Protein AF-A0A7S1T6F1-F1 (afdb_monomer_lite)

Secondary structure (DSSP, 8-state):
----------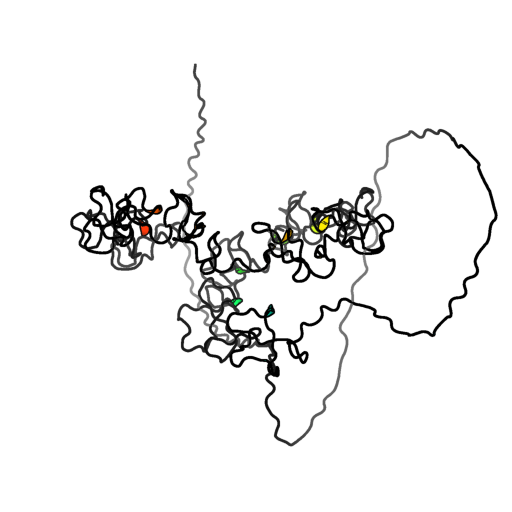--------------------------------------------------------------------------------------------------------------------------------TTSSS---EE-TT--GGG--B-TT-TT--TT-EESSS---TTSSS---EE-TT--GGG--B-TT-TT--TT-EESSSPPPTTSSS---EE-TT--GGG--B-TT-TTPPTT-EESSSPPPTTSSS---EE-TT--GGG--B-TT-TT--TT-EESSSPPPTTSSS---EE-TT--GGG--B-TT-TT--TT-EESSS---TTSSS---EE-TT--GGG--B-TT-TT--TT-EETTTT--TTSSS---EE-TT--GGG--B-TTT--TT-EESSS----GGGPPPTTSSS---EE-TT--GGG--B-TT-TT--TT-EESSS-B-TTSSSB--EE-GGGGGG---B-TT-TT--TT-EETTTT--TTSSS---EE-TT--GGG--B-TT-TT--TT-EETTTT--TTSSS---B--TT--GGG--B-TTS--

pLDDT: mean 76.3, std 22.41, range [29.19, 97.38]

InterPro domains:
  IPR043822 EsV-1-7 cysteine-rich motif [PF19114] (143-173)
  IPR043822 EsV-1-7 cysteine-rich motif [PF19114] (179-214)
  IPR043822 EsV-1-7 cysteine-rich motif [PF19114] (263-283)
  IPR043822 EsV-1-7 cysteine-rich motif [PF19114] (303-322)
  IPR043822 EsV-1-7 cysteine-rich motif [PF19114] (343-361)
  IPR043822 EsV-1-7 cysteine-rich motif [PF19114] (384-411)
  IPR043822 EsV-1-7 cysteine-rich motif [PF19114] (428-447)
  IPR043822 EsV-1-7 cysteine-rich motif [PF19114] (508-525)
  IPR043822 EsV-1-7 cysteine-rich motif [PF19114] (548-567)

Sequence (570 aa):
MGVDDDEAFNIADAILVGGDDLEAVGGVPTGHSDDDDDDSDDNCDDDSDPGNSDDDDVVHRHSEASSILRHSAKRFKAADDAEAAAVIGVLNHDAHNHHPGSDGGVVGVGPVGAGSVEVGPHGVGSPGSLLSDSVKRCQCGRSQPSLGLPGERATEARWCALCPSKPKGAVNVRCKRCECGRSLPSFGLPGEERRAARWCAQCPHKPKAAVNVVSKKCECGQGRPNFGMPGQEARDALWCSICPGRPAGTIDLKNKKCLCRRTQPCFGMPGDERRAARWCAQCPTRPAEAIDVVHRRCACGRSGPSFGLVGDEAKAARWCAHCPTRPPEAVDVKNRRCICGRSRPNFGLAGEESRMARWCAHCPGKPLQAVNIVYKKCSCGRCHPNFGARGEDVKAARWCKYCRPEWAVDLTSKPPPVRNRLCECGRTTPCFGLEGEEPRSARWCATCPARPRNAVNLKTRKCECGGGKAVFGLVEDLHMGGRWCAKCPNRPATAVNVVNKRCDCLRSHPSFGLPGEDAADARWCVNCPTKPDNAINVVSKRCECARARPSFGLPGQAPKDAKWCAQCPT

Foldseek 3Di:
DDDDDDDDDDDDDDDDDDDDDDDDDDDDDDDDDDDDDDDDPDDPDDDDDDDDDDDYDDDDDDDDDDDDDDDDDDDDDDDDDDDDDDDDDDDDDDDDDDDDDDDDDDDDDDDDDDDDDDDDDDDPDDDPDDPPVPQPAALQNPHHFQWDAPPDASVRGRHDPPDPPDPPRIDRRNQDAAPQNPHGFQWDAPPDARSRRRHDPPDPPRPPRIARRNQHAAPQNPHGFQKDAPPDARSPRRHDPPDPPDDPRIARRPQGAAPQNPHHFQWDAVPDARSRGRHHPPDPPDDPRIARNNQHDAVQNPHHFQWDAQLDARSRGRHDPPRPPDDPRIARNNQDDAPQNPHHFQWDAPPDARSNRRHDPPDPPDDPRIDRRVQQAAPVNPHGFQWDAPPDASSRRRHDPVGDDPRIDGNPPDPPPLCPDAAPQRDHRFQWDAPPDARSRGRHHPPRPPDDPRIARNNQLAAPQNPGGFQWAAPVCLVVGGNHDPPDPPDPPRTDGSNQCAAPQNPHHFQWDAPPDASVRRRHDPPRPPDDPRIDRRNPCAAPVNPGHFQADPVPDDRVRGRHDPPDDD

Organism: NCBI:txid63592

Radius of gyration: 38.2 Å; chains: 1; bounding box: 107×94×99 Å

Structure (mmCIF, N/CA/C/O backbone):
data_AF-A0A7S1T6F1-F1
#
_entry.id   AF-A0A7S1T6F1-F1
#
loop_
_atom_site.group_PDB
_atom_site.id
_atom_site.type_symbol
_atom_site.label_atom_id
_atom_site.label_alt_id
_atom_site.label_comp_id
_atom_site.label_asym_id
_atom_site.label_entity_id
_atom_site.label_seq_id
_atom_site.pdbx_PDB_ins_code
_atom_site.Cartn_x
_atom_site.Cartn_y
_atom_site.Cartn_z
_atom_site.occupancy
_atom_site.B_iso_or_equiv
_atom_site.auth_seq_id
_atom_site.auth_comp_id
_atom_site.auth_asym_id
_atom_site.auth_atom_id
_atom_site.pdbx_PDB_model_num
ATOM 1 N N . MET A 1 1 ? -45.665 3.729 -36.618 1.00 39.22 1 MET A N 1
ATOM 2 C CA . MET A 1 1 ? -45.622 2.329 -37.086 1.00 39.22 1 MET A CA 1
ATOM 3 C C . MET A 1 1 ? -44.342 1.745 -36.494 1.00 39.22 1 MET A C 1
ATOM 5 O O . MET A 1 1 ? -43.294 1.971 -37.066 1.00 39.22 1 MET A O 1
ATOM 9 N N . GLY A 1 2 ? -44.272 1.244 -35.264 1.00 36.00 2 GLY A N 1
ATOM 10 C CA . GLY A 1 2 ? -45.254 0.504 -34.480 1.00 36.00 2 GLY A CA 1
ATOM 11 C C . GLY A 1 2 ? -45.013 -0.986 -34.698 1.00 36.00 2 GLY A C 1
ATOM 12 O O . GLY A 1 2 ? -45.557 -1.492 -35.670 1.00 36.00 2 GLY A O 1
ATOM 13 N N . VAL A 1 3 ? -44.158 -1.602 -33.874 1.00 44.28 3 VAL A N 1
ATOM 14 C CA . VAL A 1 3 ? -44.408 -2.849 -33.123 1.00 44.28 3 VAL A CA 1
ATOM 15 C C . VAL A 1 3 ? -43.254 -3.087 -32.141 1.00 44.28 3 VAL A C 1
ATOM 17 O O . VAL A 1 3 ? -42.086 -3.111 -32.529 1.00 44.28 3 VAL A O 1
ATOM 20 N N . ASP A 1 4 ? -43.640 -3.179 -30.874 1.00 43.66 4 ASP A N 1
ATOM 21 C CA . ASP A 1 4 ? -42.890 -3.644 -29.713 1.00 43.66 4 ASP A CA 1
ATOM 22 C C . ASP A 1 4 ? -42.951 -5.180 -29.657 1.00 43.66 4 ASP A C 1
ATOM 24 O O . ASP A 1 4 ? -43.981 -5.744 -30.019 1.00 43.66 4 ASP A O 1
ATOM 28 N N . ASP A 1 5 ? -41.904 -5.837 -29.151 1.00 51.16 5 ASP A N 1
ATOM 29 C CA . ASP A 1 5 ? -41.975 -7.229 -28.689 1.00 51.16 5 ASP A CA 1
ATOM 30 C C . ASP A 1 5 ? -41.261 -7.343 -27.331 1.00 51.16 5 ASP A C 1
ATOM 32 O O . ASP A 1 5 ? -40.031 -7.337 -27.232 1.00 51.16 5 ASP A O 1
ATOM 36 N N . ASP A 1 6 ? -42.082 -7.400 -26.281 1.00 44.97 6 ASP A N 1
ATOM 37 C CA . ASP A 1 6 ? -41.749 -7.801 -24.916 1.00 44.97 6 ASP A CA 1
ATOM 38 C C . ASP A 1 6 ? -41.810 -9.335 -24.814 1.00 44.97 6 ASP A C 1
ATOM 40 O O . ASP A 1 6 ? -42.864 -9.932 -25.039 1.00 44.97 6 ASP A O 1
ATOM 44 N N . GLU A 1 7 ? -40.718 -9.985 -24.401 1.00 49.50 7 GLU A N 1
ATOM 45 C CA . GLU A 1 7 ? -40.723 -11.411 -24.051 1.00 49.50 7 GLU A CA 1
ATOM 46 C C . GLU A 1 7 ? -40.529 -11.578 -22.534 1.00 49.50 7 GLU A C 1
ATOM 48 O O . GLU A 1 7 ? -39.430 -11.464 -21.985 1.00 49.50 7 GLU A O 1
ATOM 53 N N . ALA A 1 8 ? -41.644 -11.815 -21.840 1.00 37.28 8 ALA A N 1
ATOM 54 C CA . ALA A 1 8 ? -41.700 -12.149 -20.424 1.00 37.28 8 ALA A CA 1
ATOM 55 C C . ALA A 1 8 ? -41.607 -13.673 -20.233 1.00 37.28 8 ALA A C 1
ATOM 57 O O . ALA A 1 8 ? -42.476 -14.422 -20.677 1.00 37.28 8 ALA A O 1
ATOM 58 N N . PHE A 1 9 ? -40.577 -14.136 -19.521 1.00 41.81 9 PHE A N 1
ATOM 59 C CA . PHE A 1 9 ? -40.446 -15.535 -19.109 1.00 41.81 9 PHE A CA 1
ATOM 60 C C . PHE A 1 9 ? -41.258 -15.817 -17.835 1.00 41.81 9 PHE A C 1
ATOM 62 O O . PHE A 1 9 ? -40.925 -15.346 -16.747 1.00 41.81 9 PHE A O 1
ATOM 69 N N . ASN A 1 10 ? -42.296 -16.641 -17.985 1.00 36.34 10 ASN A N 1
ATOM 70 C CA . ASN A 1 10 ? -42.992 -17.344 -16.908 1.00 36.34 10 ASN A CA 1
ATOM 71 C C . ASN A 1 10 ? -42.208 -18.604 -16.511 1.00 36.34 10 ASN A C 1
ATOM 73 O O . ASN A 1 10 ? -41.910 -19.430 -17.371 1.00 36.34 10 ASN A O 1
ATOM 77 N N . ILE A 1 11 ? -41.969 -18.814 -15.214 1.00 40.94 11 ILE A N 1
ATOM 78 C CA . ILE A 1 11 ? -41.748 -20.155 -14.655 1.00 40.94 11 ILE A CA 1
ATOM 79 C C . ILE A 1 11 ? -42.598 -20.272 -13.391 1.00 40.94 11 ILE A C 1
ATOM 81 O O . ILE A 1 11 ? -42.349 -19.590 -12.398 1.00 40.94 11 ILE A O 1
ATOM 85 N N . ALA A 1 12 ? -43.601 -21.143 -13.466 1.00 35.00 12 ALA A N 1
ATOM 86 C CA . ALA A 1 12 ? -44.387 -21.630 -12.347 1.00 35.00 12 ALA A CA 1
ATOM 87 C C . ALA A 1 12 ? -44.001 -23.085 -12.029 1.00 35.00 12 ALA A C 1
ATOM 89 O O . ALA A 1 12 ? -43.654 -23.853 -12.924 1.00 35.00 12 ALA A O 1
ATOM 90 N N . ASP A 1 13 ? -44.113 -23.395 -10.738 1.00 35.75 13 ASP A N 1
ATOM 91 C CA . ASP A 1 13 ? -44.390 -24.680 -10.092 1.00 35.75 13 ASP A CA 1
ATOM 92 C C . ASP A 1 13 ? -43.474 -25.899 -10.291 1.00 35.75 13 ASP A C 1
ATOM 94 O O . ASP A 1 13 ? -43.486 -26.600 -11.299 1.00 35.75 13 ASP A O 1
ATOM 98 N N . ALA A 1 14 ? -42.828 -26.272 -9.181 1.00 36.56 14 ALA A N 1
ATOM 99 C CA . ALA A 1 14 ? -42.629 -27.667 -8.806 1.00 36.56 14 ALA A CA 1
ATOM 100 C C . ALA A 1 14 ? -42.895 -27.828 -7.299 1.00 36.56 14 ALA A C 1
ATOM 102 O O . ALA A 1 14 ? -42.082 -27.461 -6.450 1.00 36.56 14 ALA A O 1
ATOM 103 N N . ILE A 1 15 ? -44.075 -28.366 -6.996 1.00 36.09 15 ILE A N 1
ATOM 104 C CA . ILE A 1 15 ? -44.511 -28.868 -5.692 1.00 36.09 15 ILE A CA 1
ATOM 105 C C . ILE A 1 15 ? -43.896 -30.260 -5.497 1.00 36.09 15 ILE A C 1
ATOM 107 O O . ILE A 1 15 ? -44.113 -31.136 -6.331 1.00 36.09 15 ILE A O 1
ATOM 111 N N . LEU A 1 16 ? -43.199 -30.496 -4.382 1.00 42.56 16 LEU A N 1
ATOM 112 C CA . LEU A 1 16 ? -43.007 -31.840 -3.830 1.00 42.56 16 LEU A CA 1
ATOM 113 C C . LEU A 1 16 ? -43.253 -31.819 -2.318 1.00 42.56 16 LEU A C 1
ATOM 115 O O . LEU A 1 16 ? -42.692 -31.008 -1.584 1.00 42.56 16 LEU A O 1
ATOM 119 N N . VAL A 1 17 ? -44.141 -32.722 -1.908 1.00 42.34 17 VAL A N 1
ATOM 120 C CA . VAL A 1 17 ? -44.636 -32.994 -0.556 1.00 42.34 17 VAL A CA 1
ATOM 121 C C . VAL A 1 17 ? -43.948 -34.257 -0.017 1.00 42.34 17 VAL A C 1
ATOM 123 O O . VAL A 1 17 ? -43.732 -35.199 -0.777 1.00 42.34 17 VAL A O 1
ATOM 126 N N . GLY A 1 18 ? -43.666 -34.273 1.290 1.00 35.88 18 GLY A N 1
ATOM 127 C CA . GLY A 1 18 ? -43.239 -35.417 2.123 1.00 35.88 18 GLY A CA 1
ATOM 128 C C . GLY A 1 18 ? -42.306 -34.905 3.235 1.00 35.88 18 GLY A C 1
ATOM 129 O O . GLY A 1 18 ? -41.278 -34.323 2.905 1.00 35.88 18 GLY A O 1
ATOM 130 N N . GLY A 1 19 ? -42.613 -34.923 4.542 1.00 35.38 19 GLY A N 1
ATOM 131 C CA . GLY A 1 19 ? -43.230 -35.984 5.363 1.00 35.38 19 GLY A CA 1
ATOM 132 C C . GLY A 1 19 ? -42.205 -37.118 5.525 1.00 35.38 19 GLY A C 1
ATOM 133 O O . GLY A 1 19 ? -41.786 -37.648 4.504 1.00 35.38 19 GLY A O 1
ATOM 134 N N . ASP A 1 20 ? -41.660 -37.513 6.679 1.00 35.00 20 ASP A N 1
ATOM 135 C CA . ASP A 1 20 ? -42.044 -37.382 8.088 1.00 35.00 20 ASP A CA 1
ATOM 136 C C . ASP A 1 20 ? -40.807 -37.574 9.008 1.00 35.00 20 ASP A C 1
ATOM 138 O O . ASP A 1 20 ? -39.758 -38.039 8.563 1.00 35.00 20 ASP A O 1
ATOM 142 N N . ASP A 1 21 ? -40.976 -37.169 10.273 1.00 38.72 21 ASP A N 1
ATOM 143 C CA . ASP A 1 21 ? -40.424 -37.667 11.549 1.00 38.72 21 ASP A CA 1
ATOM 144 C C . ASP A 1 21 ? -39.099 -38.458 11.609 1.00 38.72 21 ASP A C 1
ATOM 146 O O . ASP A 1 21 ? -38.929 -39.470 10.941 1.00 38.72 21 ASP A O 1
ATOM 150 N N . LEU A 1 22 ? -38.221 -38.080 12.559 1.00 39.53 22 LEU A N 1
ATOM 151 C CA . LEU A 1 22 ? -37.576 -39.003 13.518 1.00 39.53 22 LEU A CA 1
ATOM 152 C C . LEU A 1 22 ? -36.752 -38.245 14.586 1.00 39.53 22 LEU A C 1
ATOM 154 O O . LEU A 1 22 ? -35.720 -37.637 14.318 1.00 39.53 22 LEU A O 1
ATOM 158 N N . GLU A 1 23 ? -37.296 -38.317 15.797 1.00 35.91 23 GLU A N 1
ATOM 159 C CA . GLU A 1 23 ? -36.696 -38.474 17.128 1.00 35.91 23 GLU A CA 1
ATOM 160 C C . GLU A 1 23 ? -35.428 -37.734 17.594 1.00 35.91 23 GLU A C 1
ATOM 162 O O . GLU A 1 23 ? -34.329 -37.775 17.044 1.00 35.91 23 GLU A O 1
ATOM 167 N N . ALA A 1 24 ? -35.620 -37.155 18.781 1.00 39.56 24 ALA A N 1
ATOM 168 C CA . ALA A 1 24 ? -34.626 -36.653 19.703 1.00 39.56 24 ALA A CA 1
ATOM 169 C C . ALA A 1 24 ? -33.781 -37.778 20.317 1.00 39.56 24 ALA A C 1
ATOM 171 O O . ALA A 1 24 ? -34.320 -38.751 20.836 1.00 39.56 24 ALA A O 1
ATOM 172 N N . VAL A 1 25 ? -32.467 -37.560 20.418 1.00 38.41 25 VAL A N 1
ATOM 173 C CA . VAL A 1 25 ? -31.640 -38.214 21.439 1.00 38.41 25 VAL A CA 1
ATOM 174 C C . VAL A 1 25 ? -30.641 -37.200 21.985 1.00 38.41 25 VAL A C 1
ATOM 176 O O . VAL A 1 25 ? -29.874 -36.583 21.245 1.00 38.41 25 VAL A O 1
ATOM 179 N N . GLY A 1 26 ? -30.708 -36.989 23.298 1.00 37.53 26 GLY A N 1
ATOM 180 C CA . GLY A 1 26 ? -29.811 -36.121 24.045 1.00 37.53 26 GLY A CA 1
ATOM 181 C C . GLY A 1 26 ? -28.411 -36.709 24.208 1.00 37.53 26 GLY A C 1
ATOM 182 O O . GLY A 1 26 ? -28.200 -37.917 24.147 1.00 37.53 26 GLY A O 1
ATOM 183 N N . GLY A 1 27 ? -27.454 -35.824 24.474 1.00 33.22 27 GLY A N 1
ATOM 184 C CA . GLY A 1 27 ? -26.091 -36.193 24.829 1.00 33.22 27 GLY A CA 1
ATOM 185 C C . GLY A 1 27 ? -25.260 -34.961 25.159 1.00 33.22 27 GLY A C 1
ATOM 186 O O . GLY A 1 27 ? -24.697 -34.328 24.273 1.00 33.22 27 GLY A O 1
ATOM 187 N N . VAL A 1 28 ? -25.203 -34.617 26.445 1.00 43.41 28 VAL A N 1
ATOM 188 C CA . VAL A 1 28 ? -24.234 -33.671 27.014 1.00 43.41 28 VAL A CA 1
ATOM 189 C C . VAL A 1 28 ? -22.926 -34.425 27.262 1.00 43.41 28 VAL A C 1
ATOM 191 O O . VAL A 1 28 ? -22.967 -35.489 27.879 1.00 43.41 28 VAL A O 1
ATOM 194 N N . PRO A 1 29 ? -21.768 -33.849 26.904 1.00 47.91 29 PRO A N 1
ATOM 195 C CA . PRO A 1 29 ? -20.575 -34.065 27.704 1.00 47.91 29 PRO A CA 1
ATOM 196 C C . PRO A 1 29 ? -19.996 -32.730 28.175 1.00 47.91 29 PRO A C 1
ATOM 198 O O . PRO A 1 29 ? -19.591 -31.867 27.397 1.00 47.91 29 PRO A O 1
ATOM 201 N N . THR A 1 30 ? -19.946 -32.586 29.494 1.00 39.28 30 THR A N 1
ATOM 202 C CA . THR A 1 30 ? -19.091 -31.640 30.203 1.00 39.28 30 THR A CA 1
ATOM 203 C C . THR A 1 30 ? -17.646 -32.124 30.106 1.00 39.28 30 THR A C 1
ATOM 205 O O . THR A 1 30 ? -17.296 -33.131 30.718 1.00 39.28 30 THR A O 1
ATOM 208 N N . GLY A 1 31 ? -16.814 -31.414 29.349 1.00 34.47 31 GLY A N 1
ATOM 209 C CA . GLY A 1 31 ? -15.360 -31.563 29.364 1.00 34.47 31 GLY A CA 1
ATOM 210 C C . GLY A 1 31 ? -14.724 -30.214 29.674 1.00 34.47 31 GLY A C 1
ATOM 211 O O . GLY A 1 31 ? -14.720 -29.333 28.819 1.00 34.47 31 GLY A O 1
ATOM 212 N N . HIS A 1 32 ? -14.261 -30.043 30.913 1.00 41.72 32 HIS A N 1
ATOM 213 C CA . HIS A 1 32 ? -13.300 -29.009 31.299 1.00 41.72 32 HIS A CA 1
ATOM 214 C C . HIS A 1 32 ? -11.925 -29.446 30.783 1.00 41.72 32 HIS A C 1
ATOM 216 O O . HIS A 1 32 ? -11.473 -30.538 31.125 1.00 41.72 32 HIS A O 1
ATOM 222 N N . SER A 1 33 ? -11.275 -28.608 29.984 1.00 37.69 33 SER A N 1
ATOM 223 C CA . SER A 1 33 ? -9.836 -28.677 29.743 1.00 37.69 33 SER A CA 1
ATOM 224 C C . SER A 1 33 ? -9.279 -27.275 29.951 1.00 37.69 33 SER A C 1
ATOM 226 O O . SER A 1 33 ? -9.557 -26.362 29.170 1.00 37.69 33 SER A O 1
ATOM 228 N N . ASP A 1 34 ? -8.583 -27.118 31.071 1.00 36.22 34 ASP A N 1
ATOM 229 C CA . ASP A 1 34 ? -7.725 -25.985 31.376 1.00 36.22 34 ASP A CA 1
ATOM 230 C C . ASP A 1 34 ? -6.465 -26.121 30.510 1.00 36.22 34 ASP A C 1
ATOM 232 O O . ASP A 1 34 ? -5.660 -27.021 30.736 1.00 36.22 34 ASP A O 1
ATOM 236 N N . ASP A 1 35 ? -6.329 -25.266 29.496 1.00 40.78 35 ASP A N 1
ATOM 237 C CA . ASP A 1 35 ? -5.090 -25.104 28.733 1.00 40.78 35 ASP A CA 1
ATOM 238 C C . ASP A 1 35 ? -4.557 -23.686 28.995 1.00 40.78 35 ASP A C 1
ATOM 240 O O . ASP A 1 35 ? -5.023 -22.691 28.425 1.00 40.78 35 ASP A O 1
ATOM 244 N N . ASP A 1 36 ? -3.605 -23.615 29.925 1.00 38.47 36 ASP A N 1
ATOM 245 C CA . ASP A 1 36 ? -2.747 -22.465 30.194 1.00 38.47 36 ASP A CA 1
ATOM 246 C C . ASP A 1 36 ? -1.668 -22.369 29.098 1.00 38.47 36 ASP A C 1
ATOM 248 O O . ASP A 1 36 ? -0.625 -23.013 29.178 1.00 38.47 36 ASP A O 1
ATOM 252 N N . ASP A 1 37 ? -1.907 -21.551 28.069 1.00 41.56 37 ASP A N 1
ATOM 253 C CA . ASP A 1 37 ? -0.872 -21.140 27.109 1.00 41.56 37 ASP A CA 1
ATOM 254 C C . ASP A 1 37 ? -0.293 -19.769 27.518 1.00 41.56 37 ASP A C 1
ATOM 256 O O . ASP A 1 37 ? -0.753 -18.704 27.080 1.00 41.56 37 ASP A O 1
ATOM 260 N N . ASP A 1 38 ? 0.732 -19.811 28.373 1.00 43.22 38 ASP A N 1
ATOM 261 C CA . ASP A 1 38 ? 1.663 -18.712 28.645 1.00 43.22 38 ASP A CA 1
ATOM 262 C C . ASP A 1 38 ? 2.694 -18.611 27.502 1.00 43.22 38 ASP A C 1
ATOM 264 O O . ASP A 1 38 ? 3.731 -19.265 27.511 1.00 43.22 38 ASP A O 1
ATOM 268 N N . ASP A 1 39 ? 2.425 -17.749 26.518 1.00 44.19 39 ASP A N 1
ATOM 269 C CA . ASP A 1 39 ? 3.413 -17.298 25.525 1.00 44.19 39 ASP A CA 1
ATOM 270 C C . ASP A 1 39 ? 3.623 -15.781 25.681 1.00 44.19 39 ASP A C 1
ATOM 272 O O . ASP A 1 39 ? 2.959 -14.955 25.034 1.00 44.19 39 ASP A O 1
ATOM 276 N N . SER A 1 40 ? 4.565 -15.402 26.551 1.00 43.81 40 SER A N 1
ATOM 277 C CA . SER A 1 40 ? 5.074 -14.028 26.670 1.00 43.81 40 SER A CA 1
ATOM 278 C C . SER A 1 40 ? 6.598 -13.978 26.549 1.00 43.81 40 SER A C 1
ATOM 280 O O . SER A 1 40 ? 7.296 -13.732 27.523 1.00 43.81 40 SER A O 1
ATOM 282 N N . ASP A 1 41 ? 7.093 -14.102 25.318 1.00 42.69 41 ASP A N 1
ATOM 283 C CA . ASP A 1 41 ? 8.448 -13.685 24.949 1.00 42.69 41 ASP A CA 1
ATOM 284 C C . ASP A 1 41 ? 8.393 -12.350 24.186 1.00 42.69 41 ASP A C 1
ATOM 286 O O . ASP A 1 41 ? 8.242 -12.300 22.966 1.00 42.69 41 ASP A O 1
ATOM 290 N N . ASP A 1 42 ? 8.511 -11.240 24.915 1.00 45.59 42 ASP A N 1
ATOM 291 C CA . ASP A 1 42 ? 8.905 -9.931 24.375 1.00 45.59 42 ASP A CA 1
ATOM 292 C C . ASP A 1 42 ? 9.857 -9.284 25.403 1.00 45.59 42 ASP A C 1
ATOM 294 O O . ASP A 1 42 ? 9.470 -8.421 26.197 1.00 45.59 42 ASP A O 1
ATOM 298 N N . ASN A 1 43 ? 11.118 -9.739 25.400 1.00 40.09 43 ASN A N 1
ATOM 299 C CA . ASN A 1 43 ? 12.206 -9.187 26.212 1.00 40.09 43 ASN A CA 1
ATOM 300 C C . ASN A 1 43 ? 12.412 -7.695 25.910 1.00 40.09 43 ASN A C 1
ATOM 302 O O . ASN A 1 43 ? 12.880 -7.293 24.841 1.00 40.09 43 ASN A O 1
ATOM 306 N N . CYS A 1 44 ? 12.083 -6.862 26.892 1.00 44.03 44 CYS A N 1
ATOM 307 C CA . CYS A 1 44 ? 12.679 -5.549 27.082 1.00 44.03 44 CYS A CA 1
ATOM 308 C C . CYS A 1 44 ? 13.418 -5.623 28.417 1.00 44.03 44 CYS A C 1
ATOM 310 O O . CYS A 1 44 ? 12.821 -5.309 29.444 1.00 44.03 44 CYS A O 1
ATOM 312 N N . ASP A 1 45 ? 14.666 -6.091 28.386 1.00 36.09 45 ASP A N 1
ATOM 313 C CA . ASP A 1 45 ? 15.512 -6.213 29.573 1.00 36.09 45 ASP A CA 1
ATOM 314 C C . ASP A 1 45 ? 15.635 -4.850 30.278 1.00 36.09 45 ASP A C 1
ATOM 316 O O . ASP A 1 45 ? 16.052 -3.847 29.684 1.00 36.09 45 ASP A O 1
ATOM 320 N N . ASP A 1 46 ? 15.183 -4.815 31.531 1.00 41.94 46 ASP A N 1
ATOM 321 C CA . ASP A 1 46 ? 15.299 -3.695 32.462 1.00 41.94 46 ASP A CA 1
ATOM 322 C C . ASP A 1 46 ? 16.504 -4.016 33.365 1.00 41.94 46 ASP A C 1
ATOM 324 O O . ASP A 1 46 ? 16.420 -4.841 34.271 1.00 41.94 46 ASP A O 1
ATOM 328 N N . ASP A 1 47 ? 17.663 -3.428 33.051 1.00 45.47 47 ASP A N 1
ATOM 329 C CA . ASP A 1 47 ? 18.858 -3.474 33.898 1.00 45.47 47 ASP A CA 1
ATOM 330 C C . ASP A 1 47 ? 18.609 -2.644 35.166 1.00 45.47 47 ASP A C 1
ATOM 332 O O . ASP A 1 47 ? 18.605 -1.407 35.112 1.00 45.47 47 ASP A O 1
ATOM 336 N N . SER A 1 48 ? 18.433 -3.299 36.317 1.00 43.81 48 SER A N 1
ATOM 337 C CA . SER A 1 48 ? 18.583 -2.675 37.639 1.00 43.81 48 SER A CA 1
ATOM 338 C C . SER A 1 48 ? 19.038 -3.676 38.716 1.00 43.81 48 SER A C 1
ATOM 340 O O . SER A 1 48 ? 18.265 -4.506 39.178 1.00 43.81 48 SER A O 1
ATOM 342 N N . ASP A 1 49 ? 20.292 -3.457 39.120 1.00 36.75 49 ASP A N 1
ATOM 343 C CA . ASP A 1 49 ? 21.002 -3.739 40.381 1.00 36.75 49 ASP A CA 1
ATOM 344 C C . ASP A 1 49 ? 21.581 -5.130 40.748 1.00 36.75 49 ASP A C 1
ATOM 346 O O . ASP A 1 49 ? 20.928 -6.158 40.572 1.00 36.75 49 ASP A O 1
ATOM 350 N N . PRO A 1 50 ? 22.820 -5.160 41.310 1.00 49.69 50 PRO A N 1
ATOM 351 C CA . PRO A 1 50 ? 23.521 -6.369 41.726 1.00 49.69 50 PRO A CA 1
ATOM 352 C C . PRO A 1 50 ? 23.429 -6.617 43.242 1.00 49.69 50 PRO A C 1
ATOM 354 O O . PRO A 1 50 ? 23.494 -5.690 44.049 1.00 49.69 50 PRO A O 1
ATOM 357 N N . GLY A 1 51 ? 23.414 -7.893 43.627 1.00 36.84 51 GLY A N 1
ATOM 358 C CA . GLY A 1 51 ? 23.778 -8.327 44.976 1.00 36.84 51 GLY A CA 1
ATOM 359 C C . GLY A 1 51 ? 22.823 -9.353 45.569 1.00 36.84 51 GLY A C 1
ATOM 360 O O . GLY A 1 51 ? 21.834 -8.984 46.187 1.00 36.84 51 GLY A O 1
ATOM 361 N N . ASN A 1 52 ? 23.144 -10.638 45.450 1.00 34.78 52 ASN A N 1
ATOM 362 C CA . ASN A 1 52 ? 23.708 -11.367 46.582 1.00 34.78 52 ASN A CA 1
ATOM 363 C C . ASN A 1 52 ? 24.198 -12.748 46.154 1.00 34.78 52 ASN A C 1
ATOM 365 O O . ASN A 1 52 ? 23.831 -13.268 45.103 1.00 34.78 52 ASN A O 1
ATOM 369 N N . SER A 1 53 ? 25.092 -13.247 46.984 1.00 40.09 53 SER A N 1
ATOM 370 C CA . SER A 1 53 ? 26.003 -14.349 46.799 1.00 40.09 53 SER A CA 1
ATOM 371 C C . SER A 1 53 ? 25.431 -15.709 47.233 1.00 40.09 53 SER A C 1
ATOM 373 O O . SER A 1 53 ? 24.480 -15.777 48.009 1.00 40.09 53 SER A O 1
ATOM 375 N N . ASP A 1 54 ? 26.112 -16.736 46.722 1.00 34.19 54 ASP A N 1
ATOM 376 C CA . ASP A 1 54 ? 26.431 -18.022 47.352 1.00 34.19 54 ASP A CA 1
ATOM 377 C C . ASP A 1 54 ? 25.480 -19.239 47.250 1.00 34.19 54 ASP A C 1
ATOM 379 O O . ASP A 1 54 ? 24.277 -19.188 47.502 1.00 34.19 54 ASP A O 1
ATOM 383 N N . ASP A 1 55 ? 26.171 -20.338 46.913 1.00 35.75 55 ASP A N 1
ATOM 384 C CA . ASP A 1 55 ? 25.990 -21.755 47.250 1.00 35.75 55 ASP A CA 1
ATOM 385 C C . ASP A 1 55 ? 25.187 -22.717 46.337 1.00 35.75 55 ASP A C 1
ATOM 387 O O . ASP A 1 55 ? 23.960 -22.804 46.333 1.00 35.75 55 ASP A O 1
ATOM 391 N N . ASP A 1 56 ? 26.006 -23.495 45.612 1.00 33.00 56 ASP A N 1
ATOM 392 C CA . ASP A 1 56 ? 26.123 -24.963 45.649 1.00 33.00 56 ASP A CA 1
ATOM 393 C C . ASP A 1 56 ? 25.263 -25.897 44.762 1.00 33.00 56 ASP A C 1
ATOM 395 O O . ASP A 1 56 ? 24.077 -26.146 44.954 1.00 33.00 56 ASP A O 1
ATOM 399 N N . ASP A 1 57 ? 26.022 -26.510 43.842 1.00 32.62 57 ASP A N 1
ATOM 400 C CA . ASP A 1 57 ? 26.202 -27.947 43.598 1.00 32.62 57 ASP A CA 1
ATOM 401 C C . ASP A 1 57 ? 25.192 -28.825 42.818 1.00 32.62 57 ASP A C 1
ATOM 403 O O . ASP A 1 57 ? 24.091 -29.159 43.240 1.00 32.62 57 ASP A O 1
ATOM 407 N N . VAL A 1 58 ? 25.769 -29.378 41.734 1.00 33.41 58 VAL A N 1
ATOM 408 C CA . VAL A 1 58 ? 25.771 -30.801 41.329 1.00 33.41 58 VAL A CA 1
ATOM 409 C C . VAL A 1 58 ? 24.489 -31.372 40.698 1.00 33.41 58 VAL A C 1
ATOM 411 O O . VAL A 1 58 ? 23.467 -31.563 41.335 1.00 33.41 58 VAL A O 1
ATOM 414 N N . VAL A 1 59 ? 24.579 -31.756 39.414 1.00 34.34 59 VAL A N 1
ATOM 415 C CA . VAL A 1 59 ? 24.634 -33.163 38.938 1.00 34.34 59 VAL A CA 1
ATOM 416 C C . VAL A 1 59 ? 24.790 -33.183 37.404 1.00 34.34 59 VAL A C 1
ATOM 418 O O . VAL A 1 59 ? 23.945 -32.715 36.645 1.00 34.34 59 VAL A O 1
ATOM 421 N N . HIS A 1 60 ? 25.875 -33.816 36.951 1.00 35.28 60 HIS A N 1
ATOM 422 C CA . HIS A 1 60 ? 26.083 -34.334 35.596 1.00 35.28 60 HIS A CA 1
ATOM 423 C C . HIS A 1 60 ? 24.984 -35.319 35.165 1.00 35.28 60 HIS A C 1
ATOM 425 O O . HIS A 1 60 ? 24.714 -36.264 35.902 1.00 35.28 60 HIS A O 1
ATOM 431 N N . ARG A 1 61 ? 24.512 -35.252 33.908 1.00 35.09 61 ARG A N 1
ATOM 432 C CA . ARG A 1 61 ? 24.162 -36.468 33.141 1.00 35.09 61 ARG A CA 1
ATOM 433 C C . ARG A 1 61 ? 24.117 -36.260 31.618 1.00 35.09 61 ARG A C 1
ATOM 435 O O . ARG A 1 61 ? 23.261 -35.570 31.088 1.00 35.09 61 ARG A O 1
ATOM 442 N N . HIS A 1 62 ? 25.103 -36.894 30.985 1.00 32.88 62 HIS A N 1
ATOM 443 C CA . HIS A 1 62 ? 25.117 -37.664 29.735 1.00 32.88 62 HIS A CA 1
ATOM 444 C C . HIS A 1 62 ? 24.338 -37.225 28.480 1.00 32.88 62 HIS A C 1
ATOM 446 O O . HIS A 1 62 ? 23.114 -37.225 28.413 1.00 32.88 62 HIS A O 1
ATOM 452 N N . SER A 1 63 ? 25.145 -37.034 27.432 1.00 36.34 63 SER A N 1
ATOM 453 C CA . SER A 1 63 ? 24.844 -37.168 26.008 1.00 36.34 63 SER A CA 1
ATOM 454 C C . SER A 1 63 ? 24.431 -38.588 25.613 1.00 36.34 63 SER A C 1
ATOM 456 O O . SER A 1 63 ? 25.075 -39.528 26.068 1.00 36.34 63 SER A O 1
ATOM 458 N N . GLU A 1 64 ? 23.468 -38.697 24.693 1.00 31.28 64 GLU A N 1
ATOM 459 C CA . GLU A 1 64 ? 23.262 -39.709 23.628 1.00 31.28 64 GLU A CA 1
ATOM 460 C C . GLU A 1 64 ? 21.854 -39.436 23.035 1.00 31.28 64 GLU A C 1
ATOM 462 O O . GLU A 1 64 ? 20.973 -38.993 23.756 1.00 31.28 64 GLU A O 1
ATOM 467 N N . ALA A 1 65 ? 21.505 -39.572 21.756 1.00 30.00 65 ALA A N 1
ATOM 468 C CA . ALA A 1 65 ? 22.141 -40.161 20.594 1.00 30.00 65 ALA A CA 1
ATOM 469 C C . ALA A 1 65 ? 21.555 -39.541 19.305 1.00 30.00 65 ALA A C 1
ATOM 471 O O . ALA A 1 65 ? 20.484 -38.936 19.279 1.00 30.00 65 ALA A O 1
ATOM 472 N N . SER A 1 66 ? 22.302 -39.733 18.220 1.00 31.66 66 SER A N 1
ATOM 473 C CA . SER A 1 66 ? 21.967 -39.383 16.842 1.00 31.66 66 SER A CA 1
ATOM 474 C C . SER A 1 66 ? 20.951 -40.335 16.193 1.00 31.66 66 SER A C 1
ATOM 476 O O . SER A 1 66 ? 20.835 -41.498 16.561 1.00 31.66 66 SER A O 1
ATOM 478 N N . SER A 1 67 ? 20.407 -39.857 15.067 1.00 29.19 67 SER A N 1
ATOM 479 C CA . SER A 1 67 ? 20.067 -40.612 13.846 1.00 29.19 67 SER A CA 1
ATOM 480 C C . SER A 1 67 ? 18.687 -41.271 13.736 1.00 29.19 67 SER A C 1
ATOM 482 O O . SER A 1 67 ? 18.491 -42.389 14.183 1.00 29.19 67 SER A O 1
ATOM 484 N N . ILE A 1 68 ? 17.782 -40.641 12.967 1.00 33.16 68 ILE A N 1
ATOM 485 C CA . ILE A 1 68 ? 16.745 -41.343 12.189 1.00 33.16 68 ILE A CA 1
ATOM 486 C C . ILE A 1 68 ? 16.586 -40.687 10.796 1.00 33.16 68 ILE A C 1
ATOM 488 O O . ILE A 1 68 ? 16.046 -39.598 10.634 1.00 33.16 68 ILE A O 1
ATOM 492 N N . LEU A 1 69 ? 17.131 -41.412 9.812 1.00 31.56 69 LEU A N 1
ATOM 493 C CA . LEU A 1 69 ? 16.681 -41.678 8.434 1.00 31.56 69 LEU A CA 1
ATOM 494 C C . LEU A 1 69 ? 16.369 -40.536 7.437 1.00 31.56 69 LEU A C 1
ATOM 496 O O . LEU A 1 69 ? 15.260 -40.023 7.327 1.00 31.56 69 LEU A O 1
ATOM 500 N N . ARG A 1 70 ? 17.338 -40.333 6.526 1.00 36.00 70 ARG A N 1
ATOM 501 C CA . ARG A 1 70 ? 17.114 -40.006 5.106 1.00 36.00 70 ARG A CA 1
ATOM 502 C C . ARG A 1 70 ? 16.985 -41.307 4.303 1.00 36.00 70 ARG A C 1
ATOM 504 O O . ARG A 1 70 ? 17.969 -42.019 4.193 1.00 36.00 70 ARG A O 1
ATOM 511 N N . HIS A 1 71 ? 15.834 -41.565 3.691 1.00 31.03 71 HIS A N 1
ATOM 512 C CA . HIS A 1 71 ? 15.645 -42.379 2.475 1.00 31.03 71 HIS A CA 1
ATOM 513 C C . HIS A 1 71 ? 14.245 -42.008 1.951 1.00 31.03 71 HIS A C 1
ATOM 515 O O . HIS A 1 71 ? 13.269 -42.093 2.681 1.00 31.03 71 HIS A O 1
ATOM 521 N N . SER A 1 72 ? 14.053 -41.488 0.740 1.00 31.89 72 SER A N 1
ATOM 522 C CA . SER A 1 72 ? 14.013 -42.313 -0.467 1.00 31.89 72 SER A CA 1
ATOM 523 C C . SER A 1 72 ? 14.070 -41.434 -1.722 1.00 31.89 72 SER A C 1
ATOM 525 O O . SER A 1 72 ? 13.205 -40.591 -1.947 1.00 31.89 72 SER A O 1
ATOM 527 N N . ALA A 1 73 ? 15.065 -41.676 -2.570 1.00 30.53 73 ALA A N 1
ATOM 528 C CA . ALA A 1 73 ? 15.059 -41.312 -3.980 1.00 30.53 73 ALA A CA 1
ATOM 529 C C . ALA A 1 73 ? 15.492 -42.549 -4.776 1.00 30.53 73 ALA A C 1
ATOM 531 O O . ALA A 1 73 ? 16.395 -43.259 -4.337 1.00 30.53 73 ALA A O 1
ATOM 532 N N . LYS A 1 74 ? 14.895 -42.716 -5.965 1.00 31.25 74 LYS A N 1
ATOM 533 C CA . LYS A 1 74 ? 15.138 -43.731 -7.014 1.00 31.25 74 LYS A CA 1
ATOM 534 C C . LYS A 1 74 ? 14.240 -44.974 -6.971 1.00 31.25 74 LYS A C 1
ATOM 536 O O . LYS A 1 74 ? 14.569 -45.971 -6.345 1.00 31.25 74 LYS A O 1
ATOM 541 N N . ARG A 1 75 ? 13.197 -44.947 -7.804 1.00 31.92 75 ARG A N 1
ATOM 542 C CA . ARG A 1 75 ? 12.882 -45.981 -8.810 1.00 31.92 75 ARG A CA 1
ATOM 543 C C . ARG A 1 75 ? 11.729 -45.467 -9.672 1.00 31.92 75 ARG A C 1
ATOM 545 O O . ARG A 1 75 ? 10.682 -45.171 -9.127 1.00 31.92 75 ARG A O 1
ATOM 552 N N . PHE A 1 76 ? 11.983 -45.262 -10.961 1.00 30.31 76 PHE A N 1
ATOM 553 C CA . PHE A 1 76 ? 11.178 -45.707 -12.109 1.00 30.31 76 PHE A CA 1
ATOM 554 C C . PHE A 1 76 ? 11.812 -45.109 -13.373 1.00 30.31 76 PHE A C 1
ATOM 556 O O . PHE A 1 76 ? 11.958 -43.896 -13.508 1.00 30.31 76 PHE A O 1
ATOM 563 N N . LYS A 1 77 ? 12.281 -45.997 -14.250 1.00 34.19 77 LYS A N 1
ATOM 564 C CA . LYS A 1 77 ? 12.825 -45.721 -15.578 1.00 34.19 77 LYS A CA 1
ATOM 565 C C . LYS A 1 77 ? 12.039 -46.598 -16.557 1.00 34.19 77 LYS A C 1
ATOM 567 O O . LYS A 1 77 ? 11.884 -47.778 -16.268 1.00 34.19 77 LYS A O 1
ATOM 572 N N . ALA A 1 78 ? 11.671 -45.984 -17.682 1.00 31.91 78 ALA A N 1
ATOM 573 C CA . ALA A 1 78 ? 11.367 -46.547 -19.004 1.00 31.91 78 ALA A CA 1
ATOM 574 C C . ALA A 1 78 ? 10.067 -47.351 -19.231 1.00 31.91 78 ALA A C 1
ATOM 576 O O . ALA A 1 78 ? 9.910 -48.447 -18.707 1.00 31.91 78 ALA A O 1
ATOM 577 N N . ALA A 1 79 ? 9.225 -46.761 -20.090 1.00 33.38 79 ALA A N 1
ATOM 578 C CA . ALA A 1 79 ? 8.260 -47.285 -21.079 1.00 33.38 79 ALA A CA 1
ATOM 579 C C . ALA A 1 79 ? 7.412 -46.038 -21.460 1.00 33.38 79 ALA A C 1
ATOM 581 O O . ALA A 1 79 ? 6.968 -45.346 -20.547 1.00 33.38 79 ALA A O 1
ATOM 582 N N . ASP A 1 80 ? 7.250 -45.534 -22.685 1.00 35.50 80 ASP A N 1
ATOM 583 C CA . ASP A 1 80 ? 7.327 -46.082 -24.039 1.00 35.50 80 ASP A CA 1
ATOM 584 C C . ASP A 1 80 ? 7.659 -44.961 -25.053 1.00 35.50 80 ASP A C 1
ATOM 586 O O . ASP A 1 80 ? 7.347 -43.791 -24.815 1.00 35.50 80 ASP A O 1
ATOM 590 N N . ASP A 1 81 ? 8.267 -45.346 -26.179 1.00 35.00 81 ASP A N 1
ATOM 591 C CA . ASP A 1 81 ? 8.381 -44.582 -27.433 1.00 35.00 81 ASP A CA 1
ATOM 592 C C . ASP A 1 81 ? 7.431 -45.190 -28.496 1.00 35.00 81 ASP A C 1
ATOM 594 O O . ASP A 1 81 ? 7.094 -46.370 -28.402 1.00 35.00 81 ASP A O 1
ATOM 598 N N . ALA A 1 82 ? 7.138 -44.401 -29.547 1.00 31.06 82 ALA A N 1
ATOM 599 C CA . ALA A 1 82 ? 6.303 -44.632 -30.755 1.00 31.06 82 ALA A CA 1
ATOM 600 C C . ALA A 1 82 ? 4.835 -44.172 -30.603 1.00 31.06 82 ALA A C 1
ATOM 602 O O . ALA A 1 82 ? 4.187 -44.500 -29.623 1.00 31.06 82 ALA A O 1
ATOM 603 N N . GLU A 1 83 ? 4.200 -43.376 -31.471 1.00 34.91 83 GLU A N 1
ATOM 604 C CA . GLU A 1 83 ? 4.396 -42.879 -32.849 1.00 34.91 83 GLU A CA 1
ATOM 605 C C . GLU A 1 83 ? 4.122 -41.342 -32.847 1.00 34.91 83 GLU A C 1
ATOM 607 O O . GLU A 1 83 ? 3.569 -40.821 -31.886 1.00 34.91 83 GLU A O 1
ATOM 612 N N . ALA A 1 84 ? 4.453 -40.476 -33.808 1.00 30.05 84 ALA A N 1
ATOM 613 C CA . ALA A 1 84 ? 4.445 -40.590 -35.256 1.00 30.05 84 ALA A CA 1
ATOM 614 C C . ALA A 1 84 ? 5.285 -39.455 -35.878 1.00 30.05 84 ALA A C 1
ATOM 616 O O . ALA A 1 84 ? 5.283 -38.317 -35.401 1.00 30.05 84 ALA A O 1
ATOM 617 N N . ALA A 1 85 ? 5.953 -39.760 -36.989 1.00 33.75 85 ALA A N 1
ATOM 618 C CA . ALA A 1 85 ? 6.553 -38.797 -37.903 1.00 33.75 85 ALA A CA 1
ATOM 619 C C . ALA A 1 85 ? 6.051 -39.083 -39.323 1.00 33.75 85 ALA A C 1
ATOM 621 O O . ALA A 1 85 ? 6.148 -40.223 -39.764 1.00 33.75 85 ALA A O 1
ATOM 622 N N . ALA A 1 86 ? 5.542 -38.049 -40.001 1.00 33.53 86 ALA A N 1
ATOM 623 C CA . ALA A 1 86 ? 5.482 -37.802 -41.456 1.00 33.53 86 ALA A CA 1
ATOM 624 C C . ALA A 1 86 ? 4.551 -36.571 -41.625 1.00 33.53 86 ALA A C 1
ATOM 626 O O . ALA A 1 86 ? 3.501 -36.533 -40.999 1.00 33.53 86 ALA A O 1
ATOM 627 N N . VAL A 1 87 ? 4.855 -35.478 -42.334 1.00 33.72 87 VAL A N 1
ATOM 628 C CA . VAL A 1 87 ? 5.263 -35.340 -43.742 1.00 33.72 87 VAL A CA 1
ATOM 629 C C . VAL A 1 87 ? 5.802 -33.903 -43.985 1.00 33.72 87 VAL A C 1
ATOM 631 O O . VAL A 1 87 ? 5.146 -32.945 -43.594 1.00 33.72 87 VAL A O 1
ATOM 634 N N . ILE A 1 88 ? 6.995 -33.807 -44.606 1.00 32.66 88 ILE A N 1
ATOM 635 C CA . ILE A 1 88 ? 7.459 -32.951 -45.745 1.00 32.66 88 ILE A CA 1
ATOM 636 C C . ILE A 1 88 ? 6.987 -31.470 -45.808 1.00 32.66 88 ILE A C 1
ATOM 638 O O . ILE A 1 88 ? 5.801 -31.194 -45.763 1.00 32.66 88 ILE A O 1
ATOM 642 N N . GLY A 1 89 ? 7.824 -30.455 -46.062 1.00 31.11 89 GLY A N 1
ATOM 643 C CA . GLY A 1 89 ? 9.235 -30.430 -46.439 1.00 31.11 89 GLY A CA 1
ATOM 644 C C . GLY A 1 89 ? 9.693 -29.053 -46.954 1.00 31.11 89 GLY A C 1
ATOM 645 O O . GLY A 1 89 ? 8.903 -28.125 -47.065 1.00 31.11 89 GLY A O 1
ATOM 646 N N . VAL A 1 90 ? 10.998 -29.004 -47.249 1.00 33.69 90 VAL A N 1
ATOM 647 C CA . VAL A 1 90 ? 11.713 -28.216 -48.276 1.00 33.69 90 VAL A CA 1
ATOM 648 C C . VAL A 1 90 ? 11.434 -26.707 -48.362 1.00 33.69 90 VAL A C 1
ATOM 650 O O . VAL A 1 90 ? 10.382 -26.290 -48.820 1.00 33.69 90 VAL A O 1
ATOM 653 N N . LEU A 1 91 ? 12.455 -25.896 -48.054 1.00 34.72 91 LEU A N 1
ATOM 654 C CA . LEU A 1 91 ? 13.125 -24.998 -49.014 1.00 34.72 91 LEU A CA 1
ATOM 655 C C . LEU A 1 91 ? 14.399 -24.424 -48.360 1.00 34.72 91 LEU A C 1
ATOM 657 O O . LEU A 1 91 ? 14.341 -23.550 -47.500 1.00 34.72 91 LEU A O 1
ATOM 661 N N . ASN A 1 92 ? 15.551 -24.948 -48.785 1.00 36.34 92 ASN A N 1
ATOM 662 C CA . ASN A 1 92 ? 16.842 -24.267 -48.717 1.00 36.34 92 ASN A CA 1
ATOM 663 C C . ASN A 1 92 ? 17.011 -23.510 -50.037 1.00 36.34 92 ASN A C 1
ATOM 665 O O . ASN A 1 92 ? 16.798 -24.101 -51.095 1.00 36.34 92 ASN A O 1
ATOM 669 N N . HIS A 1 93 ? 17.448 -22.256 -49.976 1.00 39.38 93 HIS A N 1
ATOM 670 C CA . HIS A 1 93 ? 18.125 -21.616 -51.097 1.00 39.38 93 HIS A CA 1
ATOM 671 C C . HIS A 1 93 ? 19.288 -20.763 -50.589 1.00 39.38 93 HIS A C 1
ATOM 673 O O . HIS A 1 93 ? 19.122 -19.896 -49.731 1.00 39.38 93 HIS A O 1
ATOM 679 N N . ASP A 1 94 ? 20.457 -21.069 -51.145 1.00 38.56 94 ASP A N 1
ATOM 680 C CA . ASP A 1 94 ? 21.682 -20.281 -51.166 1.00 38.56 94 ASP A CA 1
ATOM 681 C C . ASP A 1 94 ? 21.468 -18.850 -51.679 1.00 38.56 94 ASP A C 1
ATOM 683 O O . ASP A 1 94 ? 20.664 -18.642 -52.586 1.00 38.56 94 ASP A O 1
ATOM 687 N N . ALA A 1 95 ? 22.277 -17.899 -51.190 1.00 33.22 95 ALA A N 1
ATOM 688 C CA . ALA A 1 95 ? 23.022 -16.966 -52.049 1.00 33.22 95 ALA A CA 1
ATOM 689 C C . ALA A 1 95 ? 23.960 -16.033 -51.249 1.00 33.22 95 ALA A C 1
ATOM 691 O O . ALA A 1 95 ? 23.527 -15.193 -50.469 1.00 33.22 95 ALA A O 1
ATOM 692 N N . HIS A 1 96 ? 25.255 -16.196 -51.531 1.00 35.38 96 HIS A N 1
ATOM 693 C CA . HIS A 1 96 ? 26.251 -15.174 -51.885 1.00 35.38 96 HIS A CA 1
ATOM 694 C C . HIS A 1 96 ? 26.494 -13.902 -51.038 1.00 35.38 96 HIS A C 1
ATOM 696 O O . HIS A 1 96 ? 25.711 -12.962 -51.008 1.00 35.38 96 HIS A O 1
ATOM 702 N N . ASN A 1 97 ? 27.727 -13.855 -50.503 1.00 37.91 97 ASN A N 1
ATOM 703 C CA . ASN A 1 97 ? 28.771 -12.832 -50.703 1.00 37.91 97 ASN A CA 1
ATOM 704 C C . ASN A 1 97 ? 28.348 -11.391 -51.043 1.00 37.91 97 ASN A C 1
ATOM 706 O O . ASN A 1 97 ? 27.844 -11.149 -52.131 1.00 37.91 97 ASN A O 1
ATOM 710 N N . HIS A 1 98 ? 28.811 -10.429 -50.231 1.00 37.09 98 HIS A N 1
ATOM 711 C CA . HIS A 1 98 ? 29.676 -9.336 -50.708 1.00 37.09 98 HIS A CA 1
ATOM 712 C C . HIS A 1 98 ? 30.363 -8.584 -49.545 1.00 37.09 98 HIS A C 1
ATOM 714 O O . HIS A 1 98 ? 29.713 -8.007 -48.678 1.00 37.09 98 HIS A O 1
ATOM 720 N N . HIS A 1 99 ? 31.702 -8.585 -49.557 1.00 40.94 99 HIS A N 1
ATOM 721 C CA . HIS A 1 99 ? 32.564 -7.543 -48.976 1.00 40.94 99 HIS A CA 1
ATOM 722 C C . HIS A 1 99 ? 32.563 -6.302 -49.888 1.00 40.94 99 HIS A C 1
ATOM 724 O O . HIS A 1 99 ? 32.374 -6.440 -51.100 1.00 40.94 99 HIS A O 1
ATOM 730 N N . PRO A 1 100 ? 32.780 -5.106 -49.318 1.00 51.62 100 PRO A N 1
ATOM 731 C CA . PRO A 1 100 ? 34.095 -4.446 -49.421 1.00 51.62 100 PRO A CA 1
ATOM 732 C C . PRO A 1 100 ? 34.517 -3.849 -48.052 1.00 51.62 100 PRO A C 1
ATOM 734 O O . PRO A 1 100 ? 33.674 -3.599 -47.202 1.00 51.62 100 PRO A O 1
ATOM 737 N N . GLY A 1 101 ? 35.784 -3.652 -47.683 1.00 37.81 101 GLY A N 1
ATOM 738 C CA . GLY A 1 101 ? 36.952 -3.291 -48.477 1.00 37.81 101 GLY A CA 1
ATOM 739 C C . GLY A 1 101 ? 37.094 -1.766 -48.528 1.00 37.81 101 GLY A C 1
ATOM 740 O O . GLY A 1 101 ? 36.556 -1.161 -49.445 1.00 37.81 101 GLY A O 1
ATOM 741 N N . SER A 1 102 ? 37.803 -1.153 -47.570 1.00 37.31 102 SER A N 1
ATOM 742 C CA . SER A 1 102 ? 38.495 0.128 -47.797 1.00 37.31 102 SER A CA 1
ATOM 743 C C . SER A 1 102 ? 39.498 0.459 -46.689 1.00 37.31 102 SER A C 1
ATOM 745 O O . SER A 1 102 ? 39.154 0.548 -45.509 1.00 37.31 102 SER A O 1
ATOM 747 N N . ASP A 1 103 ? 40.721 0.658 -47.158 1.00 35.12 103 ASP A N 1
ATOM 748 C CA . ASP A 1 103 ? 41.944 1.114 -46.517 1.00 35.12 103 ASP A CA 1
ATOM 749 C C . ASP A 1 103 ? 41.909 2.542 -45.943 1.00 35.12 103 ASP A C 1
ATOM 751 O O . ASP A 1 103 ? 41.056 3.361 -46.283 1.00 35.12 103 ASP A O 1
ATOM 755 N N . GLY A 1 104 ? 42.960 2.855 -45.175 1.00 34.25 104 GLY A N 1
ATOM 756 C CA . GLY A 1 104 ? 43.475 4.212 -44.951 1.00 34.25 104 GLY A CA 1
ATOM 757 C C . GLY A 1 104 ? 43.351 4.668 -43.493 1.00 34.25 104 GLY A C 1
ATOM 758 O O . GLY A 1 104 ? 42.268 4.694 -42.935 1.00 34.25 104 GLY A O 1
ATOM 759 N N . GLY A 1 105 ? 44.396 5.065 -42.777 1.00 35.56 105 GLY A N 1
ATOM 760 C CA . GLY A 1 105 ? 45.777 5.316 -43.144 1.00 35.56 105 GLY A CA 1
ATOM 761 C C . GLY A 1 105 ? 46.585 5.578 -41.872 1.00 35.56 105 GLY A C 1
ATOM 762 O O . GLY A 1 105 ? 46.073 6.041 -40.853 1.00 35.56 105 GLY A O 1
ATOM 763 N N . VAL A 1 106 ? 47.859 5.223 -41.953 1.00 40.19 106 VAL A N 1
ATOM 764 C CA . VAL A 1 106 ? 48.886 5.435 -40.940 1.00 40.19 106 VAL A CA 1
ATOM 765 C C . VAL A 1 106 ? 49.467 6.830 -41.154 1.00 40.19 106 VAL A C 1
ATOM 767 O O . VAL A 1 106 ? 49.941 7.124 -42.247 1.00 40.19 106 VAL A O 1
ATOM 770 N N . VAL A 1 107 ? 49.488 7.669 -40.117 1.00 45.06 107 VAL A N 1
ATOM 771 C CA . VAL A 1 107 ? 50.409 8.812 -40.038 1.00 45.06 107 VAL A CA 1
ATOM 772 C C . VAL A 1 107 ? 50.933 8.877 -38.612 1.00 45.06 107 VAL A C 1
ATOM 774 O O . VAL A 1 107 ? 50.163 8.858 -37.652 1.00 45.06 107 VAL A O 1
ATOM 777 N N . GLY A 1 108 ? 52.255 8.847 -38.489 1.00 36.78 108 GLY A N 1
ATOM 778 C CA . GLY A 1 108 ? 52.955 8.756 -37.221 1.00 36.78 108 GLY A CA 1
ATOM 779 C C . GLY A 1 108 ? 53.419 10.090 -36.639 1.00 36.78 108 GLY A C 1
ATOM 780 O O . GLY A 1 108 ? 53.260 11.153 -37.227 1.00 36.78 108 GLY A O 1
ATOM 781 N N . VAL A 1 109 ? 54.092 9.901 -35.500 1.00 38.88 109 VAL A N 1
ATOM 782 C CA . VAL A 1 109 ? 55.170 10.676 -34.858 1.00 38.88 109 VAL A CA 1
ATOM 783 C C . VAL A 1 109 ? 54.928 12.103 -34.350 1.00 38.88 109 VAL A C 1
ATOM 785 O O . VAL A 1 109 ? 54.720 13.048 -35.099 1.00 38.88 109 VAL A O 1
ATOM 788 N N . GLY A 1 110 ? 55.170 12.246 -33.039 1.00 32.31 110 GLY A N 1
ATOM 789 C CA . GLY A 1 110 ? 55.591 13.485 -32.383 1.00 32.31 110 GLY A CA 1
ATOM 790 C C . GLY A 1 110 ? 55.527 13.399 -30.847 1.00 32.31 110 GLY A C 1
ATOM 791 O O . GLY A 1 110 ? 54.429 13.504 -30.306 1.00 32.31 110 GLY A O 1
ATOM 792 N N . PRO A 1 111 ? 56.653 13.206 -30.127 1.00 55.31 111 PRO A N 1
ATOM 793 C CA . PRO A 1 111 ? 56.696 13.165 -28.665 1.00 55.31 111 PRO A CA 1
ATOM 794 C C . PRO A 1 111 ? 57.116 14.521 -28.078 1.00 55.31 111 PRO A C 1
ATOM 796 O O . PRO A 1 111 ? 58.055 15.133 -28.571 1.00 55.31 111 PRO A O 1
ATOM 799 N N . VAL A 1 112 ? 56.492 14.961 -26.983 1.00 39.00 112 VAL A N 1
ATOM 800 C CA . VAL A 1 112 ? 57.035 16.018 -26.109 1.00 39.00 112 VAL A CA 1
ATOM 801 C C . VAL A 1 112 ? 56.422 15.930 -24.712 1.00 39.00 112 VAL A C 1
ATOM 803 O O . VAL A 1 112 ? 55.207 15.834 -24.566 1.00 39.00 112 VAL A O 1
ATOM 806 N N . GLY A 1 113 ? 57.277 16.041 -23.692 1.00 35.53 113 GLY A N 1
ATOM 807 C CA . GLY A 1 113 ? 56.883 16.534 -22.370 1.00 35.53 113 GLY A CA 1
ATOM 808 C C . GLY A 1 113 ? 56.968 15.534 -21.224 1.00 35.53 113 GLY A C 1
ATOM 809 O O . GLY A 1 113 ? 55.948 15.147 -20.663 1.00 35.53 113 GLY A O 1
ATOM 810 N N . ALA A 1 114 ? 58.190 15.176 -20.827 1.00 38.84 114 ALA A N 1
ATOM 811 C CA . ALA A 1 114 ? 58.462 14.628 -19.504 1.00 38.84 114 ALA A CA 1
ATOM 812 C C . ALA A 1 114 ? 58.187 15.704 -18.436 1.00 38.84 114 ALA A C 1
ATOM 814 O O . ALA A 1 114 ? 58.853 16.737 -18.402 1.00 38.84 114 ALA A O 1
ATOM 815 N N . GLY A 1 115 ? 57.202 15.455 -17.575 1.00 35.19 115 GLY A N 1
ATOM 816 C CA . GLY A 1 115 ? 56.953 16.209 -16.351 1.00 35.19 115 GLY A CA 1
ATOM 817 C C . GLY A 1 115 ? 56.976 15.250 -15.171 1.00 35.19 115 GLY A C 1
ATOM 818 O O . GLY A 1 115 ? 55.999 14.546 -14.925 1.00 35.19 115 GLY A O 1
ATOM 819 N N . SER A 1 116 ? 58.113 15.196 -14.481 1.00 37.62 116 SER A N 1
ATOM 820 C CA . SER A 1 116 ? 58.295 14.467 -13.227 1.00 37.62 116 SER A CA 1
ATOM 821 C C . SER A 1 116 ? 57.410 15.075 -12.140 1.00 37.62 116 SER A C 1
ATOM 823 O O . SER A 1 116 ? 57.579 16.240 -11.789 1.00 37.62 116 SER A O 1
ATOM 825 N N . VAL A 1 117 ? 56.488 14.285 -11.590 1.00 37.31 117 VAL A N 1
ATOM 826 C CA . VAL A 1 117 ? 55.788 14.600 -10.340 1.00 37.31 117 VAL A CA 1
ATOM 827 C C . VAL A 1 117 ? 56.145 13.521 -9.330 1.00 37.31 117 VAL A C 1
ATOM 829 O O . VAL A 1 117 ? 55.995 12.327 -9.591 1.00 37.31 117 VAL A O 1
ATOM 832 N N . GLU A 1 118 ? 56.676 13.981 -8.204 1.00 34.69 118 GLU A N 1
ATOM 833 C CA . GLU A 1 118 ? 57.156 13.194 -7.078 1.00 34.69 118 GLU A CA 1
ATOM 834 C C . GLU A 1 118 ? 56.086 12.247 -6.521 1.00 34.69 118 GLU A C 1
ATOM 836 O O . GLU A 1 118 ? 54.934 12.617 -6.282 1.00 34.69 118 GLU A O 1
ATOM 841 N N . VAL A 1 119 ? 56.505 11.005 -6.288 1.00 39.78 119 VAL A N 1
ATOM 842 C CA . VAL A 1 119 ? 55.724 9.954 -5.639 1.00 39.78 119 VAL A CA 1
ATOM 843 C C . VAL A 1 119 ? 55.927 10.080 -4.127 1.00 39.78 119 VAL A C 1
ATOM 845 O O . VAL A 1 119 ? 56.984 9.733 -3.607 1.00 39.78 119 VAL A O 1
ATOM 848 N N . GLY A 1 120 ? 54.911 10.580 -3.421 1.00 37.66 120 GLY A N 1
ATOM 849 C CA . GLY A 1 120 ? 54.790 10.489 -1.960 1.00 37.66 120 GLY A CA 1
ATOM 850 C C . GLY A 1 120 ? 54.067 9.200 -1.530 1.00 37.66 120 GLY A C 1
ATOM 851 O O . GLY A 1 120 ? 53.257 8.674 -2.298 1.00 37.66 120 GLY A O 1
ATOM 852 N N . PRO A 1 121 ? 54.349 8.652 -0.333 1.00 46.72 121 PRO A N 1
ATOM 853 C CA . PRO A 1 121 ? 54.133 7.241 -0.036 1.00 46.72 121 PRO A CA 1
ATOM 854 C C . PRO A 1 121 ? 52.682 6.871 0.290 1.00 46.72 121 PRO A C 1
ATOM 856 O O . PRO A 1 121 ? 51.885 7.647 0.815 1.00 46.72 121 PRO A O 1
ATOM 859 N N . HIS A 1 122 ? 52.393 5.606 -0.009 1.00 38.25 122 HIS A N 1
ATOM 860 C CA . HIS A 1 122 ? 51.152 4.873 0.189 1.00 38.25 122 HIS A CA 1
ATOM 861 C C . HIS A 1 122 ? 50.524 5.047 1.583 1.00 38.25 122 HIS A C 1
ATOM 863 O O . HIS A 1 122 ? 50.966 4.457 2.566 1.00 38.25 122 HIS A O 1
ATOM 869 N N . GLY A 1 123 ? 49.401 5.765 1.630 1.00 32.31 123 GLY A N 1
ATOM 870 C CA . GLY A 1 123 ? 48.402 5.648 2.689 1.00 32.31 123 GLY A CA 1
ATOM 871 C C . GLY A 1 123 ? 47.409 4.540 2.345 1.00 32.31 123 GLY A C 1
ATOM 872 O O . GLY A 1 123 ? 46.496 4.733 1.543 1.00 32.31 123 GLY A O 1
ATOM 873 N N . VAL A 1 124 ? 47.597 3.364 2.940 1.00 43.72 124 VAL A N 1
ATOM 874 C CA . VAL A 1 124 ? 46.657 2.243 2.863 1.00 43.72 124 VAL A CA 1
ATOM 875 C C . VAL A 1 124 ? 45.416 2.611 3.678 1.00 43.72 124 VAL A C 1
ATOM 877 O O . VAL A 1 124 ? 45.457 2.668 4.902 1.00 43.72 124 VAL A O 1
ATOM 880 N N . GLY A 1 125 ? 44.306 2.894 3.002 1.00 36.44 125 GLY A N 1
ATOM 881 C CA . GLY A 1 125 ? 43.045 3.237 3.652 1.00 36.44 125 GLY A CA 1
ATOM 882 C C . GLY A 1 125 ? 41.879 3.088 2.688 1.00 36.44 125 GLY A C 1
ATOM 883 O O . GLY A 1 125 ? 41.416 4.063 2.109 1.00 36.44 125 GLY A O 1
ATOM 884 N N . SER A 1 126 ? 41.418 1.854 2.491 1.00 39.16 126 SER A N 1
ATOM 885 C CA . SER A 1 126 ? 40.198 1.562 1.731 1.00 39.16 126 SER A CA 1
ATOM 886 C C . SER A 1 126 ? 38.955 1.883 2.570 1.00 39.16 126 SER A C 1
ATOM 888 O O . SER A 1 126 ? 38.783 1.257 3.615 1.00 39.16 126 SER A O 1
ATOM 890 N N . PRO A 1 127 ? 38.012 2.735 2.123 1.00 44.28 127 PRO A N 1
ATOM 891 C CA . PRO A 1 127 ? 36.657 2.705 2.637 1.00 44.28 127 PRO A CA 1
ATOM 892 C C . PRO A 1 127 ? 35.809 1.859 1.683 1.00 44.28 127 PRO A C 1
ATOM 894 O O . PRO A 1 127 ? 35.201 2.352 0.732 1.00 44.28 127 PRO A O 1
ATOM 897 N N . GLY A 1 128 ? 35.760 0.555 1.954 1.00 38.22 128 GLY A N 1
ATOM 898 C CA . GLY A 1 128 ? 34.714 -0.323 1.439 1.00 38.22 128 GLY A CA 1
ATOM 899 C C . GLY A 1 128 ? 33.384 0.062 2.083 1.00 38.22 128 GLY A C 1
ATOM 900 O O . GLY A 1 128 ? 32.993 -0.492 3.105 1.00 38.22 128 GLY A O 1
ATOM 901 N N . SER A 1 129 ? 32.714 1.066 1.517 1.00 38.88 129 SER A N 1
ATOM 902 C CA . SER A 1 129 ? 31.417 1.556 1.980 1.00 38.88 129 SER A CA 1
ATOM 903 C C . SER A 1 129 ? 30.317 0.566 1.586 1.00 38.88 129 SER A C 1
ATOM 905 O O . SER A 1 129 ? 29.619 0.723 0.585 1.00 38.88 129 SER A O 1
ATOM 907 N N . LEU A 1 130 ? 30.178 -0.492 2.385 1.00 39.69 130 LEU A N 1
ATOM 908 C CA . LEU A 1 130 ? 28.910 -1.190 2.527 1.00 39.69 130 LEU A CA 1
ATOM 909 C C . LEU A 1 130 ? 27.945 -0.194 3.174 1.00 39.69 130 LEU A C 1
ATOM 911 O O . LEU A 1 130 ? 28.191 0.286 4.281 1.00 39.69 130 LEU A O 1
ATOM 915 N N . LEU A 1 131 ? 26.865 0.135 2.464 1.00 44.16 131 LEU A N 1
ATOM 916 C CA . LEU A 1 131 ? 25.694 0.833 2.992 1.00 44.16 131 LEU A CA 1
ATOM 917 C C . LEU A 1 131 ? 25.032 -0.059 4.053 1.00 44.16 131 LEU A C 1
ATOM 919 O O . LEU A 1 131 ? 23.996 -0.672 3.825 1.00 44.16 131 LEU A O 1
ATOM 923 N N . SER A 1 132 ? 25.687 -0.167 5.205 1.00 45.38 132 SER A N 1
ATOM 924 C CA . SER A 1 132 ? 25.057 -0.481 6.472 1.00 45.38 132 SER A CA 1
ATOM 925 C C . SER A 1 132 ? 24.105 0.675 6.737 1.00 45.38 132 SER A C 1
ATOM 927 O O . SER A 1 132 ? 24.553 1.824 6.834 1.00 45.38 132 SER A O 1
ATOM 929 N N . ASP A 1 133 ? 22.800 0.388 6.751 1.00 46.72 133 ASP A N 1
ATOM 930 C CA . ASP A 1 133 ? 21.782 1.297 7.271 1.00 46.72 133 ASP A CA 1
ATOM 931 C C . ASP A 1 133 ? 22.298 1.814 8.607 1.00 46.72 133 ASP A C 1
ATOM 933 O O . ASP A 1 133 ? 22.348 1.092 9.605 1.00 46.72 133 ASP A O 1
ATOM 937 N N . SER A 1 134 ? 22.812 3.041 8.586 1.00 69.25 134 SER A N 1
ATOM 938 C CA . SER A 1 134 ? 23.628 3.550 9.673 1.00 69.25 134 SER A CA 1
ATOM 939 C C . SER A 1 134 ? 22.678 3.708 10.839 1.00 69.25 134 SER A C 1
ATOM 941 O O . SER A 1 134 ? 21.817 4.588 10.824 1.00 69.25 134 SER A O 1
ATOM 943 N N . VAL A 1 135 ? 22.782 2.792 11.803 1.00 81.31 135 VAL A N 1
ATOM 944 C CA . VAL A 1 135 ? 21.911 2.738 12.970 1.00 81.31 135 VAL A CA 1
ATOM 945 C C . VAL A 1 135 ? 21.817 4.144 13.547 1.00 81.31 135 VAL A C 1
ATOM 947 O O . VAL A 1 135 ? 22.813 4.689 14.028 1.00 81.31 135 VAL A O 1
ATOM 950 N N . LYS A 1 136 ? 20.633 4.761 13.438 1.00 88.19 136 LYS A N 1
ATOM 951 C CA . LYS A 1 136 ? 20.406 6.140 13.873 1.00 88.19 136 LYS A CA 1
ATOM 952 C C . LYS A 1 136 ? 20.797 6.226 15.348 1.00 88.19 136 LYS A C 1
ATOM 954 O O . LYS A 1 136 ? 20.187 5.561 16.180 1.00 88.19 136 LYS A O 1
ATOM 959 N N . ARG A 1 137 ? 21.838 6.997 15.667 1.00 93.75 137 ARG A N 1
ATOM 960 C CA . ARG A 1 137 ? 22.306 7.211 17.046 1.00 93.75 137 ARG A CA 1
ATOM 961 C C . ARG A 1 137 ? 21.527 8.356 17.702 1.00 93.75 137 ARG A C 1
ATOM 963 O O . ARG A 1 137 ? 21.004 9.231 17.010 1.00 93.75 137 ARG A O 1
ATOM 970 N N . CYS A 1 138 ? 21.433 8.345 19.034 1.00 95.81 138 CYS A N 1
ATOM 971 C CA . CYS A 1 138 ? 20.955 9.475 19.833 1.00 95.81 138 CYS A CA 1
ATOM 972 C C . CYS A 1 138 ? 21.763 10.729 19.485 1.00 95.81 138 CYS A C 1
ATOM 974 O O . CYS A 1 138 ? 22.898 10.649 19.018 1.00 95.81 138 CYS A O 1
ATOM 976 N N . GLN A 1 139 ? 21.237 11.895 19.843 1.00 94.81 139 GLN A N 1
ATOM 977 C CA . GLN A 1 139 ? 21.940 13.172 19.767 1.00 94.81 139 GLN A CA 1
ATOM 978 C C . GLN A 1 139 ? 23.269 13.163 20.546 1.00 94.81 139 GLN A C 1
ATOM 980 O O . GLN A 1 139 ? 24.174 13.922 20.231 1.00 94.81 139 GLN A O 1
ATOM 985 N N . CYS A 1 140 ? 23.396 12.277 21.535 1.00 94.88 140 CYS A N 1
ATOM 986 C CA . CYS A 1 140 ? 24.614 12.045 22.301 1.00 94.88 140 CYS A CA 1
ATOM 987 C C . CYS A 1 140 ? 25.644 11.101 21.655 1.00 94.88 140 CYS A C 1
ATOM 989 O O . CYS A 1 140 ? 26.706 10.896 22.230 1.00 94.88 140 CYS A O 1
ATOM 991 N N . GLY A 1 141 ? 25.313 10.431 20.547 1.00 94.00 141 GLY A N 1
ATOM 992 C CA . GLY A 1 141 ? 26.138 9.393 19.915 1.00 94.00 141 GLY A CA 1
ATOM 993 C C . GLY A 1 141 ? 26.254 8.044 20.653 1.00 94.00 141 GLY A C 1
ATOM 994 O O . GLY A 1 141 ? 26.737 7.081 20.059 1.00 94.00 141 GLY A O 1
ATOM 995 N N . ARG A 1 142 ? 25.800 7.934 21.910 1.00 92.75 142 ARG A N 1
ATOM 996 C CA . ARG A 1 142 ? 26.027 6.761 22.780 1.00 92.75 142 ARG A CA 1
ATOM 997 C C . ARG A 1 142 ? 25.227 5.509 22.397 1.00 92.75 142 ARG A C 1
ATOM 999 O O . ARG A 1 142 ? 25.790 4.426 22.379 1.00 92.75 142 ARG A O 1
ATOM 1006 N N . SER A 1 143 ? 23.939 5.635 22.079 1.00 93.62 143 SER A N 1
ATOM 1007 C CA . SER A 1 143 ? 23.056 4.486 21.789 1.00 93.62 143 SER A CA 1
ATOM 1008 C C . SER A 1 143 ? 21.924 4.855 20.823 1.00 93.62 143 SER A C 1
ATOM 1010 O O . SER A 1 143 ? 21.855 5.997 20.368 1.00 93.62 143 SER A O 1
ATOM 1012 N N . GLN A 1 144 ? 21.046 3.911 20.461 1.00 93.69 144 GLN A N 1
ATOM 1013 C CA . GLN A 1 144 ? 19.859 4.216 19.649 1.00 93.69 144 GLN A CA 1
ATOM 1014 C C . GLN A 1 144 ? 18.894 5.150 20.409 1.00 93.69 144 GLN A C 1
ATOM 1016 O O . GLN A 1 144 ? 18.692 4.978 21.614 1.00 93.69 144 GLN A O 1
ATOM 1021 N N . PRO A 1 145 ? 18.268 6.132 19.736 1.00 95.31 145 PRO A N 1
ATOM 1022 C CA . PRO A 1 145 ? 17.313 7.013 20.379 1.00 95.31 145 PRO A CA 1
ATOM 1023 C C . PRO A 1 145 ? 16.007 6.265 20.675 1.00 95.31 145 PRO A C 1
ATOM 1025 O O . PRO A 1 145 ? 15.404 5.657 19.791 1.00 95.31 145 PRO A O 1
ATOM 1028 N N . SER A 1 146 ? 15.556 6.339 21.923 1.00 93.81 146 SER A N 1
ATOM 1029 C CA . SER A 1 146 ? 14.277 5.787 22.397 1.00 93.81 146 SER A CA 1
ATOM 1030 C C . SER A 1 146 ? 13.346 6.866 22.953 1.00 93.81 146 SER A C 1
ATOM 1032 O O . SER A 1 146 ? 12.133 6.671 23.014 1.00 93.81 146 SER A O 1
ATOM 1034 N N . LEU A 1 147 ? 13.897 8.027 23.312 1.00 93.81 147 LEU A N 1
ATOM 1035 C CA . LEU A 1 147 ? 13.187 9.135 23.928 1.00 93.81 147 LEU A CA 1
ATOM 1036 C C . LEU A 1 147 ? 12.966 10.278 22.924 1.00 93.81 147 LEU A C 1
ATOM 1038 O O . LEU A 1 147 ? 13.869 10.665 22.172 1.00 93.81 147 LEU A O 1
ATOM 1042 N N . GLY A 1 148 ? 11.756 10.827 22.938 1.00 94.44 148 GLY A N 1
ATOM 1043 C CA . GLY A 1 148 ? 11.296 11.955 22.126 1.00 94.44 148 GLY A CA 1
ATOM 1044 C C . GLY A 1 148 ? 10.373 12.856 22.945 1.00 94.44 148 GLY A C 1
ATOM 1045 O O . GLY A 1 148 ? 10.105 12.585 24.115 1.00 94.44 148 GLY A O 1
ATOM 1046 N N . LEU A 1 149 ? 9.895 13.948 22.364 1.00 93.62 149 LEU A N 1
ATOM 1047 C CA . LEU A 1 149 ? 8.895 14.797 23.009 1.00 93.62 149 LEU A CA 1
ATOM 1048 C C . LEU A 1 149 ? 7.511 14.114 23.002 1.00 93.62 149 LEU A C 1
ATOM 1050 O O . LEU A 1 149 ? 7.236 13.277 22.135 1.00 93.62 149 LEU A O 1
ATOM 1054 N N . PRO A 1 150 ? 6.606 14.461 23.937 1.00 84.31 150 PRO A N 1
ATOM 1055 C CA . PRO A 1 150 ? 5.245 13.935 23.939 1.00 84.31 150 PRO A CA 1
ATOM 1056 C C . PRO A 1 150 ? 4.547 14.155 22.589 1.00 84.31 150 PRO A C 1
ATOM 1058 O O . PRO A 1 150 ? 4.485 15.271 22.079 1.00 84.31 150 PRO A O 1
ATOM 1061 N N . GLY A 1 151 ? 4.025 13.074 22.003 1.00 83.12 151 GLY A N 1
ATOM 1062 C CA . GLY A 1 151 ? 3.361 13.088 20.694 1.00 83.12 151 GLY A CA 1
ATOM 1063 C C . GLY A 1 151 ? 4.265 12.779 19.493 1.00 83.12 151 GLY A C 1
ATOM 1064 O O . GLY A 1 151 ? 3.735 12.469 18.425 1.00 83.12 151 GLY A O 1
ATOM 1065 N N . GLU A 1 152 ? 5.592 12.775 19.657 1.00 87.50 152 GLU A N 1
ATOM 1066 C CA . GLU A 1 152 ? 6.521 12.374 18.593 1.00 87.50 152 GLU A CA 1
ATOM 1067 C C . GLU A 1 152 ? 6.431 10.863 18.286 1.00 87.50 152 GLU A C 1
ATOM 1069 O O . GLU A 1 152 ? 5.968 10.030 19.083 1.00 87.50 152 GLU A O 1
ATOM 1074 N N . ARG A 1 153 ? 6.844 10.500 17.071 1.00 84.88 153 ARG A N 1
ATOM 1075 C CA . ARG A 1 153 ? 6.936 9.113 16.590 1.00 84.88 153 ARG A CA 1
ATOM 1076 C C . ARG A 1 153 ? 8.252 8.474 17.035 1.00 84.88 153 ARG A C 1
ATOM 1078 O O . ARG A 1 153 ? 9.245 9.162 17.234 1.00 84.88 153 ARG A O 1
ATOM 1085 N N . ALA A 1 154 ? 8.314 7.141 17.071 1.00 88.44 154 ALA A N 1
ATOM 1086 C CA . ALA A 1 154 ? 9.563 6.421 17.353 1.00 88.44 154 ALA A CA 1
ATOM 1087 C C . ALA A 1 154 ? 10.710 6.822 16.399 1.00 88.44 154 ALA A C 1
ATOM 1089 O O . ALA A 1 154 ? 11.853 6.966 16.815 1.00 88.44 154 ALA A O 1
ATOM 1090 N N . THR A 1 155 ? 10.398 7.097 15.128 1.00 89.44 155 THR A N 1
ATOM 1091 C CA . THR A 1 155 ? 11.367 7.580 14.127 1.00 89.44 155 THR A CA 1
ATOM 1092 C C . THR A 1 155 ? 11.889 8.991 14.407 1.00 89.44 155 THR A C 1
ATOM 1094 O O . THR A 1 155 ? 12.930 9.378 13.876 1.00 89.44 155 THR A O 1
ATOM 1097 N N . GLU A 1 156 ? 11.174 9.771 15.213 1.00 93.38 156 GLU A N 1
ATOM 1098 C CA . GLU A 1 156 ? 11.508 11.145 15.600 1.00 93.38 156 GLU A CA 1
ATOM 1099 C C . GLU A 1 156 ? 12.269 11.202 16.931 1.00 93.38 156 GLU A C 1
ATOM 1101 O O . GLU A 1 156 ? 12.775 12.268 17.270 1.00 93.38 156 GLU A O 1
ATOM 1106 N N . ALA A 1 157 ? 12.426 10.067 17.630 1.00 94.50 157 ALA A N 1
ATOM 1107 C CA . ALA A 1 157 ? 13.240 9.965 18.836 1.00 94.50 157 ALA A CA 1
ATOM 1108 C C . ALA A 1 157 ? 14.645 10.531 18.589 1.00 94.50 157 ALA A C 1
ATOM 1110 O O . ALA A 1 157 ? 15.287 10.239 17.569 1.00 94.50 157 ALA A O 1
ATOM 1111 N N . ARG A 1 158 ? 15.130 11.334 19.539 1.00 96.81 158 ARG A N 1
ATOM 1112 C CA . ARG A 1 158 ? 16.436 12.010 19.451 1.00 96.81 158 ARG A CA 1
ATOM 1113 C C . ARG A 1 158 ? 17.349 11.652 20.604 1.00 96.81 158 ARG A C 1
ATOM 1115 O O . ARG A 1 158 ? 18.561 11.730 20.448 1.00 96.81 158 ARG A O 1
ATOM 1122 N N . TRP A 1 159 ? 16.803 11.233 21.738 1.00 97.38 159 TRP A N 1
ATOM 1123 C CA . TRP A 1 159 ? 17.578 11.012 22.952 1.00 97.38 159 TRP A CA 1
ATOM 1124 C C . TRP A 1 159 ? 17.555 9.544 23.362 1.00 97.38 159 TRP A C 1
ATOM 1126 O O . TRP A 1 159 ? 16.605 8.817 23.083 1.00 97.38 159 TRP A O 1
ATOM 1136 N N . CYS A 1 160 ? 18.609 9.104 24.036 1.00 95.56 160 CYS A N 1
ATOM 1137 C CA . CYS A 1 160 ? 18.580 7.887 24.839 1.00 95.56 160 CYS A CA 1
ATOM 1138 C C . CYS A 1 160 ? 18.416 8.254 26.321 1.00 95.56 160 CYS A C 1
ATOM 1140 O O . CYS A 1 160 ? 18.457 9.436 26.679 1.00 95.56 160 CYS A O 1
ATOM 1142 N N . ALA A 1 161 ? 18.260 7.253 27.189 1.00 93.00 161 ALA A N 1
ATOM 1143 C CA . ALA A 1 161 ? 18.112 7.462 28.630 1.00 93.00 161 ALA A CA 1
ATOM 1144 C C . ALA A 1 161 ? 19.257 8.294 29.240 1.00 93.00 161 ALA A C 1
ATOM 1146 O O . ALA A 1 161 ? 18.986 9.175 30.058 1.00 93.00 161 ALA A O 1
ATOM 1147 N N . LEU A 1 162 ? 20.489 8.088 28.754 1.00 95.00 162 LEU A N 1
ATOM 1148 C CA . LEU A 1 162 ? 21.730 8.711 29.234 1.00 95.00 162 LEU A CA 1
ATOM 1149 C C . LEU A 1 162 ? 22.133 9.994 28.479 1.00 95.00 162 LEU A C 1
ATOM 1151 O O . LEU A 1 162 ? 23.263 10.462 28.609 1.00 95.00 162 LEU A O 1
ATOM 1155 N N . CYS A 1 163 ? 21.258 10.555 27.638 1.00 95.38 163 CYS A N 1
ATOM 1156 C CA . CYS A 1 163 ? 21.545 11.815 26.947 1.00 95.38 163 CYS A CA 1
ATOM 1157 C C . CYS A 1 163 ? 21.618 12.986 27.946 1.00 95.38 163 CYS A C 1
ATOM 1159 O O . CYS A 1 163 ? 20.594 13.285 28.561 1.00 95.38 163 CYS A O 1
ATOM 1161 N N . PRO A 1 164 ? 22.738 13.729 28.037 1.00 96.06 164 PRO A N 1
ATOM 1162 C CA . PRO A 1 164 ? 22.822 14.913 28.899 1.00 96.06 164 PRO A CA 1
ATOM 1163 C C . PRO A 1 164 ? 21.953 16.075 28.388 1.00 96.06 164 PRO A C 1
ATOM 1165 O O . PRO A 1 164 ? 21.450 16.868 29.172 1.00 96.06 164 PRO A O 1
ATOM 1168 N N . SER A 1 165 ? 21.716 16.149 27.074 1.00 95.31 165 SER A N 1
ATOM 1169 C CA . SER A 1 165 ? 20.850 17.152 26.436 1.00 95.31 165 SER A CA 1
ATOM 1170 C C . SER A 1 165 ? 19.363 16.772 26.413 1.00 95.31 165 SER A C 1
ATOM 1172 O O . SER A 1 165 ? 18.563 17.446 25.762 1.00 95.31 165 SER A O 1
ATOM 1174 N N . LYS A 1 166 ? 18.981 15.675 27.080 1.00 95.62 166 LYS A N 1
ATOM 1175 C CA . LYS A 1 166 ? 17.597 15.199 27.151 1.00 95.62 166 LYS A CA 1
ATOM 1176 C C . LYS A 1 166 ? 16.742 16.207 27.936 1.00 95.62 166 LYS A C 1
ATOM 1178 O O . LYS A 1 166 ? 17.027 16.438 29.112 1.00 95.62 166 LYS A O 1
ATOM 1183 N N . PRO A 1 167 ? 15.668 16.772 27.358 1.00 95.44 167 PRO A N 1
ATOM 1184 C CA . PRO A 1 167 ? 14.771 17.638 28.115 1.00 95.44 167 PRO A CA 1
ATOM 1185 C C . PRO A 1 167 ? 14.037 16.834 29.199 1.00 95.44 167 PRO A C 1
ATOM 1187 O O . PRO A 1 167 ? 13.676 15.678 28.975 1.00 95.44 167 PRO A O 1
ATOM 1190 N N . LYS A 1 168 ? 13.753 17.453 30.357 1.00 93.75 168 LYS A N 1
ATOM 1191 C CA . LYS A 1 168 ? 13.057 16.798 31.490 1.00 93.75 168 LYS A CA 1
ATOM 1192 C C . LYS A 1 168 ? 11.681 16.214 31.119 1.00 93.75 168 LYS A C 1
ATOM 1194 O O . LYS A 1 168 ? 11.222 15.296 31.781 1.00 93.75 168 LYS A O 1
ATOM 1199 N N . GLY A 1 169 ? 11.048 16.715 30.055 1.00 90.19 169 GLY A N 1
ATOM 1200 C CA . GLY A 1 169 ? 9.773 16.210 29.530 1.00 90.19 169 GLY A CA 1
ATOM 1201 C C . GLY A 1 169 ? 9.884 15.145 28.431 1.00 90.19 169 GLY A C 1
ATOM 1202 O O . GLY A 1 169 ? 8.872 14.833 27.808 1.00 90.19 169 GLY A O 1
ATOM 1203 N N . ALA A 1 170 ? 11.079 14.627 28.123 1.00 92.12 170 ALA A N 1
ATOM 1204 C CA . ALA A 1 170 ? 11.231 13.574 27.120 1.00 92.12 170 ALA A CA 1
ATOM 1205 C C . ALA A 1 170 ? 10.594 12.261 27.603 1.00 92.12 170 ALA A C 1
ATOM 1207 O O . ALA A 1 170 ? 10.866 11.796 28.708 1.00 92.12 170 ALA A O 1
ATOM 1208 N N . VAL A 1 171 ? 9.791 11.637 26.746 1.00 90.31 171 VAL A N 1
ATOM 1209 C CA . VAL A 1 171 ? 9.106 10.366 27.006 1.00 90.31 171 VAL A CA 1
ATOM 1210 C C . VAL A 1 171 ? 9.643 9.278 26.088 1.00 90.31 171 VAL A C 1
ATOM 1212 O O . VAL A 1 171 ? 10.134 9.563 24.994 1.00 90.31 171 VAL A O 1
ATOM 1215 N N . ASN A 1 172 ? 9.547 8.016 26.509 1.00 90.31 172 ASN A N 1
ATOM 1216 C CA . ASN A 1 172 ? 9.901 6.895 25.645 1.00 90.31 172 ASN A CA 1
ATOM 1217 C C . ASN A 1 172 ? 8.867 6.770 24.520 1.00 90.31 172 ASN A C 1
ATOM 1219 O O . ASN A 1 172 ? 7.727 6.369 24.738 1.00 90.31 172 ASN A O 1
ATOM 1223 N N . VAL A 1 173 ? 9.259 7.176 23.312 1.00 88.81 173 VAL A N 1
ATOM 1224 C CA . VAL A 1 173 ? 8.399 7.156 22.119 1.00 88.81 173 VAL A CA 1
ATOM 1225 C C . VAL A 1 173 ? 8.500 5.835 21.360 1.00 88.81 173 VAL A C 1
ATOM 1227 O O . VAL A 1 173 ? 7.684 5.591 20.470 1.00 88.81 173 VAL A O 1
ATOM 1230 N N . ARG A 1 174 ? 9.487 4.993 21.701 1.00 86.06 174 ARG A N 1
ATOM 1231 C CA . ARG A 1 174 ? 9.682 3.659 21.122 1.00 86.06 174 ARG A CA 1
ATOM 1232 C C . ARG A 1 174 ? 8.889 2.605 21.892 1.00 86.06 174 ARG A C 1
ATOM 1234 O O . ARG A 1 174 ? 8.127 1.861 21.288 1.00 86.06 174 ARG A O 1
ATOM 1241 N N . CYS A 1 175 ? 8.992 2.63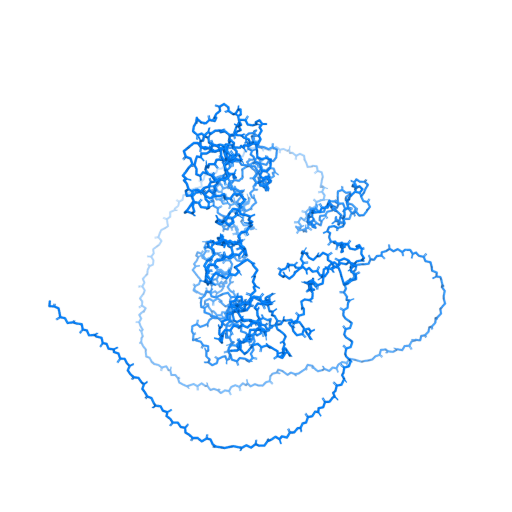9 23.215 1.00 83.69 175 CYS A N 1
ATOM 1242 C CA . CYS A 1 175 ? 8.208 1.844 24.151 1.00 83.69 175 CYS A CA 1
ATOM 1243 C C . CYS A 1 175 ? 7.251 2.790 24.877 1.00 83.69 175 CYS A C 1
ATOM 1245 O O . CYS A 1 175 ? 7.473 3.151 26.035 1.00 83.69 175 CYS A O 1
ATOM 1247 N N . LYS A 1 176 ? 6.218 3.262 24.164 1.00 82.62 176 LYS A N 1
ATOM 1248 C CA . LYS A 1 176 ? 5.171 4.073 24.794 1.00 82.62 176 LYS A CA 1
ATOM 1249 C C . LYS A 1 176 ? 4.560 3.224 25.896 1.00 82.62 176 LYS A C 1
ATOM 1251 O O . LYS A 1 176 ? 4.000 2.180 25.599 1.00 82.62 176 LYS A O 1
ATOM 1256 N N . ARG A 1 177 ? 4.705 3.642 27.151 1.00 88.06 177 ARG A N 1
ATOM 1257 C CA . ARG A 1 177 ? 3.966 3.040 28.263 1.00 88.06 177 ARG A CA 1
ATOM 1258 C C . ARG A 1 177 ? 2.484 3.417 28.122 1.00 88.06 177 ARG A C 1
ATOM 1260 O O . ARG A 1 177 ? 2.159 4.429 27.497 1.00 88.06 177 ARG A O 1
ATOM 1267 N N . CYS A 1 178 ? 1.592 2.598 28.674 1.00 92.06 178 CYS A N 1
ATOM 1268 C CA . CYS A 1 178 ? 0.176 2.920 28.849 1.00 92.06 178 CYS A CA 1
ATOM 1269 C C . CYS A 1 178 ? 0.022 4.287 29.531 1.00 92.06 178 CYS A C 1
ATOM 1271 O O . CYS A 1 178 ? 0.929 4.752 30.221 1.00 92.06 178 CYS A O 1
ATOM 1273 N N . GLU A 1 179 ? -1.170 4.873 29.472 1.00 89.94 179 GLU A N 1
ATOM 1274 C CA . GLU A 1 179 ? -1.515 6.060 30.271 1.00 89.94 179 GLU A CA 1
ATOM 1275 C C . GLU A 1 179 ? -1.310 5.862 31.779 1.00 89.94 179 GLU A C 1
ATOM 1277 O O . GLU A 1 179 ? -1.106 6.823 32.509 1.00 89.94 179 GLU A O 1
ATOM 1282 N N . CYS A 1 180 ? -1.311 4.612 32.241 1.00 89.19 180 CYS A N 1
ATOM 1283 C CA . CYS A 1 180 ? -1.009 4.247 33.618 1.00 89.19 180 CYS A CA 1
ATOM 1284 C C . CYS A 1 180 ? 0.485 4.191 33.978 1.00 89.19 180 CYS A C 1
ATOM 1286 O O . CYS A 1 180 ? 0.810 3.976 35.140 1.00 89.19 180 CYS A O 1
ATOM 1288 N N . GLY A 1 181 ? 1.394 4.278 33.002 1.00 87.69 181 GLY A N 1
ATOM 1289 C CA . GLY A 1 181 ? 2.840 4.140 33.202 1.00 87.69 181 GLY A CA 1
ATOM 1290 C C . GLY A 1 181 ? 3.357 2.734 33.560 1.00 87.69 181 GLY A C 1
ATOM 1291 O O . GLY A 1 181 ? 4.563 2.588 33.748 1.00 87.69 181 GLY A O 1
ATOM 1292 N N . ARG A 1 182 ? 2.502 1.705 33.650 1.00 89.12 182 ARG A N 1
ATOM 1293 C CA . ARG A 1 182 ? 2.883 0.359 34.131 1.00 89.12 182 ARG A CA 1
ATOM 1294 C C . ARG A 1 182 ? 3.451 -0.571 33.055 1.00 89.12 182 ARG A C 1
ATOM 1296 O O . ARG A 1 182 ? 4.462 -1.209 33.293 1.00 89.12 182 ARG A O 1
ATOM 1303 N N . SER A 1 183 ? 2.829 -0.651 31.880 1.00 92.81 183 SER A N 1
ATOM 1304 C CA . SER A 1 183 ? 3.226 -1.595 30.818 1.00 92.81 183 SER A CA 1
ATOM 1305 C C . SER A 1 183 ? 2.924 -1.055 29.419 1.00 92.81 183 SER A C 1
ATOM 1307 O O . SER A 1 183 ? 2.405 0.055 29.286 1.00 92.81 183 SER A O 1
ATOM 1309 N N . LEU A 1 184 ? 3.272 -1.794 28.360 1.00 93.06 184 LEU A N 1
ATOM 1310 C CA . LEU A 1 184 ? 2.964 -1.406 26.979 1.00 93.06 184 LEU A CA 1
ATOM 1311 C C . LEU A 1 184 ? 1.441 -1.390 26.731 1.00 93.06 184 LEU A C 1
ATOM 1313 O O . LEU A 1 184 ? 0.718 -2.259 27.228 1.00 93.06 184 LEU A O 1
ATOM 1317 N N . PRO A 1 185 ? 0.916 -0.411 25.975 1.00 93.94 185 PRO A N 1
ATOM 1318 C CA . PRO A 1 185 ? -0.499 -0.329 25.696 1.00 93.94 185 PRO A CA 1
ATOM 1319 C C . PRO A 1 185 ? -0.907 -1.419 24.703 1.00 93.94 185 PRO A C 1
ATOM 1321 O O . PRO A 1 185 ? -0.386 -1.514 23.592 1.00 93.94 185 PRO A O 1
ATOM 1324 N N . SER A 1 186 ? -1.881 -2.223 25.112 1.00 95.19 186 SER A N 1
ATOM 1325 C CA . SER A 1 186 ? -2.500 -3.271 24.302 1.00 95.19 186 SER A CA 1
ATOM 1326 C C . SER A 1 186 ? -3.977 -3.016 24.013 1.00 95.19 186 SER A C 1
ATOM 1328 O O . SER A 1 186 ? -4.535 -3.616 23.100 1.00 95.19 186 SER A O 1
ATOM 1330 N N . PHE A 1 187 ? -4.597 -2.074 24.723 1.00 94.62 187 PHE A N 1
ATOM 1331 C CA . PHE A 1 187 ? -6.005 -1.717 24.613 1.00 94.62 187 PHE A CA 1
ATOM 1332 C C . PHE A 1 187 ? -6.184 -0.324 23.992 1.00 94.62 187 PHE A C 1
ATOM 1334 O O . PHE A 1 187 ? -5.513 0.642 24.372 1.00 94.62 187 PHE A O 1
ATOM 1341 N N . GLY A 1 188 ? -7.121 -0.231 23.049 1.00 94.38 188 GLY A N 1
ATOM 1342 C CA . GLY A 1 188 ? -7.568 0.989 22.367 1.00 94.38 188 GLY A CA 1
ATOM 1343 C C . GLY A 1 188 ? -9.090 0.986 22.208 1.00 94.38 188 GLY A C 1
ATOM 1344 O O . GLY A 1 188 ? -9.755 0.030 22.607 1.00 94.38 188 GLY A O 1
ATOM 1345 N N . LEU A 1 189 ? -9.672 2.047 21.659 1.00 92.12 189 LEU A N 1
ATOM 1346 C CA . LEU A 1 189 ? -11.102 2.070 21.338 1.00 92.12 189 LEU A CA 1
ATOM 1347 C C . LEU A 1 189 ? -11.410 1.170 20.121 1.00 92.12 189 LEU A C 1
ATOM 1349 O O . LEU A 1 189 ? -10.526 0.915 19.297 1.00 92.12 189 LEU A O 1
ATOM 1353 N N . PRO A 1 190 ? -12.652 0.673 19.969 1.00 83.81 190 PRO A N 1
ATOM 1354 C CA . PRO A 1 190 ? -13.034 -0.138 18.816 1.00 83.81 190 PRO A CA 1
ATOM 1355 C C . PRO A 1 190 ? -12.756 0.588 17.492 1.00 83.81 190 PRO A C 1
ATOM 1357 O O . PRO A 1 190 ? -13.134 1.744 17.318 1.00 83.81 190 PRO A O 1
ATOM 1360 N N . GLY A 1 191 ? -12.088 -0.097 16.561 1.00 83.19 191 GLY A N 1
ATOM 1361 C CA . GLY A 1 191 ? -11.686 0.461 15.263 1.00 83.19 191 GLY A CA 1
ATOM 1362 C C . GLY A 1 191 ? -10.343 1.201 15.262 1.00 83.19 191 GLY A C 1
ATOM 1363 O O . GLY A 1 191 ? -9.835 1.520 14.189 1.00 83.19 191 GLY A O 1
ATOM 1364 N N . GLU A 1 192 ? -9.727 1.433 16.424 1.00 87.69 192 GLU A N 1
ATOM 1365 C CA . GLU A 1 192 ? -8.381 1.998 16.486 1.00 87.69 192 GLU A CA 1
ATOM 1366 C C . GLU A 1 192 ? -7.315 0.982 16.043 1.00 87.69 192 GLU A C 1
ATOM 1368 O O . GLU A 1 192 ? -7.417 -0.231 16.243 1.00 87.69 192 GLU A O 1
ATOM 1373 N N . GLU A 1 193 ? -6.250 1.486 15.426 1.00 86.06 193 GLU A N 1
ATOM 1374 C CA . GLU A 1 193 ? -5.096 0.674 15.050 1.00 86.06 193 GLU A CA 1
ATOM 1375 C C . GLU A 1 193 ? -4.217 0.368 16.274 1.00 86.06 193 GLU A C 1
ATOM 1377 O O . GLU A 1 193 ? -4.164 1.151 17.220 1.00 86.06 193 GLU A O 1
ATOM 1382 N N . ARG A 1 194 ? -3.407 -0.701 16.214 1.00 88.81 194 ARG A N 1
ATOM 1383 C CA . ARG A 1 194 ? -2.462 -1.097 17.283 1.00 88.81 194 ARG A CA 1
ATOM 1384 C C . ARG A 1 194 ? -1.635 0.070 17.842 1.00 88.81 194 ARG A C 1
ATOM 1386 O O . ARG A 1 194 ? -1.415 0.162 19.042 1.00 88.81 194 ARG A O 1
ATOM 1393 N N . ARG A 1 195 ? -1.186 0.982 16.973 1.00 86.25 195 ARG A N 1
ATOM 1394 C CA . ARG A 1 195 ? -0.361 2.151 17.340 1.00 86.25 195 ARG A CA 1
ATOM 1395 C C . ARG A 1 195 ? -1.100 3.233 18.134 1.00 86.25 195 ARG A C 1
ATOM 1397 O O . ARG A 1 195 ? -0.448 4.111 18.692 1.00 86.25 195 ARG A O 1
ATOM 1404 N N . ALA A 1 196 ? -2.427 3.205 18.112 1.00 88.69 196 ALA A N 1
ATOM 1405 C CA . ALA A 1 196 ? -3.289 4.111 18.853 1.00 88.69 196 ALA A CA 1
ATOM 1406 C C . ALA A 1 196 ? -3.709 3.526 20.209 1.00 88.69 196 ALA A C 1
ATOM 1408 O O . ALA A 1 196 ? -4.390 4.219 20.950 1.00 88.69 196 ALA A O 1
ATOM 1409 N N . ALA A 1 197 ? -3.271 2.310 20.568 1.00 92.88 197 ALA A N 1
ATOM 1410 C CA . ALA A 1 197 ? -3.478 1.762 21.904 1.00 92.88 197 ALA A CA 1
ATOM 1411 C C . ALA A 1 197 ? -2.946 2.732 22.972 1.00 92.88 197 ALA A C 1
ATOM 1413 O O . ALA A 1 197 ? -1.809 3.206 22.885 1.00 92.88 197 ALA A O 1
ATOM 1414 N N . ARG A 1 198 ? -3.760 3.006 23.995 1.00 94.12 198 ARG A N 1
ATOM 1415 C CA . ARG A 1 198 ? -3.430 3.941 25.089 1.00 94.12 198 ARG A CA 1
ATOM 1416 C C . ARG A 1 198 ? -3.362 3.249 26.442 1.00 94.12 198 ARG A C 1
ATOM 1418 O O . ARG A 1 198 ? -2.671 3.719 27.341 1.00 94.12 198 ARG A O 1
ATOM 1425 N N . TRP A 1 199 ? -4.036 2.114 26.589 1.00 96.19 199 TRP A N 1
ATOM 1426 C CA . TRP A 1 199 ? -4.203 1.445 27.873 1.00 96.19 199 TRP A CA 1
ATOM 1427 C C . TRP A 1 199 ? -3.565 0.062 27.861 1.00 96.19 199 TRP A C 1
ATOM 1429 O O . TRP A 1 199 ? -3.529 -0.609 26.836 1.00 96.19 199 TRP A O 1
ATOM 1439 N N . CYS A 1 200 ? -3.078 -0.390 29.009 1.00 95.81 200 CYS A N 1
ATOM 1440 C CA . CYS A 1 200 ? -2.791 -1.802 29.237 1.00 95.81 200 CYS A CA 1
ATOM 1441 C C . CYS A 1 200 ? -3.972 -2.469 29.956 1.00 95.81 200 CYS A C 1
ATOM 1443 O O . CYS A 1 200 ? -4.936 -1.802 30.345 1.00 95.81 200 CYS A O 1
ATOM 1445 N N . ALA A 1 201 ? -3.892 -3.783 30.174 1.00 94.81 201 ALA A N 1
ATOM 1446 C CA . ALA A 1 201 ? -4.935 -4.534 30.869 1.00 94.81 201 ALA A CA 1
ATOM 1447 C C . ALA A 1 201 ? -5.263 -3.963 32.264 1.00 94.81 201 ALA A C 1
ATOM 1449 O O . ALA A 1 201 ? -6.441 -3.893 32.610 1.00 94.81 201 ALA A O 1
ATOM 1450 N N . GLN A 1 202 ? -4.250 -3.483 32.996 1.00 96.00 202 GLN A N 1
ATOM 1451 C CA . GLN A 1 202 ? -4.330 -3.022 34.390 1.00 96.00 202 GLN A CA 1
ATOM 1452 C C . GLN A 1 202 ? -4.556 -1.504 34.556 1.00 96.00 202 GLN A C 1
ATOM 1454 O O . GLN A 1 202 ? -4.449 -0.972 35.659 1.00 96.00 202 GLN A O 1
ATOM 1459 N N . CYS A 1 203 ? -4.824 -0.764 33.475 1.00 95.25 203 CYS A N 1
ATOM 1460 C CA . CYS A 1 203 ? -5.094 0.675 33.559 1.00 95.25 203 CYS A CA 1
ATOM 1461 C C . CYS A 1 203 ? -6.381 0.964 34.367 1.00 95.25 203 CYS A C 1
ATOM 1463 O O . CYS A 1 203 ? -7.450 0.550 33.916 1.00 95.25 203 CYS A O 1
ATOM 1465 N N . PRO A 1 204 ? -6.334 1.745 35.470 1.00 95.62 204 PRO A N 1
ATOM 1466 C CA . PRO A 1 204 ? -7.519 2.035 36.292 1.00 95.62 204 PRO A CA 1
ATOM 1467 C C . PRO A 1 204 ? -8.558 2.908 35.572 1.00 95.62 204 PRO A C 1
ATOM 1469 O O . PRO A 1 204 ? -9.751 2.801 35.834 1.00 95.62 204 PRO A O 1
ATOM 1472 N N . HIS A 1 205 ? -8.121 3.743 34.625 1.00 93.62 205 HIS A N 1
ATOM 1473 C CA . HIS A 1 205 ? -8.988 4.623 33.830 1.00 93.62 205 HIS A CA 1
ATOM 1474 C C . HIS A 1 205 ? -9.282 4.076 32.425 1.00 93.62 205 HIS A C 1
ATOM 1476 O O . HIS A 1 205 ? -9.746 4.818 31.561 1.00 93.62 205 HIS A O 1
ATOM 1482 N N . LYS A 1 206 ? -8.997 2.790 32.168 1.00 95.56 206 LYS A N 1
ATOM 1483 C CA . LYS A 1 206 ? -9.306 2.147 30.885 1.00 95.56 206 LYS A CA 1
ATOM 1484 C C . LYS A 1 206 ? -10.824 2.175 30.660 1.00 95.56 206 LYS A C 1
ATOM 1486 O O . LYS A 1 206 ? -11.552 1.601 31.473 1.00 95.56 206 LYS A O 1
ATOM 1491 N N . PRO A 1 207 ? -11.329 2.786 29.574 1.00 95.38 207 PRO A N 1
ATOM 1492 C CA . PRO A 1 207 ? -12.756 2.759 29.274 1.00 95.38 207 PRO A CA 1
ATOM 1493 C C . PRO A 1 207 ? -13.266 1.317 29.179 1.00 95.38 207 PRO A C 1
ATOM 1495 O O . PRO A 1 207 ? -12.605 0.473 28.578 1.00 95.38 207 PRO A O 1
ATOM 1498 N N . LYS A 1 208 ? -14.472 1.034 29.693 1.00 93.31 208 LYS A N 1
ATOM 1499 C CA . LYS A 1 208 ? -15.095 -0.303 29.577 1.00 93.31 208 LYS A CA 1
ATOM 1500 C C . LYS A 1 208 ? -15.268 -0.761 28.121 1.00 93.31 208 LYS A C 1
ATOM 1502 O O . LYS A 1 208 ? -15.299 -1.953 27.859 1.00 93.31 208 LYS A O 1
ATOM 1507 N N . ALA A 1 209 ? -15.359 0.185 27.185 1.00 91.31 209 ALA A N 1
ATOM 1508 C CA . ALA A 1 209 ? -15.446 -0.082 25.750 1.00 91.31 209 ALA A CA 1
ATOM 1509 C C . ALA A 1 209 ? -14.087 -0.366 25.079 1.00 91.31 209 ALA A C 1
ATOM 1511 O O . ALA A 1 209 ? -14.062 -0.664 23.888 1.00 91.31 209 ALA A O 1
ATOM 1512 N N . ALA A 1 210 ? -12.960 -0.230 25.788 1.00 93.06 210 ALA A N 1
ATOM 1513 C CA . ALA A 1 210 ? -11.645 -0.460 25.204 1.00 93.06 210 ALA A CA 1
ATOM 1514 C C . ALA A 1 210 ? -11.438 -1.951 24.899 1.00 93.06 210 ALA A C 1
ATOM 1516 O O . ALA A 1 210 ? -11.641 -2.813 25.753 1.00 93.06 210 ALA A O 1
ATOM 1517 N N . VAL A 1 211 ? -10.977 -2.245 23.688 1.00 91.38 211 VAL A N 1
ATOM 1518 C CA . VAL A 1 211 ? -10.707 -3.595 23.186 1.00 91.38 211 VAL A CA 1
ATOM 1519 C C . VAL A 1 211 ? -9.206 -3.809 23.040 1.00 91.38 211 VAL A C 1
ATOM 1521 O O . VAL A 1 211 ? -8.455 -2.859 22.818 1.00 91.38 211 VAL A O 1
ATOM 1524 N N . ASN A 1 212 ? -8.748 -5.055 23.162 1.00 92.75 212 ASN A N 1
ATOM 1525 C CA . ASN A 1 212 ? -7.348 -5.384 22.908 1.00 92.75 212 ASN A CA 1
ATOM 1526 C C . ASN A 1 212 ? -7.064 -5.257 21.397 1.00 92.75 212 ASN A C 1
ATOM 1528 O O . ASN A 1 212 ? -7.524 -6.071 20.597 1.00 92.75 212 ASN A O 1
ATOM 1532 N N . VAL A 1 213 ? -6.337 -4.210 21.005 1.00 91.12 213 VAL A N 1
ATOM 1533 C CA . VAL A 1 213 ? -5.990 -3.902 19.606 1.00 91.12 213 VAL A CA 1
ATOM 1534 C C . VAL A 1 213 ? -4.662 -4.534 19.174 1.00 91.12 213 VAL A C 1
ATOM 1536 O O . VAL A 1 213 ? -4.347 -4.532 17.983 1.00 91.12 213 VAL A O 1
ATOM 1539 N N . VAL A 1 214 ? -3.877 -5.068 20.120 1.00 90.25 214 VAL A N 1
ATOM 1540 C CA . VAL A 1 214 ? -2.639 -5.823 19.847 1.00 90.25 214 VAL A CA 1
ATOM 1541 C C . VAL A 1 214 ? -2.974 -7.281 19.554 1.00 90.25 214 VAL A C 1
ATOM 1543 O O . VAL A 1 214 ? -2.652 -7.793 18.483 1.00 90.25 214 VAL A O 1
ATOM 1546 N N . SER A 1 215 ? -3.680 -7.912 20.485 1.00 89.56 215 SER A N 1
ATOM 1547 C CA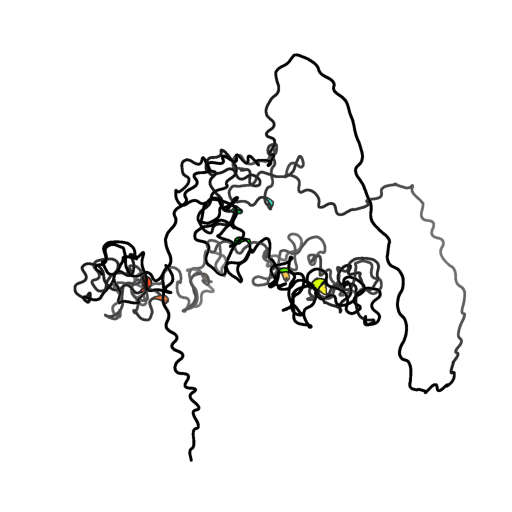 . SER A 1 215 ? -4.135 -9.295 20.416 1.00 89.56 215 SER A CA 1
ATOM 1548 C C . SER A 1 215 ? -5.643 -9.282 20.230 1.00 89.56 215 SER A C 1
ATOM 1550 O O . SER A 1 215 ? -6.401 -9.519 21.172 1.00 89.56 215 SER A O 1
ATOM 1552 N N . LYS A 1 216 ? -6.080 -8.952 19.006 1.00 87.19 216 LYS A N 1
ATOM 1553 C CA . LYS A 1 216 ? -7.500 -9.022 18.647 1.00 87.19 216 LYS A CA 1
ATOM 1554 C C . LYS A 1 216 ? -7.984 -10.445 18.927 1.00 87.19 216 LYS A C 1
ATOM 1556 O O . LYS A 1 216 ? -7.476 -11.393 18.327 1.00 87.19 216 LYS A O 1
ATOM 1561 N N . LYS A 1 217 ? -8.937 -10.586 19.843 1.00 91.06 217 LYS A N 1
ATOM 1562 C CA . LYS A 1 217 ? -9.707 -11.821 20.013 1.00 91.06 217 LYS A CA 1
ATOM 1563 C C . LYS A 1 217 ? -10.825 -11.848 18.965 1.00 91.06 217 LYS A C 1
ATOM 1565 O O . LYS A 1 217 ? -11.242 -10.792 18.486 1.00 91.06 217 LYS A O 1
ATOM 1570 N N . CYS A 1 218 ? -11.274 -13.041 18.582 1.00 93.12 218 CYS A N 1
ATOM 1571 C CA . CYS A 1 218 ? -12.508 -13.221 17.821 1.00 93.12 218 CYS A CA 1
ATOM 1572 C C . CYS A 1 218 ? -13.673 -12.560 18.563 1.00 93.12 218 CYS A C 1
ATOM 1574 O O . CYS A 1 218 ? -13.619 -12.373 19.779 1.00 93.12 218 CYS A O 1
ATOM 1576 N N . GLU A 1 219 ? -14.773 -12.334 17.857 1.00 90.38 219 GLU A N 1
ATOM 1577 C CA . GLU A 1 219 ? -16.051 -11.926 18.444 1.00 90.38 219 GLU A CA 1
ATOM 1578 C C . GLU A 1 219 ? -16.518 -12.873 19.568 1.00 90.38 219 GLU A C 1
ATOM 1580 O O . GLU A 1 219 ? -17.141 -12.446 20.531 1.00 90.38 219 GLU A O 1
ATOM 1585 N N . CYS A 1 220 ? -16.122 -14.146 19.502 1.00 91.12 220 CYS A N 1
ATOM 1586 C CA . CYS A 1 220 ? -16.391 -15.157 20.519 1.00 91.12 220 CYS A CA 1
ATOM 1587 C C . CYS A 1 220 ? -15.498 -15.120 21.773 1.00 91.12 220 CYS A C 1
ATOM 1589 O O . CYS A 1 220 ? -15.735 -15.878 22.707 1.00 91.12 220 CYS A O 1
ATOM 1591 N N . GLY A 1 221 ? -14.408 -14.348 21.776 1.00 91.19 221 GLY A N 1
ATOM 1592 C CA . GLY A 1 221 ? -13.376 -14.373 22.821 1.00 91.19 221 GLY A CA 1
ATOM 1593 C C . GLY A 1 221 ? -12.446 -15.605 22.865 1.00 91.19 221 GLY A C 1
ATOM 1594 O O . GLY A 1 221 ? -11.397 -15.512 23.497 1.00 91.19 221 GLY A O 1
ATOM 1595 N N . GLN A 1 222 ? -12.772 -16.706 22.177 1.00 93.06 222 GLN A N 1
ATOM 1596 C CA . GLN A 1 222 ? -12.082 -18.008 22.270 1.00 93.06 222 GLN A CA 1
ATOM 1597 C C . GLN A 1 222 ? -10.755 -18.128 21.499 1.00 93.06 222 GLN A C 1
ATOM 1599 O O . GLN A 1 222 ? -10.015 -19.080 21.692 1.00 93.06 222 GLN A O 1
ATOM 1604 N N . GLY A 1 223 ? -10.426 -17.219 20.577 1.00 93.31 223 GLY A N 1
ATOM 1605 C CA . GLY A 1 223 ? -9.193 -17.363 19.791 1.00 93.31 223 GLY A CA 1
ATOM 1606 C C . GLY A 1 223 ? -8.867 -16.169 18.909 1.00 93.31 223 GLY A C 1
ATOM 1607 O O . GLY A 1 223 ? -9.570 -15.159 18.924 1.00 93.31 223 GLY A O 1
ATOM 1608 N N . ARG A 1 224 ? -7.797 -16.268 18.112 1.00 94.31 224 ARG A N 1
ATOM 1609 C CA . ARG A 1 224 ? -7.412 -15.216 17.154 1.00 94.31 224 ARG A CA 1
ATOM 1610 C C . ARG A 1 224 ? -8.351 -15.227 15.938 1.00 94.31 224 ARG A C 1
ATOM 1612 O O . ARG A 1 224 ? -8.626 -16.301 15.397 1.00 94.31 224 ARG A O 1
ATOM 1619 N N . PRO A 1 225 ? -8.819 -14.062 15.457 1.00 94.69 225 PRO A N 1
ATOM 1620 C CA . PRO A 1 225 ? -9.672 -14.015 14.291 1.00 94.69 225 PRO A CA 1
ATOM 1621 C C . PRO A 1 225 ? -8.850 -14.323 13.037 1.00 94.69 225 PRO A C 1
ATOM 1623 O O . PRO A 1 225 ? -7.831 -13.681 12.755 1.00 94.69 225 PRO A O 1
ATOM 1626 N N . ASN A 1 226 ? -9.300 -15.337 12.307 1.00 95.94 226 ASN A N 1
ATOM 1627 C CA . ASN A 1 226 ? -8.726 -15.784 11.038 1.00 95.94 226 ASN A CA 1
ATOM 1628 C C . ASN A 1 226 ? -9.781 -15.776 9.924 1.00 95.94 226 ASN A C 1
ATOM 1630 O O . ASN A 1 226 ? -9.419 -15.756 8.756 1.00 95.94 226 ASN A O 1
ATOM 1634 N N . PHE A 1 227 ? -11.068 -15.740 10.272 1.00 94.38 227 PHE A N 1
ATOM 1635 C CA . PHE A 1 227 ? -12.191 -15.776 9.349 1.00 94.38 227 PHE A CA 1
ATOM 1636 C C . PHE A 1 227 ? -12.839 -14.396 9.215 1.00 94.38 227 PHE A C 1
ATOM 1638 O O . PHE A 1 227 ? -13.032 -13.683 10.204 1.00 94.38 227 PHE A O 1
ATOM 1645 N N . GLY A 1 228 ? -13.195 -14.037 7.985 1.00 93.81 228 GLY A N 1
ATOM 1646 C CA . GLY A 1 228 ? -13.932 -12.819 7.652 1.00 93.81 228 GLY A CA 1
ATOM 1647 C C . GLY A 1 228 ? -14.771 -13.004 6.389 1.00 93.81 228 GLY A C 1
ATOM 1648 O O . GLY A 1 228 ? -14.821 -14.096 5.821 1.00 93.81 228 GLY A O 1
ATOM 1649 N N . MET A 1 229 ? -15.452 -11.950 5.953 1.00 91.12 229 MET A N 1
ATOM 1650 C CA . MET A 1 229 ? -16.269 -11.988 4.738 1.00 91.12 229 MET A CA 1
ATOM 1651 C C . MET A 1 229 ? -15.390 -11.969 3.473 1.00 91.12 229 MET A C 1
ATOM 1653 O O . MET A 1 229 ? -14.287 -11.409 3.493 1.00 91.12 229 MET A O 1
ATOM 1657 N N . PRO A 1 230 ? -15.855 -12.543 2.347 1.00 82.50 230 PRO A N 1
ATOM 1658 C CA . PRO A 1 230 ? -15.166 -12.428 1.066 1.00 82.50 230 PRO A CA 1
ATOM 1659 C C . PRO A 1 230 ? -14.856 -10.966 0.710 1.00 82.50 230 PRO A C 1
ATOM 1661 O O . PRO A 1 230 ? -15.705 -10.091 0.838 1.00 82.50 230 PRO A O 1
ATOM 1664 N N . GLY A 1 231 ? -13.623 -10.699 0.274 1.00 82.56 231 GLY A N 1
ATOM 1665 C CA . GLY A 1 231 ? -13.158 -9.351 -0.080 1.00 82.56 231 GLY A CA 1
ATOM 1666 C C . GLY A 1 231 ? -12.556 -8.539 1.074 1.00 82.56 231 GLY A C 1
ATOM 1667 O O . GLY A 1 231 ? -11.885 -7.546 0.805 1.00 82.56 231 GLY A O 1
ATOM 1668 N N . GLN A 1 232 ? -12.711 -8.970 2.330 1.00 86.94 232 GLN A N 1
ATOM 1669 C CA . GLN A 1 232 ? -12.050 -8.329 3.471 1.00 86.94 232 GLN A CA 1
ATOM 1670 C C . GLN A 1 232 ? -10.553 -8.668 3.543 1.00 86.94 232 GLN A C 1
ATOM 1672 O O . GLN A 1 232 ? -10.085 -9.689 3.024 1.00 86.94 232 GLN A O 1
ATOM 1677 N N . GLU A 1 233 ? -9.778 -7.812 4.210 1.00 86.12 233 GLU A N 1
ATOM 1678 C CA . GLU A 1 233 ? -8.372 -8.082 4.500 1.00 86.12 233 GLU A CA 1
ATOM 1679 C C . GLU A 1 233 ? -8.227 -8.873 5.805 1.00 86.12 233 GLU A C 1
ATOM 1681 O O . GLU A 1 233 ? -9.058 -8.791 6.704 1.00 86.12 233 GLU A O 1
ATOM 1686 N N . ALA A 1 234 ? -7.127 -9.614 5.969 1.00 88.88 234 ALA A N 1
ATOM 1687 C CA . ALA A 1 234 ? -6.904 -10.441 7.161 1.00 88.88 234 ALA A CA 1
ATOM 1688 C C . ALA A 1 234 ? -6.927 -9.658 8.490 1.00 88.88 234 ALA A C 1
ATOM 1690 O O . ALA A 1 234 ? -7.192 -10.238 9.541 1.00 88.88 234 ALA A O 1
ATOM 1691 N N . ARG A 1 235 ? -6.665 -8.343 8.456 1.00 86.25 235 ARG A N 1
ATOM 1692 C CA . ARG A 1 235 ? -6.752 -7.451 9.628 1.00 86.25 235 ARG A CA 1
ATOM 1693 C C . ARG A 1 235 ? -8.187 -7.149 10.076 1.00 86.25 235 ARG A C 1
ATOM 1695 O O . ARG A 1 235 ? -8.364 -6.705 11.217 1.00 86.25 235 ARG A O 1
ATOM 1702 N N . ASP A 1 236 ? -9.151 -7.395 9.194 1.00 88.19 236 ASP A N 1
ATOM 1703 C CA . ASP A 1 236 ? -10.587 -7.181 9.384 1.00 88.19 236 ASP A CA 1
ATOM 1704 C C . ASP A 1 236 ? -11.316 -8.489 9.717 1.00 88.19 236 ASP A C 1
ATOM 1706 O O . ASP A 1 236 ? -12.533 -8.493 9.863 1.00 88.19 236 ASP A O 1
ATOM 1710 N N . ALA A 1 237 ? -10.586 -9.603 9.859 1.00 93.00 237 ALA A N 1
ATOM 1711 C CA . ALA A 1 237 ? -11.148 -10.850 10.358 1.00 93.00 237 ALA A CA 1
ATOM 1712 C C . ALA A 1 237 ? -11.787 -10.622 11.739 1.00 93.00 237 ALA A C 1
ATOM 1714 O O . ALA A 1 237 ? -11.170 -10.021 12.625 1.00 93.00 237 ALA A O 1
ATOM 1715 N N . LEU A 1 238 ? -13.002 -11.142 11.923 1.00 93.81 238 LEU A N 1
ATOM 1716 C CA . LEU A 1 238 ? -13.777 -11.014 13.163 1.00 93.81 238 LEU A CA 1
ATOM 1717 C C . LEU A 1 238 ? -13.951 -12.355 13.881 1.00 93.81 238 LEU A C 1
ATOM 1719 O O . LEU A 1 238 ? -14.095 -12.384 15.100 1.00 93.81 238 LEU A O 1
ATOM 1723 N N . TRP A 1 239 ? -13.867 -13.475 13.161 1.00 96.25 239 TRP A N 1
ATOM 1724 C CA . TRP A 1 239 ? -14.201 -14.794 13.699 1.00 96.25 239 TRP A CA 1
ATOM 1725 C C . TRP A 1 239 ? -12.986 -15.726 13.740 1.00 96.25 239 TRP A C 1
ATOM 1727 O O . TRP A 1 239 ? -12.108 -15.674 12.877 1.00 96.25 239 TRP A O 1
ATOM 1737 N N . CYS A 1 240 ? -12.916 -16.603 14.739 1.00 96.06 240 CYS A N 1
ATOM 1738 C CA . CYS A 1 240 ? -12.015 -17.760 14.731 1.00 96.06 240 CYS A CA 1
ATOM 1739 C C . CYS A 1 240 ? -12.738 -18.995 14.156 1.00 96.06 240 CYS A C 1
ATOM 1741 O O . CYS A 1 240 ? -13.904 -18.922 13.761 1.00 96.06 240 CYS A O 1
ATOM 1743 N N . SER A 1 241 ? -12.045 -20.133 14.085 1.00 94.62 241 SER A N 1
ATOM 1744 C CA . SER A 1 241 ? -12.592 -21.392 13.558 1.00 94.62 241 SER A CA 1
ATOM 1745 C C . SER A 1 241 ? -13.758 -21.954 14.376 1.00 94.62 241 SER A C 1
ATOM 1747 O O . SER A 1 241 ? -14.627 -22.594 13.787 1.00 94.62 241 SER A O 1
ATOM 1749 N N . ILE A 1 242 ? -13.773 -21.691 15.687 1.00 95.88 242 ILE A N 1
ATOM 1750 C CA . ILE A 1 242 ? -14.725 -22.231 16.674 1.00 95.88 242 ILE A CA 1
ATOM 1751 C C . ILE A 1 242 ? -15.777 -21.207 17.136 1.00 95.88 242 ILE A C 1
ATOM 1753 O O . ILE A 1 242 ? -16.493 -21.440 18.101 1.00 95.88 242 ILE A O 1
ATOM 1757 N N . CYS A 1 243 ? -15.876 -20.050 16.473 1.00 95.38 243 CYS A N 1
ATOM 1758 C CA . CYS A 1 243 ? -16.909 -19.052 16.769 1.00 95.38 243 CYS A CA 1
ATOM 1759 C C . CYS A 1 243 ? -18.322 -19.630 16.536 1.00 95.38 243 CYS A C 1
ATOM 1761 O O . CYS A 1 243 ? -18.641 -19.895 15.374 1.00 95.38 243 CYS A O 1
ATOM 1763 N N . PRO A 1 244 ? -19.199 -19.729 17.558 1.00 94.94 244 PRO A N 1
ATOM 1764 C CA . PRO A 1 244 ? -20.556 -20.257 17.378 1.00 94.94 244 PRO A CA 1
ATOM 1765 C C . PRO A 1 244 ? -21.439 -19.341 16.515 1.00 94.94 244 PRO A C 1
ATOM 1767 O O . PRO A 1 244 ? -22.262 -19.821 15.748 1.00 94.94 244 PRO A O 1
ATOM 1770 N N . GLY A 1 245 ? -21.227 -18.021 16.575 1.00 92.75 245 GLY A N 1
ATOM 1771 C CA . GLY A 1 245 ? -21.949 -17.029 15.765 1.00 92.75 245 GLY A CA 1
ATOM 1772 C C . GLY A 1 245 ? -21.317 -16.719 14.405 1.00 92.75 245 GLY A C 1
ATOM 1773 O O . GLY A 1 245 ? -21.671 -15.715 13.796 1.00 92.75 245 GLY A O 1
ATOM 1774 N N . ARG A 1 246 ? -20.340 -17.512 13.936 1.00 94.31 246 ARG A N 1
ATOM 1775 C CA . ARG A 1 246 ? -19.657 -17.249 12.660 1.00 94.31 246 ARG A CA 1
ATOM 1776 C C . ARG A 1 246 ? -20.644 -17.411 11.493 1.00 94.31 246 ARG A C 1
ATOM 1778 O O . ARG A 1 246 ? -21.102 -18.533 11.275 1.00 94.31 246 ARG A O 1
ATOM 1785 N N . PRO A 1 247 ? -20.903 -16.365 10.685 1.00 93.19 247 PRO A N 1
ATOM 1786 C CA . PRO A 1 247 ? -21.810 -16.478 9.549 1.00 93.19 247 PRO A CA 1
ATOM 1787 C C . PRO A 1 247 ? -21.360 -17.542 8.540 1.00 93.19 247 PRO A C 1
ATOM 1789 O O . PRO A 1 247 ? -20.163 -17.686 8.240 1.00 93.19 247 PRO A O 1
ATOM 1792 N N . ALA A 1 248 ? -22.334 -18.259 7.974 1.00 90.06 248 ALA A N 1
ATOM 1793 C CA . ALA A 1 248 ? -22.106 -19.116 6.818 1.00 90.06 248 ALA A CA 1
ATOM 1794 C C . ALA A 1 248 ? -21.594 -18.262 5.641 1.00 90.06 248 ALA A C 1
ATOM 1796 O O . ALA A 1 248 ? -22.084 -17.163 5.397 1.00 90.06 248 ALA A O 1
ATOM 1797 N N . GLY A 1 249 ? -20.569 -18.744 4.933 1.00 85.44 249 GLY A N 1
ATOM 1798 C CA . GLY A 1 249 ? -19.938 -18.010 3.825 1.00 85.44 249 GLY A CA 1
ATOM 1799 C C . GLY A 1 249 ? -18.708 -17.173 4.202 1.00 85.44 249 GLY A C 1
ATOM 1800 O O . GLY A 1 249 ? -18.058 -16.617 3.317 1.00 85.44 249 GLY A O 1
ATOM 1801 N N . THR A 1 250 ? -18.328 -17.124 5.481 1.00 91.75 250 THR A N 1
ATOM 1802 C CA . THR A 1 250 ? -17.017 -16.587 5.880 1.00 91.75 250 THR A CA 1
ATOM 1803 C C . THR A 1 250 ? -15.871 -17.451 5.339 1.00 91.75 250 THR A C 1
ATOM 1805 O O . THR A 1 250 ? -15.984 -18.671 5.200 1.00 91.75 250 THR A O 1
ATOM 1808 N N . ILE A 1 251 ? -14.741 -16.817 5.028 1.00 90.31 251 ILE A N 1
ATOM 1809 C CA . ILE A 1 251 ? -13.538 -17.462 4.493 1.00 90.31 251 ILE A CA 1
ATOM 1810 C C . ILE A 1 251 ? -12.358 -17.259 5.442 1.00 90.31 251 ILE A C 1
ATOM 1812 O O . ILE A 1 251 ? -12.271 -16.230 6.111 1.00 90.31 251 ILE A O 1
ATOM 1816 N N . ASP A 1 252 ? -11.434 -18.223 5.495 1.00 93.25 252 ASP A N 1
ATOM 1817 C CA . ASP A 1 252 ? -10.169 -18.046 6.218 1.00 93.25 252 ASP A CA 1
ATOM 1818 C C . ASP A 1 252 ? -9.295 -17.038 5.454 1.00 93.25 252 ASP A C 1
ATOM 1820 O O . ASP A 1 252 ? -8.817 -17.305 4.349 1.00 93.25 252 ASP A O 1
ATOM 1824 N N . LEU A 1 253 ? -9.127 -15.849 6.027 1.00 90.25 253 LEU A N 1
ATOM 1825 C CA . LEU A 1 253 ? -8.377 -14.737 5.457 1.00 90.25 253 LEU A CA 1
ATOM 1826 C C . LEU A 1 253 ? -6.866 -14.859 5.693 1.00 90.25 253 LEU A C 1
ATOM 1828 O O . LEU A 1 253 ? -6.106 -14.226 4.953 1.00 90.25 253 LEU A O 1
ATOM 1832 N N . LYS A 1 254 ? -6.422 -15.650 6.684 1.00 90.06 254 LYS A N 1
ATOM 1833 C CA . LYS A 1 254 ? -4.993 -15.873 6.973 1.00 90.06 254 LYS A CA 1
ATOM 1834 C C . LYS A 1 254 ? -4.468 -17.126 6.289 1.00 90.06 254 LYS A C 1
ATOM 1836 O O . LYS A 1 254 ? -3.486 -17.050 5.557 1.00 90.06 254 LYS A O 1
ATOM 1841 N N . ASN A 1 255 ? -5.155 -18.250 6.459 1.00 91.50 255 ASN A N 1
ATOM 1842 C CA . ASN A 1 255 ? -4.825 -19.516 5.813 1.00 91.50 255 ASN A CA 1
ATOM 1843 C C . ASN A 1 255 ? -5.733 -19.726 4.605 1.00 91.50 255 ASN A C 1
ATOM 1845 O O . ASN A 1 255 ? -6.461 -20.718 4.520 1.00 91.50 255 ASN A O 1
ATOM 1849 N N . LYS A 1 256 ? -5.704 -18.768 3.668 1.00 88.25 256 LYS A N 1
ATOM 1850 C CA . LYS A 1 256 ? -6.512 -18.832 2.448 1.00 88.25 256 LYS A CA 1
ATOM 1851 C C . LYS A 1 256 ? -6.301 -20.185 1.781 1.00 88.25 256 LYS A C 1
ATOM 1853 O O . LYS A 1 256 ? -5.195 -20.507 1.349 1.00 88.25 256 LYS A O 1
ATOM 1858 N N . LYS A 1 257 ? -7.366 -20.976 1.700 1.00 91.12 257 LYS A N 1
ATOM 1859 C CA . LYS A 1 257 ? -7.398 -22.189 0.885 1.00 91.12 257 LYS A CA 1
ATOM 1860 C C . LYS A 1 257 ? -7.857 -21.822 -0.526 1.00 91.12 257 LYS A C 1
ATOM 1862 O O . LYS A 1 257 ? -8.586 -20.849 -0.711 1.00 91.12 257 LYS A O 1
ATOM 1867 N N . CYS A 1 258 ? -7.424 -22.593 -1.522 1.00 92.56 258 CYS A N 1
ATOM 1868 C CA . CYS A 1 258 ? -7.979 -22.536 -2.874 1.00 92.56 258 CYS A CA 1
ATOM 1869 C C . CYS A 1 258 ? -9.508 -22.690 -2.839 1.00 92.56 258 CYS A C 1
ATOM 1871 O O . CYS A 1 258 ? -10.057 -23.257 -1.892 1.00 92.56 258 CYS A O 1
ATOM 1873 N N . LEU A 1 259 ? -10.188 -22.323 -3.926 1.00 88.94 259 LEU A N 1
ATOM 1874 C CA . LEU A 1 259 ? -11.607 -22.643 -4.133 1.00 88.94 259 LEU A CA 1
ATOM 1875 C C . LEU A 1 259 ? -11.909 -24.146 -3.965 1.00 88.94 259 LEU A C 1
ATOM 1877 O O . LEU A 1 259 ? -12.976 -24.513 -3.490 1.00 88.94 259 LEU A O 1
ATOM 1881 N N . CYS A 1 260 ? -10.934 -25.012 -4.254 1.00 90.69 260 CYS A N 1
ATOM 1882 C CA . CYS A 1 260 ? -11.004 -26.456 -4.031 1.00 90.69 260 CYS A CA 1
ATOM 1883 C C . CYS A 1 260 ? -10.835 -26.924 -2.575 1.00 90.69 260 CYS A C 1
ATOM 1885 O O . CYS A 1 260 ? -10.914 -28.118 -2.306 1.00 90.69 260 CYS A O 1
ATOM 1887 N N . ARG A 1 261 ? -10.507 -26.018 -1.647 1.00 90.75 261 ARG A N 1
ATOM 1888 C CA . ARG A 1 261 ? -10.192 -26.263 -0.228 1.00 90.75 261 ARG A CA 1
ATOM 1889 C C . ARG A 1 261 ? -9.047 -27.252 0.082 1.00 90.75 261 ARG A C 1
ATOM 1891 O O . ARG A 1 261 ? -8.879 -27.614 1.244 1.00 90.75 261 ARG A O 1
ATOM 1898 N N . ARG A 1 262 ? -8.228 -27.649 -0.901 1.00 90.69 262 ARG A N 1
ATOM 1899 C CA . ARG A 1 262 ? -7.106 -28.596 -0.720 1.00 90.69 262 ARG A CA 1
ATOM 1900 C C . ARG A 1 262 ? -5.831 -27.941 -0.184 1.00 90.69 262 ARG A C 1
ATOM 1902 O O . ARG A 1 262 ? -5.319 -28.349 0.849 1.00 90.69 262 ARG A O 1
ATOM 1909 N N . THR A 1 263 ? -5.324 -26.915 -0.865 1.00 94.62 263 THR A N 1
ATOM 1910 C CA . THR A 1 263 ? -4.040 -26.261 -0.538 1.00 94.62 263 THR A CA 1
ATOM 1911 C C . THR A 1 263 ? -4.157 -24.739 -0.628 1.00 94.62 263 THR A C 1
ATOM 1913 O O . THR A 1 263 ? -5.206 -24.217 -1.008 1.00 94.62 263 THR A O 1
ATOM 1916 N N . GLN A 1 264 ? -3.086 -24.006 -0.305 1.00 94.38 264 GLN A N 1
ATOM 1917 C CA . GLN A 1 264 ? -3.041 -22.558 -0.535 1.00 94.38 264 GLN A CA 1
ATOM 1918 C C . GLN A 1 264 ? -3.145 -22.228 -2.036 1.00 94.38 264 GLN A C 1
ATOM 1920 O O . GLN A 1 264 ? -2.630 -22.989 -2.867 1.00 94.38 264 GLN A O 1
ATOM 1925 N N . PRO A 1 265 ? -3.814 -21.121 -2.406 1.00 94.81 265 PRO A N 1
ATOM 1926 C CA . PRO A 1 265 ? -3.922 -20.715 -3.790 1.00 94.81 265 PRO A CA 1
ATOM 1927 C C . PRO A 1 265 ? -2.598 -20.122 -4.282 1.00 94.81 265 PRO A C 1
ATOM 1929 O O . PRO A 1 265 ? -2.005 -19.254 -3.641 1.00 94.81 265 PRO A O 1
ATOM 1932 N N . CYS A 1 266 ? -2.155 -20.577 -5.449 1.00 96.06 266 CYS A N 1
ATOM 1933 C CA . CYS A 1 266 ? -1.011 -20.019 -6.167 1.00 96.06 266 CYS A CA 1
ATOM 1934 C C . CYS A 1 266 ? -1.356 -19.520 -7.571 1.00 96.06 266 CYS A C 1
ATOM 1936 O O . CYS A 1 266 ? -0.597 -18.741 -8.134 1.00 96.06 266 CYS A O 1
ATOM 1938 N N . PHE A 1 267 ? -2.527 -19.879 -8.097 1.00 95.62 267 PHE A N 1
ATOM 1939 C CA . PHE A 1 267 ? -3.002 -19.484 -9.415 1.00 95.62 267 PHE A CA 1
ATOM 1940 C C . PHE A 1 267 ? -4.061 -18.377 -9.324 1.00 95.62 267 PHE A C 1
ATOM 1942 O O . PHE A 1 267 ? -4.957 -18.426 -8.472 1.00 95.62 267 PHE A O 1
ATOM 1949 N N . GLY A 1 268 ? -3.954 -17.393 -10.216 1.00 94.81 268 GLY A N 1
ATOM 1950 C CA . GLY A 1 268 ? -4.878 -16.270 -10.409 1.00 94.81 268 GLY A CA 1
ATOM 1951 C C . GLY A 1 268 ? -5.000 -15.920 -11.896 1.00 94.81 268 GLY A C 1
ATOM 1952 O O . GLY A 1 268 ? -4.317 -16.517 -12.727 1.00 94.81 268 GLY A O 1
ATOM 1953 N N . MET A 1 269 ? -5.859 -14.968 -12.243 1.00 94.12 269 MET A N 1
ATOM 1954 C CA . MET A 1 269 ? -6.003 -14.494 -13.622 1.00 94.12 269 MET A CA 1
ATOM 1955 C C . MET A 1 269 ? -4.785 -13.658 -14.056 1.00 94.12 269 MET A C 1
ATOM 1957 O O . MET A 1 269 ? -4.070 -13.108 -13.210 1.00 94.12 269 MET A O 1
ATOM 1961 N N . PRO A 1 270 ? -4.511 -13.520 -15.366 1.00 86.62 270 PRO A N 1
ATOM 1962 C CA . PRO A 1 270 ? -3.474 -12.616 -15.851 1.00 86.62 270 PRO A CA 1
ATOM 1963 C C . PRO A 1 270 ? -3.659 -11.189 -15.314 1.00 86.62 270 PRO A C 1
ATOM 1965 O O . PRO A 1 270 ? -4.713 -10.584 -15.468 1.00 86.62 270 PRO A O 1
ATOM 1968 N N . GLY A 1 271 ? -2.621 -10.650 -14.670 1.00 85.06 271 GLY A N 1
ATOM 1969 C CA . GLY A 1 271 ? -2.660 -9.333 -14.019 1.00 85.06 271 GLY A CA 1
ATOM 1970 C C . GLY A 1 271 ? -2.956 -9.374 -12.516 1.00 85.06 271 GLY A C 1
ATOM 1971 O O . GLY A 1 271 ? -2.609 -8.418 -11.820 1.00 85.06 271 GLY A O 1
ATOM 1972 N N . ASP A 1 272 ? -3.473 -10.490 -11.992 1.00 88.38 272 ASP A N 1
ATOM 1973 C CA . ASP A 1 272 ? -3.749 -10.635 -10.564 1.00 88.38 272 ASP A CA 1
ATOM 1974 C C . ASP A 1 272 ? -2.477 -10.516 -9.720 1.00 88.38 272 ASP A C 1
ATOM 1976 O O . ASP A 1 272 ? -1.379 -10.967 -10.069 1.00 88.38 272 ASP A O 1
ATOM 1980 N N . GLU A 1 273 ? -2.631 -9.923 -8.541 1.00 87.44 273 GLU A N 1
ATOM 1981 C CA . GLU A 1 273 ? -1.598 -9.935 -7.516 1.00 87.44 273 GLU A CA 1
ATOM 1982 C C . GLU A 1 273 ? -1.596 -11.258 -6.741 1.00 87.44 273 GLU A C 1
ATOM 1984 O O . GLU A 1 273 ? -2.601 -11.961 -6.665 1.00 87.44 273 GLU A O 1
ATOM 1989 N N . ARG A 1 274 ? -0.482 -11.569 -6.063 1.00 89.75 274 ARG A N 1
ATOM 1990 C CA . ARG A 1 274 ? -0.342 -12.784 -5.238 1.00 89.75 274 ARG A CA 1
ATOM 1991 C C . ARG A 1 274 ? -1.522 -12.999 -4.278 1.00 89.75 274 ARG A C 1
ATOM 1993 O O . ARG A 1 274 ? -1.969 -14.122 -4.086 1.00 89.75 274 ARG A O 1
ATOM 2000 N N . ARG A 1 275 ? -2.036 -11.915 -3.682 1.00 86.69 275 ARG A N 1
ATOM 2001 C CA . ARG A 1 275 ? -3.148 -11.944 -2.712 1.00 86.69 275 ARG A CA 1
ATOM 2002 C C . ARG A 1 275 ? -4.516 -12.275 -3.320 1.00 86.69 275 ARG A C 1
ATOM 2004 O O . ARG A 1 275 ? -5.429 -12.597 -2.559 1.00 86.69 275 ARG A O 1
ATOM 2011 N N . ALA A 1 276 ? -4.640 -12.154 -4.641 1.00 88.75 276 ALA A N 1
ATOM 2012 C CA . ALA A 1 276 ? -5.848 -12.421 -5.409 1.00 88.75 276 ALA A CA 1
ATOM 2013 C C . ALA A 1 276 ? -5.886 -13.849 -5.978 1.00 88.75 276 ALA A C 1
ATOM 2015 O O . ALA A 1 276 ? -6.896 -14.220 -6.565 1.00 88.75 276 ALA A O 1
ATOM 2016 N N . ALA A 1 277 ? -4.841 -14.662 -5.768 1.00 92.88 277 ALA A N 1
ATOM 2017 C CA . ALA A 1 277 ? -4.842 -16.070 -6.151 1.00 92.88 277 ALA A CA 1
ATOM 2018 C C . ALA A 1 277 ? -6.067 -16.793 -5.562 1.00 92.88 277 ALA A C 1
ATOM 2020 O O . ALA A 1 277 ? -6.323 -16.711 -4.358 1.00 92.88 277 ALA A O 1
ATOM 2021 N N . ARG A 1 278 ? -6.806 -17.522 -6.406 1.00 93.94 278 ARG A N 1
ATOM 2022 C CA . ARG A 1 278 ? -8.036 -18.244 -6.021 1.00 93.94 278 ARG A CA 1
ATOM 2023 C C . ARG A 1 278 ? -7.906 -19.755 -6.159 1.00 93.94 278 ARG A C 1
ATOM 2025 O O . ARG A 1 278 ? -8.630 -20.500 -5.498 1.00 93.94 278 ARG A O 1
ATOM 2032 N N . TRP A 1 279 ? -6.971 -20.226 -6.978 1.00 96.56 279 TRP A N 1
ATOM 2033 C CA . TRP A 1 279 ? -6.836 -21.641 -7.313 1.00 96.56 279 TRP A CA 1
ATOM 2034 C C . TRP A 1 279 ? -5.474 -22.191 -6.901 1.00 96.56 279 TRP A C 1
ATOM 2036 O O . TRP A 1 279 ? -4.486 -21.463 -6.849 1.00 96.56 279 TRP A O 1
ATOM 2046 N N . CYS A 1 280 ? -5.399 -23.487 -6.616 1.00 96.44 280 CYS A N 1
ATOM 2047 C CA . CYS A 1 280 ? -4.126 -24.201 -6.570 1.00 96.44 280 CYS A CA 1
ATOM 2048 C C . CYS A 1 280 ? -3.905 -24.986 -7.869 1.00 96.44 280 CYS A C 1
ATOM 2050 O O . CYS A 1 280 ? -4.779 -25.024 -8.735 1.00 96.44 280 CYS A O 1
ATOM 2052 N N . ALA A 1 281 ? -2.748 -25.638 -7.995 1.00 95.69 281 ALA A N 1
ATOM 2053 C CA . ALA A 1 281 ? -2.400 -26.420 -9.182 1.00 95.69 281 ALA A CA 1
ATOM 2054 C C . ALA A 1 281 ? -3.383 -27.567 -9.488 1.00 95.69 281 ALA A C 1
ATOM 2056 O O . ALA A 1 281 ? -3.538 -27.939 -10.646 1.00 95.69 281 ALA A O 1
ATOM 2057 N N . GLN A 1 282 ? -4.039 -28.109 -8.456 1.00 96.31 282 GLN A N 1
ATOM 2058 C CA . GLN A 1 282 ? -4.948 -29.260 -8.530 1.00 96.31 282 GLN A CA 1
ATOM 2059 C C . GLN A 1 282 ? -6.433 -28.865 -8.434 1.00 96.31 282 GLN A C 1
ATOM 2061 O O . GLN A 1 282 ? -7.287 -29.721 -8.204 1.00 96.31 282 GLN A O 1
ATOM 2066 N N . CYS A 1 283 ? -6.758 -27.572 -8.535 1.00 95.31 283 CYS A N 1
ATOM 2067 C CA . CYS A 1 283 ? -8.147 -27.116 -8.553 1.00 95.31 283 CYS A CA 1
ATOM 2068 C C . CYS A 1 283 ? -8.850 -27.609 -9.833 1.00 95.31 283 CYS A C 1
ATOM 2070 O O . CYS A 1 283 ? -8.429 -27.188 -10.910 1.00 95.31 283 CYS A O 1
ATOM 2072 N N . PRO A 1 284 ? -9.950 -28.383 -9.751 1.00 96.19 284 PRO A N 1
ATOM 2073 C CA . PRO A 1 284 ? -10.706 -28.797 -10.939 1.00 96.19 284 PRO A CA 1
ATOM 2074 C C . PRO A 1 284 ? -11.419 -27.618 -11.618 1.00 96.19 284 PRO A C 1
ATOM 2076 O O . PRO A 1 284 ? -11.601 -27.613 -12.825 1.00 96.19 284 PRO A O 1
ATOM 2079 N N . THR A 1 285 ? -11.766 -26.581 -10.852 1.00 95.38 285 THR A N 1
ATOM 2080 C CA . THR A 1 285 ? -12.402 -25.347 -11.341 1.00 95.38 285 THR A CA 1
ATOM 2081 C C . THR A 1 285 ? -11.396 -24.268 -11.746 1.00 95.38 285 THR A C 1
ATOM 2083 O O . THR A 1 285 ? -11.763 -23.098 -11.864 1.00 95.38 285 THR A O 1
ATOM 2086 N N . ARG A 1 286 ? -10.103 -24.608 -11.871 1.00 95.75 286 ARG A N 1
ATOM 2087 C CA . ARG A 1 286 ? -9.081 -23.652 -12.311 1.00 95.75 286 ARG A CA 1
ATOM 2088 C C . ARG A 1 286 ? -9.236 -23.422 -13.816 1.00 95.75 286 ARG A C 1
ATOM 2090 O O . ARG A 1 286 ? -9.074 -24.389 -14.558 1.00 95.75 286 ARG A O 1
ATOM 2097 N N . PRO A 1 287 ? -9.476 -22.181 -14.267 1.00 95.25 287 PRO A N 1
ATOM 2098 C CA . PRO A 1 287 ? -9.536 -21.899 -15.692 1.00 95.25 287 PRO A CA 1
ATOM 2099 C C . PRO A 1 287 ? -8.162 -22.119 -16.344 1.00 95.25 287 PRO A C 1
ATOM 2101 O O . PRO A 1 287 ? -7.125 -21.971 -15.686 1.00 95.25 287 PRO A O 1
ATOM 2104 N N . ALA A 1 288 ? -8.145 -22.505 -17.621 1.00 95.25 288 ALA A N 1
ATOM 2105 C CA . ALA A 1 288 ? -6.918 -22.864 -18.338 1.00 95.25 288 ALA A CA 1
ATOM 2106 C C . ALA A 1 288 ? -5.953 -21.671 -18.479 1.00 95.25 288 ALA A C 1
ATOM 2108 O O . ALA A 1 288 ? -4.736 -21.847 -18.479 1.00 95.25 288 ALA A O 1
ATOM 2109 N N . GLU A 1 289 ? -6.494 -20.456 -18.528 1.00 93.56 289 GLU A N 1
ATOM 2110 C CA . GLU A 1 289 ? -5.767 -19.191 -18.596 1.00 93.56 289 GLU A CA 1
ATOM 2111 C C . GLU A 1 289 ? -5.203 -18.711 -17.246 1.00 93.56 289 GLU A C 1
ATOM 2113 O O . GLU A 1 289 ? -4.466 -17.721 -17.205 1.00 93.56 289 GLU A O 1
ATOM 2118 N N . ALA A 1 290 ? -5.520 -19.381 -16.129 1.00 94.25 290 ALA A N 1
ATOM 2119 C CA . ALA A 1 290 ? -4.973 -19.008 -14.830 1.00 94.25 290 ALA A CA 1
ATOM 2120 C C . ALA A 1 290 ? -3.455 -19.232 -14.789 1.00 94.25 290 ALA A C 1
ATOM 2122 O O . ALA A 1 290 ? -2.948 -20.321 -15.064 1.00 94.25 290 ALA A O 1
ATOM 2123 N N . ILE A 1 291 ? -2.722 -18.218 -14.341 1.00 92.56 291 ILE A N 1
ATOM 2124 C CA . ILE A 1 291 ? -1.263 -18.243 -14.215 1.00 92.56 291 ILE A CA 1
ATOM 2125 C C . ILE A 1 291 ? -0.848 -18.388 -12.751 1.00 92.56 291 ILE A C 1
ATOM 2127 O O . ILE A 1 291 ? -1.548 -17.925 -11.850 1.00 92.56 291 ILE A O 1
ATOM 2131 N N . ASP A 1 292 ? 0.309 -19.005 -12.492 1.00 94.69 292 ASP A N 1
ATOM 2132 C CA . ASP A 1 292 ? 0.886 -19.030 -11.143 1.00 94.69 292 ASP A CA 1
ATOM 2133 C C . ASP A 1 292 ? 1.355 -17.613 -10.769 1.00 94.69 292 ASP A C 1
ATOM 2135 O O . ASP A 1 292 ? 2.375 -17.118 -11.256 1.00 94.69 292 ASP A O 1
ATOM 2139 N N . VAL A 1 293 ? 0.584 -16.927 -9.925 1.00 93.25 293 VAL A N 1
ATOM 2140 C CA . VAL A 1 293 ? 0.859 -15.556 -9.476 1.00 93.25 293 VAL A CA 1
ATOM 2141 C C . VAL A 1 293 ? 1.793 -15.508 -8.265 1.00 93.25 293 VAL A C 1
ATOM 2143 O O . VAL A 1 293 ? 2.303 -14.426 -7.953 1.00 93.25 293 VAL A O 1
ATOM 2146 N N . VAL A 1 294 ? 2.033 -16.646 -7.594 1.00 92.94 294 VAL A N 1
ATOM 2147 C CA . VAL A 1 294 ? 2.968 -16.777 -6.460 1.00 92.94 294 VAL A CA 1
ATOM 2148 C C . VAL A 1 294 ? 4.377 -17.073 -6.971 1.00 92.94 294 VAL A C 1
ATOM 2150 O O . VAL A 1 294 ? 5.317 -16.354 -6.632 1.00 92.94 294 VAL A O 1
ATOM 2153 N N . HIS A 1 295 ? 4.515 -18.090 -7.819 1.00 93.69 295 HIS A N 1
ATOM 2154 C CA . HIS A 1 295 ? 5.763 -18.535 -8.432 1.00 93.69 295 HIS A CA 1
ATOM 2155 C C . HIS A 1 295 ? 5.747 -18.226 -9.929 1.00 93.69 295 HIS A C 1
ATOM 2157 O O . HIS A 1 295 ? 5.875 -19.118 -10.771 1.00 93.69 295 HIS A O 1
ATOM 2163 N N . ARG A 1 296 ? 5.583 -16.939 -10.265 1.00 91.31 296 ARG A N 1
ATOM 2164 C CA . ARG A 1 296 ? 5.554 -16.478 -11.660 1.00 91.31 296 ARG A CA 1
ATOM 2165 C C . ARG A 1 296 ? 6.760 -17.020 -12.414 1.00 91.31 296 ARG A C 1
ATOM 2167 O O . ARG A 1 296 ? 7.900 -16.771 -12.020 1.00 91.31 296 ARG A O 1
ATOM 2174 N N . ARG A 1 297 ? 6.500 -17.725 -13.510 1.00 93.25 297 ARG A N 1
ATOM 2175 C CA . ARG A 1 297 ? 7.519 -18.167 -14.464 1.00 93.25 297 ARG A CA 1
ATOM 2176 C C . ARG A 1 297 ? 7.621 -17.160 -15.611 1.00 93.25 297 ARG A C 1
ATOM 2178 O O . ARG A 1 297 ? 6.674 -16.429 -15.886 1.00 93.25 297 ARG A O 1
ATOM 2185 N N . CYS A 1 298 ? 8.785 -17.100 -16.255 1.00 94.44 298 CYS A N 1
ATOM 2186 C CA . CYS A 1 298 ? 8.977 -16.389 -17.518 1.00 94.44 298 CYS A CA 1
ATOM 2187 C C . CYS A 1 298 ? 8.000 -16.907 -18.578 1.00 94.44 298 CYS A C 1
ATOM 2189 O O . CYS A 1 298 ? 7.524 -18.037 -18.480 1.00 94.44 298 CYS A O 1
ATOM 2191 N N . ALA A 1 299 ? 7.838 -16.152 -19.664 1.00 91.88 299 ALA A N 1
ATOM 2192 C CA . ALA A 1 299 ? 7.164 -16.602 -20.882 1.00 91.88 299 ALA A CA 1
ATOM 2193 C C . ALA A 1 299 ? 7.700 -17.953 -21.411 1.00 91.88 299 ALA A C 1
ATOM 2195 O O . ALA A 1 299 ? 6.971 -18.705 -22.040 1.00 91.88 299 ALA A O 1
ATOM 2196 N N . CYS A 1 300 ? 8.957 -18.295 -21.109 1.00 92.88 300 CYS A N 1
ATOM 2197 C CA . CYS A 1 300 ? 9.569 -19.584 -21.431 1.00 92.88 300 CYS A CA 1
ATOM 2198 C C . CYS A 1 300 ? 9.274 -20.746 -20.470 1.00 92.88 300 CYS A C 1
ATOM 2200 O O . CYS A 1 300 ? 9.758 -21.850 -20.702 1.00 92.88 300 CYS A O 1
ATOM 2202 N N . GLY A 1 301 ? 8.627 -20.508 -19.327 1.00 92.38 301 GLY A N 1
ATOM 2203 C CA . GLY A 1 301 ? 8.381 -21.523 -18.297 1.00 92.38 301 GLY A CA 1
ATOM 2204 C C . GLY A 1 301 ? 9.607 -22.027 -17.508 1.00 92.38 301 GLY A C 1
ATOM 2205 O O . GLY A 1 301 ? 9.429 -22.836 -16.596 1.00 92.38 301 GLY A O 1
ATOM 2206 N N . ARG A 1 302 ? 10.835 -21.569 -17.809 1.00 92.12 302 ARG A N 1
ATOM 2207 C CA . ARG A 1 302 ? 12.091 -22.104 -17.231 1.00 92.12 302 ARG A CA 1
ATOM 2208 C C . ARG A 1 302 ? 12.451 -21.557 -15.847 1.00 92.12 302 ARG A C 1
ATOM 2210 O O . ARG A 1 302 ? 12.928 -22.303 -15.002 1.00 92.12 302 ARG A O 1
ATOM 2217 N N . SER A 1 303 ? 12.268 -20.261 -15.607 1.00 94.94 303 SER A N 1
ATOM 2218 C CA . SER A 1 303 ? 12.663 -19.608 -14.349 1.00 94.94 303 SER A CA 1
ATOM 2219 C C . SER A 1 303 ? 11.811 -18.374 -14.061 1.00 94.94 303 SER A C 1
ATOM 2221 O O . SER A 1 303 ? 10.975 -17.997 -14.880 1.00 94.94 303 SER A O 1
ATOM 2223 N N . GLY A 1 304 ? 11.982 -17.749 -12.893 1.00 94.38 304 GLY A N 1
ATOM 2224 C CA . GLY A 1 304 ? 11.251 -16.528 -12.546 1.00 94.38 304 GLY A CA 1
ATOM 2225 C C . GLY A 1 304 ? 11.629 -15.348 -13.453 1.00 94.38 304 GLY A C 1
ATOM 2226 O O . GLY A 1 304 ? 12.805 -15.203 -13.800 1.00 94.38 304 GLY A O 1
ATOM 2227 N N . PRO A 1 305 ? 10.679 -14.477 -13.835 1.00 95.62 305 PRO A N 1
ATOM 2228 C CA . PRO A 1 305 ? 10.984 -13.371 -14.722 1.00 95.62 305 PRO A CA 1
ATOM 2229 C C . PRO A 1 305 ? 11.826 -12.314 -13.995 1.00 95.62 305 PRO A C 1
ATOM 2231 O O . PRO A 1 305 ? 11.561 -11.969 -12.839 1.00 95.62 305 PRO A O 1
ATOM 2234 N N . SER A 1 306 ? 12.855 -11.811 -14.665 1.00 96.56 306 SER A N 1
ATOM 2235 C CA . SER A 1 306 ? 13.706 -10.700 -14.214 1.00 96.56 306 SER A CA 1
ATOM 2236 C C . SER A 1 306 ? 13.845 -9.606 -15.269 1.00 96.56 306 SER A C 1
ATOM 2238 O O . SER A 1 306 ? 14.198 -8.486 -14.925 1.00 96.56 306 SER A O 1
ATOM 2240 N N . PHE A 1 307 ? 13.504 -9.901 -16.523 1.00 96.00 307 PHE A N 1
ATOM 2241 C CA . PHE A 1 307 ? 13.569 -8.985 -17.651 1.00 96.00 307 PHE A CA 1
ATOM 2242 C C . PHE A 1 307 ? 12.169 -8.488 -18.037 1.00 96.00 307 PHE A C 1
ATOM 2244 O O . PHE A 1 307 ? 11.207 -9.263 -18.071 1.00 96.00 307 PHE A O 1
ATOM 2251 N N . GLY A 1 308 ? 12.072 -7.194 -18.327 1.00 95.56 308 GLY A N 1
ATOM 2252 C CA . GLY A 1 308 ? 10.875 -6.484 -18.790 1.00 95.56 308 GLY A CA 1
ATOM 2253 C C . GLY A 1 308 ? 11.260 -5.384 -19.783 1.00 95.56 308 GLY A C 1
ATOM 2254 O O . GLY A 1 308 ? 12.441 -5.218 -20.086 1.00 95.56 308 GLY A O 1
ATOM 2255 N N . LEU A 1 309 ? 10.288 -4.638 -20.298 1.00 93.88 309 LEU A N 1
ATOM 2256 C CA . LEU A 1 309 ? 10.555 -3.486 -21.158 1.00 93.88 309 LEU A CA 1
ATOM 2257 C C . LEU A 1 309 ? 11.091 -2.301 -20.339 1.00 93.88 309 LEU A C 1
ATOM 2259 O O . LEU A 1 309 ? 10.980 -2.245 -19.110 1.00 93.88 309 LEU A O 1
ATOM 2263 N N . VAL A 1 310 ? 11.706 -1.331 -21.016 1.00 86.56 310 VAL A N 1
ATOM 2264 C CA . VAL A 1 310 ? 12.230 -0.128 -20.357 1.00 86.56 310 VAL A CA 1
ATOM 2265 C C . VAL A 1 310 ? 11.085 0.631 -19.678 1.00 86.56 310 VAL A C 1
ATOM 2267 O O . VAL A 1 310 ? 10.138 1.059 -20.325 1.00 86.56 310 VAL A O 1
ATOM 2270 N N . GLY A 1 311 ? 11.193 0.817 -18.360 1.00 86.12 311 GLY A N 1
ATOM 2271 C CA . GLY A 1 311 ? 10.168 1.471 -17.537 1.00 86.12 311 GLY A CA 1
ATOM 2272 C C . GLY A 1 311 ? 9.264 0.504 -16.765 1.00 86.12 311 GLY A C 1
ATOM 2273 O O . GLY A 1 311 ? 8.690 0.916 -15.752 1.00 86.12 311 GLY A O 1
ATOM 2274 N N . ASP A 1 312 ? 9.222 -0.778 -17.146 1.00 90.31 312 ASP A N 1
ATOM 2275 C CA . ASP A 1 312 ? 8.406 -1.796 -16.478 1.00 90.31 312 ASP A CA 1
ATOM 2276 C C . ASP A 1 312 ? 8.809 -1.989 -15.019 1.00 90.31 312 ASP A C 1
ATOM 2278 O O . ASP A 1 312 ? 9.987 -2.081 -14.666 1.00 90.31 312 ASP A O 1
ATOM 2282 N N . GLU A 1 313 ? 7.822 -2.114 -14.140 1.00 89.19 313 GLU A N 1
ATOM 2283 C CA . GLU A 1 313 ? 8.061 -2.482 -12.748 1.00 89.19 313 GLU A CA 1
ATOM 2284 C C . GLU A 1 313 ? 8.547 -3.933 -12.630 1.00 89.19 313 GLU A C 1
ATOM 2286 O O . GLU A 1 313 ? 8.217 -4.789 -13.447 1.00 89.19 313 GLU A O 1
ATOM 2291 N N . ALA A 1 314 ? 9.275 -4.258 -11.557 1.00 90.19 314 ALA A N 1
ATOM 2292 C CA . ALA A 1 314 ? 9.798 -5.612 -11.348 1.00 90.19 314 ALA A CA 1
ATOM 2293 C C . ALA A 1 314 ? 8.706 -6.706 -11.352 1.00 90.19 314 ALA A C 1
ATOM 2295 O O . ALA A 1 314 ? 8.978 -7.843 -11.733 1.00 90.19 314 ALA A O 1
ATOM 2296 N N . LYS A 1 315 ? 7.465 -6.368 -10.962 1.00 88.75 315 LYS A N 1
ATOM 2297 C CA . LYS A 1 315 ? 6.303 -7.277 -11.007 1.00 88.75 315 LYS A CA 1
ATOM 2298 C C . LYS A 1 315 ? 5.741 -7.512 -12.416 1.00 88.75 315 LYS A C 1
ATOM 2300 O O . LYS A 1 315 ? 5.026 -8.492 -12.613 1.00 88.75 315 LYS A O 1
ATOM 2305 N N . ALA A 1 316 ? 6.048 -6.622 -13.358 1.00 90.31 316 ALA A N 1
ATOM 2306 C CA . ALA A 1 316 ? 5.646 -6.703 -14.758 1.00 90.31 316 ALA A CA 1
ATOM 2307 C C . ALA A 1 316 ? 6.680 -7.435 -15.630 1.00 90.31 316 ALA A C 1
ATOM 2309 O O . ALA A 1 316 ? 6.419 -7.653 -16.808 1.00 90.31 316 ALA A O 1
ATOM 2310 N N . ALA A 1 317 ? 7.820 -7.851 -15.060 1.00 93.81 317 ALA A N 1
ATOM 2311 C CA . ALA A 1 317 ? 8.810 -8.670 -15.751 1.00 93.81 317 ALA A CA 1
ATOM 2312 C C . ALA A 1 317 ? 8.148 -9.910 -16.378 1.00 93.81 317 ALA A C 1
ATOM 2314 O O . ALA A 1 317 ? 7.417 -10.636 -15.698 1.00 93.81 317 ALA A O 1
ATOM 2315 N N . ARG A 1 318 ? 8.442 -10.175 -17.655 1.00 95.06 318 ARG A N 1
ATOM 2316 C CA . ARG A 1 318 ? 7.866 -11.295 -18.422 1.00 95.06 318 ARG A CA 1
ATOM 2317 C C . ARG A 1 318 ? 8.895 -12.346 -18.811 1.00 95.06 318 ARG A C 1
ATOM 2319 O O . ARG A 1 318 ? 8.539 -13.503 -19.017 1.00 95.06 318 ARG A O 1
ATOM 2326 N N . TRP A 1 319 ? 10.172 -11.985 -18.877 1.00 97.31 319 TRP A N 1
ATOM 2327 C CA . TRP A 1 319 ? 11.223 -12.857 -19.401 1.00 97.31 319 TRP A CA 1
ATOM 2328 C C . TRP A 1 319 ? 12.295 -13.141 -18.353 1.00 97.31 319 TRP A C 1
ATOM 2330 O O . TRP A 1 319 ? 12.494 -12.373 -17.415 1.00 97.31 319 TRP A O 1
ATOM 2340 N N . CYS A 1 320 ? 13.011 -14.249 -18.510 1.00 96.75 320 CYS A N 1
ATOM 2341 C CA . CYS A 1 320 ? 14.260 -14.497 -17.793 1.00 96.75 320 CYS A CA 1
ATOM 2342 C C . CYS A 1 320 ? 15.459 -14.330 -18.740 1.00 96.75 320 CYS A C 1
ATOM 2344 O O . CYS A 1 320 ? 15.281 -14.129 -19.942 1.00 96.75 320 CYS A O 1
ATOM 2346 N N . ALA A 1 321 ? 16.679 -14.442 -18.208 1.00 95.69 321 ALA A N 1
ATOM 2347 C CA . ALA A 1 321 ? 17.911 -14.266 -18.981 1.00 95.69 321 ALA A CA 1
ATOM 2348 C C . ALA A 1 321 ? 18.053 -15.230 -20.177 1.00 95.69 321 ALA A C 1
ATOM 2350 O O . ALA A 1 321 ? 18.660 -14.866 -21.178 1.00 95.69 321 ALA A O 1
ATOM 2351 N N . HIS A 1 322 ? 17.482 -16.435 -20.072 1.00 96.25 322 HIS A N 1
ATOM 2352 C CA . HIS A 1 322 ? 17.601 -17.517 -21.061 1.00 96.25 322 HIS A CA 1
ATOM 2353 C C . HIS A 1 322 ? 16.309 -17.754 -21.854 1.00 96.25 322 HIS A C 1
ATOM 2355 O O . HIS A 1 322 ? 16.103 -18.831 -22.412 1.00 96.25 322 HIS A O 1
ATOM 2361 N N . CYS A 1 323 ? 15.390 -16.790 -21.839 1.00 95.81 323 CYS A N 1
ATOM 2362 C CA . CYS A 1 323 ? 14.119 -16.914 -22.535 1.00 95.81 323 CYS A CA 1
ATOM 2363 C C . CYS A 1 323 ? 14.338 -16.659 -24.040 1.00 95.81 323 CYS A C 1
ATOM 2365 O O . CYS A 1 323 ? 14.750 -15.552 -24.381 1.00 95.81 323 CYS A O 1
ATOM 2367 N N . PRO A 1 324 ? 14.060 -17.623 -24.942 1.00 96.38 324 PRO A N 1
ATOM 2368 C CA . PRO A 1 324 ? 14.298 -17.459 -26.383 1.00 96.38 324 PRO A CA 1
ATOM 2369 C C . PRO A 1 324 ? 13.394 -16.391 -27.012 1.00 96.38 324 PRO A C 1
ATOM 2371 O O . PRO A 1 324 ? 13.770 -15.751 -27.981 1.00 96.38 324 PRO A O 1
ATOM 2374 N N . THR A 1 325 ? 12.226 -16.152 -26.415 1.00 96.06 325 THR A N 1
ATOM 2375 C CA . THR A 1 325 ? 11.271 -15.108 -26.813 1.00 96.06 325 THR A CA 1
ATOM 2376 C C . THR A 1 325 ? 11.530 -13.757 -26.140 1.00 96.06 325 THR A C 1
ATOM 2378 O O . THR A 1 325 ? 10.672 -12.876 -26.185 1.00 96.06 325 THR A O 1
ATOM 2381 N N . ARG A 1 326 ? 12.663 -13.590 -25.438 1.00 96.31 326 ARG A N 1
ATOM 2382 C CA . ARG A 1 326 ? 13.034 -12.304 -24.836 1.00 96.31 326 ARG A CA 1
ATOM 2383 C C . ARG A 1 326 ? 13.444 -11.346 -25.953 1.00 96.31 326 ARG A C 1
ATOM 2385 O O . ARG A 1 326 ? 14.439 -11.632 -26.619 1.00 96.31 326 ARG A O 1
ATOM 2392 N N . PRO A 1 327 ? 12.757 -10.208 -26.119 1.00 96.12 327 PRO A N 1
ATOM 2393 C CA . PRO A 1 327 ? 13.157 -9.248 -27.127 1.00 96.12 327 PRO A CA 1
ATOM 2394 C C . PRO A 1 327 ? 14.494 -8.584 -26.728 1.00 96.12 327 PRO A C 1
ATOM 2396 O O . PRO A 1 327 ? 14.788 -8.475 -25.529 1.00 96.12 327 PRO A O 1
ATOM 2399 N N . PRO A 1 328 ? 15.338 -8.184 -27.694 1.00 94.75 328 PRO A N 1
ATOM 2400 C CA . PRO A 1 328 ? 16.681 -7.658 -27.430 1.00 94.75 328 PRO A CA 1
ATOM 2401 C C . PRO A 1 328 ? 16.680 -6.365 -26.599 1.00 94.75 328 PRO A C 1
ATOM 2403 O O . PRO A 1 328 ? 17.634 -6.108 -25.868 1.00 94.75 328 PRO A O 1
ATOM 2406 N N . GLU A 1 329 ? 15.603 -5.582 -26.645 1.00 92.69 329 GLU A N 1
ATOM 2407 C CA . GLU A 1 329 ? 15.406 -4.368 -25.850 1.00 92.69 329 GLU A CA 1
ATOM 2408 C C . GLU A 1 329 ? 14.983 -4.626 -24.392 1.00 92.69 329 GLU A C 1
ATOM 2410 O O . GLU A 1 329 ? 14.903 -3.684 -23.597 1.00 92.69 329 GLU A O 1
ATOM 2415 N N . ALA A 1 330 ? 14.701 -5.878 -24.010 1.00 94.50 330 ALA A N 1
ATOM 2416 C CA . ALA A 1 330 ? 14.315 -6.197 -22.642 1.00 94.50 330 ALA A CA 1
ATOM 2417 C C . ALA A 1 330 ? 15.484 -5.976 -21.671 1.00 94.50 330 ALA A C 1
ATOM 2419 O O . ALA A 1 330 ? 16.574 -6.533 -21.818 1.00 94.50 330 ALA A O 1
ATOM 2420 N N . VAL A 1 331 ? 15.225 -5.227 -20.605 1.00 93.31 331 VAL A N 1
ATOM 2421 C CA . VAL A 1 331 ? 16.198 -4.899 -19.560 1.00 93.31 331 VAL A CA 1
ATOM 2422 C C . VAL A 1 331 ? 15.905 -5.678 -18.285 1.00 93.31 331 VAL A C 1
ATOM 2424 O O . VAL A 1 331 ? 14.752 -5.996 -17.994 1.00 93.31 331 VAL A O 1
ATOM 2427 N N . ASP A 1 332 ? 16.936 -5.985 -17.494 1.00 94.88 332 ASP A N 1
ATOM 2428 C CA . ASP A 1 332 ? 16.741 -6.583 -16.169 1.00 94.88 332 ASP A CA 1
ATOM 2429 C C . ASP A 1 332 ? 16.068 -5.553 -15.248 1.00 94.88 332 ASP A C 1
ATOM 2431 O O . ASP A 1 332 ? 16.696 -4.599 -14.786 1.00 94.88 332 ASP A O 1
ATOM 2435 N N . VAL A 1 333 ? 14.770 -5.719 -14.998 1.00 93.94 333 VAL A N 1
ATOM 2436 C CA . VAL A 1 333 ? 13.964 -4.802 -14.184 1.00 93.94 333 VAL A CA 1
ATOM 2437 C C . VAL A 1 333 ? 14.076 -5.085 -12.686 1.00 93.94 333 VAL A C 1
ATOM 2439 O O . VAL A 1 333 ? 13.711 -4.213 -11.893 1.00 93.94 333 VAL A O 1
ATOM 2442 N N . LYS A 1 334 ? 14.598 -6.258 -12.287 1.00 91.69 334 LYS A N 1
ATOM 2443 C CA . LYS A 1 334 ? 14.873 -6.611 -10.881 1.00 91.69 334 LYS A CA 1
ATOM 2444 C C . LYS A 1 334 ? 16.237 -6.086 -10.442 1.00 91.69 334 LYS A C 1
ATOM 2446 O O . LYS A 1 334 ? 16.333 -5.400 -9.427 1.00 91.69 334 LYS A O 1
ATOM 2451 N N . ASN A 1 335 ? 17.265 -6.338 -11.243 1.00 93.81 335 ASN A N 1
ATOM 2452 C CA . ASN A 1 335 ? 18.644 -5.919 -11.006 1.00 93.81 335 ASN A CA 1
ATOM 2453 C C . ASN A 1 335 ? 19.067 -4.851 -12.016 1.00 93.81 335 ASN A C 1
ATOM 2455 O O . ASN A 1 335 ? 20.071 -4.998 -12.712 1.00 93.81 335 ASN A O 1
ATOM 2459 N N . ARG A 1 336 ? 18.293 -3.763 -12.093 1.00 91.19 336 ARG A N 1
ATOM 2460 C CA . ARG A 1 336 ? 18.529 -2.676 -13.053 1.00 91.19 336 ARG A CA 1
ATOM 2461 C C . ARG A 1 336 ? 19.960 -2.165 -12.968 1.00 91.19 336 ARG A C 1
ATOM 2463 O O . ARG A 1 336 ? 20.385 -1.657 -11.927 1.00 91.19 336 ARG A O 1
ATOM 2470 N N . ARG A 1 337 ? 20.670 -2.253 -14.088 1.00 92.69 337 ARG A N 1
ATOM 2471 C CA . ARG A 1 337 ? 21.984 -1.644 -14.301 1.00 92.69 337 ARG A CA 1
ATOM 2472 C C . ARG A 1 337 ? 21.837 -0.422 -15.205 1.00 92.69 337 ARG A C 1
ATOM 2474 O O . ARG A 1 337 ? 20.887 -0.326 -15.976 1.00 92.69 337 ARG A O 1
ATOM 2481 N N . CYS A 1 338 ? 22.762 0.526 -15.080 1.00 92.94 338 CYS A N 1
ATOM 2482 C CA . CYS A 1 338 ? 22.940 1.600 -16.050 1.00 92.94 338 CYS A CA 1
ATOM 2483 C C . CYS A 1 338 ? 23.116 1.005 -17.449 1.00 92.94 338 CYS A C 1
ATOM 2485 O O . CYS A 1 338 ? 23.597 -0.120 -17.588 1.00 92.94 338 CYS A O 1
ATOM 2487 N N . ILE A 1 339 ? 22.884 1.817 -18.477 1.00 90.31 339 ILE A N 1
ATOM 2488 C CA . ILE A 1 339 ? 23.238 1.493 -19.866 1.00 90.31 339 ILE A CA 1
ATOM 2489 C C . ILE A 1 339 ? 24.719 1.094 -20.031 1.00 90.31 339 ILE A C 1
ATOM 2491 O O . ILE A 1 339 ? 25.079 0.368 -20.944 1.00 90.31 339 ILE A O 1
ATOM 2495 N N . CYS A 1 340 ? 25.581 1.517 -19.101 1.00 90.94 340 CYS A N 1
ATOM 2496 C CA . CYS A 1 340 ? 26.993 1.151 -19.039 1.00 90.94 340 CYS A CA 1
ATOM 2497 C C . CYS A 1 340 ? 27.304 -0.215 -18.400 1.00 90.94 340 CYS A C 1
ATOM 2499 O O . CYS A 1 340 ? 28.471 -0.581 -18.304 1.00 90.94 340 CYS A O 1
ATOM 2501 N N . GLY A 1 341 ? 26.314 -0.908 -17.828 1.00 90.94 341 GLY A N 1
ATOM 2502 C CA . GLY A 1 341 ? 26.476 -2.172 -17.098 1.00 90.94 341 GLY A CA 1
ATOM 2503 C C . GLY A 1 341 ? 27.207 -2.110 -15.742 1.00 90.94 341 GLY A C 1
ATOM 2504 O O . GLY A 1 341 ? 27.205 -3.107 -15.017 1.00 90.94 341 GLY A O 1
ATOM 2505 N N . ARG A 1 342 ? 27.807 -0.970 -15.361 1.00 91.06 342 ARG A N 1
ATOM 2506 C CA . ARG A 1 342 ? 28.687 -0.843 -14.178 1.00 91.06 342 ARG A CA 1
ATOM 2507 C C . ARG A 1 342 ? 27.959 -0.806 -12.831 1.00 91.06 342 ARG A C 1
ATOM 2509 O O . ARG A 1 342 ? 28.443 -1.384 -11.867 1.00 91.06 342 ARG A O 1
ATOM 2516 N N . SER A 1 343 ? 26.831 -0.104 -12.722 1.00 93.38 343 SER A N 1
ATOM 2517 C CA . SER A 1 343 ? 26.138 0.100 -11.436 1.00 93.38 343 SER A CA 1
ATOM 2518 C C . SER A 1 343 ? 24.647 0.387 -11.612 1.00 93.38 343 SER A C 1
ATOM 2520 O O . SER A 1 343 ? 24.174 0.502 -12.741 1.00 93.38 343 SER A O 1
ATOM 2522 N N . ARG A 1 344 ? 23.880 0.479 -10.514 1.00 93.19 344 ARG A N 1
ATOM 2523 C CA . ARG A 1 344 ? 22.444 0.812 -10.565 1.00 93.19 344 ARG A CA 1
ATOM 2524 C C . ARG A 1 344 ? 22.238 2.220 -11.141 1.00 93.19 344 ARG A C 1
ATOM 2526 O O . ARG A 1 344 ? 22.983 3.132 -10.773 1.00 93.19 344 ARG A O 1
ATOM 2533 N N . PRO A 1 345 ? 21.243 2.424 -12.019 1.00 93.81 345 PRO A N 1
ATOM 2534 C CA . PRO A 1 345 ? 21.009 3.730 -12.597 1.00 93.81 345 PRO A CA 1
ATOM 2535 C C . PRO A 1 345 ? 20.411 4.670 -11.548 1.00 93.81 345 PRO A C 1
ATOM 2537 O O . PRO A 1 345 ? 19.478 4.315 -10.830 1.00 93.81 345 PRO A O 1
ATOM 2540 N N . ASN A 1 346 ? 20.961 5.876 -11.464 1.00 94.44 346 ASN A N 1
ATOM 2541 C CA . ASN A 1 346 ? 20.463 6.953 -10.614 1.00 94.44 346 ASN A CA 1
ATOM 2542 C C . ASN A 1 346 ? 20.273 8.281 -11.361 1.00 94.44 346 ASN A C 1
ATOM 2544 O O . ASN A 1 346 ? 19.629 9.179 -10.828 1.00 94.44 346 ASN A O 1
ATOM 2548 N N . PHE A 1 347 ? 20.756 8.387 -12.600 1.00 93.19 347 PHE A N 1
ATOM 2549 C CA . PHE A 1 347 ? 20.585 9.548 -13.467 1.00 93.19 347 PHE A CA 1
ATOM 2550 C C . PHE A 1 347 ? 19.574 9.273 -14.588 1.00 93.19 347 PHE A C 1
ATOM 2552 O O . PHE A 1 347 ? 19.584 8.202 -15.201 1.00 93.19 347 PHE A O 1
ATOM 2559 N N . GLY A 1 348 ? 18.738 10.267 -14.872 1.00 93.88 348 GLY A N 1
ATOM 2560 C CA . GLY A 1 348 ? 17.785 10.323 -15.984 1.00 93.88 348 GLY A CA 1
ATOM 2561 C C . GLY A 1 348 ? 17.577 11.775 -16.424 1.00 93.88 348 GLY A C 1
ATOM 2562 O O . GLY A 1 348 ? 18.297 12.662 -15.962 1.00 93.88 348 GLY A O 1
ATOM 2563 N N . LEU A 1 349 ? 16.641 12.038 -17.329 1.00 92.12 349 LEU A N 1
ATOM 2564 C CA . LEU A 1 349 ? 16.341 13.403 -17.769 1.00 92.12 349 LEU A CA 1
ATOM 2565 C C . LEU A 1 349 ? 15.487 14.140 -16.728 1.00 92.12 349 LEU A C 1
ATOM 2567 O O . LEU A 1 349 ? 14.766 13.532 -15.935 1.00 92.12 349 LEU A O 1
ATOM 2571 N N . ALA A 1 350 ? 15.583 15.469 -16.704 1.00 85.50 350 ALA A N 1
ATOM 2572 C CA . ALA A 1 350 ? 14.792 16.282 -15.786 1.00 85.50 350 ALA A CA 1
ATOM 2573 C C . ALA A 1 350 ? 13.286 16.071 -16.032 1.00 85.50 350 ALA A C 1
ATOM 2575 O O . ALA A 1 350 ? 12.823 16.134 -17.165 1.00 85.50 350 ALA A O 1
ATOM 2576 N N . GLY A 1 351 ? 12.531 15.816 -14.960 1.00 84.62 351 GLY A N 1
ATOM 2577 C CA . GLY A 1 351 ? 11.092 15.531 -15.024 1.00 84.62 351 GLY A CA 1
ATOM 2578 C C . GLY A 1 351 ? 10.734 14.047 -15.156 1.00 84.62 351 GLY A C 1
ATOM 2579 O O . GLY A 1 351 ? 9.596 13.687 -14.871 1.00 84.62 351 GLY A O 1
ATOM 2580 N N . GLU A 1 352 ? 11.687 13.174 -15.498 1.00 88.31 352 GLU A N 1
ATOM 2581 C CA . GLU A 1 352 ? 11.445 11.730 -15.525 1.00 88.31 352 GLU A CA 1
ATOM 2582 C C . GLU A 1 352 ? 11.263 11.152 -14.109 1.00 88.31 352 GLU A C 1
ATOM 2584 O O . GLU A 1 352 ? 11.839 11.617 -13.118 1.00 88.31 352 GLU A O 1
ATOM 2589 N N . GLU A 1 353 ? 10.464 10.089 -14.001 1.00 87.50 353 GLU A N 1
ATOM 2590 C CA . GLU A 1 353 ? 10.298 9.353 -12.749 1.00 87.50 353 GLU A CA 1
ATOM 2591 C C . GLU A 1 353 ? 11.563 8.559 -12.407 1.00 87.50 353 GLU A C 1
ATOM 2593 O O . GLU A 1 353 ? 12.241 8.051 -13.293 1.00 87.50 353 GLU A O 1
ATOM 2598 N N . SER A 1 354 ? 11.850 8.334 -11.120 1.00 87.88 354 SER A N 1
ATOM 2599 C CA . SER A 1 354 ? 13.058 7.615 -10.673 1.00 87.88 354 SER A CA 1
ATOM 2600 C C . SER A 1 354 ? 13.246 6.234 -11.328 1.00 87.88 354 SER A C 1
ATOM 2602 O O . SER A 1 354 ? 14.376 5.778 -11.493 1.00 87.88 354 SER A O 1
ATOM 2604 N N . ARG A 1 355 ? 12.156 5.574 -11.749 1.00 87.75 355 ARG A N 1
ATOM 2605 C CA . ARG A 1 355 ? 12.188 4.294 -12.481 1.00 87.75 355 ARG A CA 1
ATOM 2606 C C . ARG A 1 355 ? 12.666 4.409 -13.935 1.00 87.75 355 ARG A C 1
ATOM 2608 O O . ARG A 1 355 ? 12.948 3.386 -14.544 1.00 87.75 355 ARG A O 1
ATOM 2615 N N . MET A 1 356 ? 12.748 5.605 -14.495 1.00 90.31 356 MET A N 1
ATOM 2616 C CA . MET A 1 356 ? 13.262 5.852 -15.842 1.00 90.31 356 MET A CA 1
ATOM 2617 C C . MET A 1 356 ? 14.761 6.166 -15.840 1.00 90.31 356 MET A C 1
ATOM 2619 O O . MET A 1 356 ? 15.318 6.444 -16.894 1.00 90.31 356 MET A O 1
ATOM 2623 N N . ALA A 1 357 ? 15.440 6.107 -14.687 1.00 92.81 357 ALA A N 1
ATOM 2624 C CA . ALA A 1 357 ? 16.880 6.326 -14.634 1.00 92.81 357 ALA A CA 1
ATOM 2625 C C . ALA A 1 357 ? 17.600 5.310 -15.535 1.00 92.81 357 ALA A C 1
ATOM 2627 O O . ALA A 1 357 ? 17.417 4.099 -15.387 1.00 92.81 357 ALA A O 1
ATOM 2628 N N . ARG A 1 358 ? 18.437 5.811 -16.450 1.00 94.12 358 ARG A N 1
ATOM 2629 C CA . ARG A 1 358 ? 19.176 5.005 -17.442 1.00 94.12 358 ARG A CA 1
ATOM 2630 C C . ARG A 1 358 ? 20.682 5.009 -17.195 1.00 94.12 358 ARG A C 1
ATOM 2632 O O . ARG A 1 358 ? 21.377 4.076 -17.591 1.00 94.12 358 ARG A O 1
ATOM 2639 N N . TRP A 1 359 ? 21.203 6.025 -16.509 1.00 95.31 359 TRP A N 1
ATOM 2640 C CA . TRP A 1 359 ? 22.641 6.228 -16.331 1.00 95.31 359 TRP A CA 1
ATOM 2641 C C . TRP A 1 359 ? 23.055 6.153 -14.863 1.00 95.31 359 TRP A C 1
ATOM 2643 O O . TRP A 1 359 ? 22.271 6.419 -13.955 1.00 95.31 359 TRP A O 1
ATOM 2653 N N . CYS A 1 360 ? 24.319 5.823 -14.626 1.00 95.06 360 CYS A N 1
ATOM 2654 C CA . CYS A 1 360 ? 24.984 6.030 -13.346 1.00 95.06 360 CYS A CA 1
ATOM 2655 C C . CYS A 1 360 ? 25.962 7.209 -13.433 1.00 95.06 360 CYS A C 1
ATOM 2657 O O . CYS A 1 360 ? 26.207 7.750 -14.513 1.00 95.06 360 CYS A O 1
ATOM 2659 N N . ALA A 1 361 ? 26.562 7.592 -12.303 1.00 92.44 361 ALA A N 1
ATOM 2660 C CA . ALA A 1 361 ? 27.512 8.705 -12.242 1.00 92.44 361 ALA A CA 1
ATOM 2661 C C . ALA A 1 361 ? 28.707 8.555 -13.205 1.00 92.44 361 ALA A C 1
ATOM 2663 O O . ALA A 1 361 ? 29.150 9.560 -13.754 1.00 92.44 361 ALA A O 1
ATOM 2664 N N . HIS A 1 362 ? 29.169 7.320 -13.434 1.00 93.81 362 HIS A N 1
ATOM 2665 C CA . HIS A 1 362 ? 30.376 6.979 -14.204 1.00 93.81 362 HIS A CA 1
ATOM 2666 C C . HIS A 1 362 ? 30.080 6.428 -15.609 1.00 93.81 362 HIS A C 1
ATOM 2668 O O . HIS A 1 362 ? 30.926 5.764 -16.209 1.00 93.81 362 HIS A O 1
ATOM 2674 N N . CYS A 1 363 ? 28.863 6.627 -16.115 1.00 94.88 363 CYS A N 1
ATOM 2675 C CA . CYS A 1 363 ? 28.513 6.279 -17.489 1.00 94.88 363 CYS A CA 1
ATOM 2676 C C . CYS A 1 363 ? 29.277 7.185 -18.474 1.00 94.88 363 CYS A C 1
ATOM 2678 O O . CYS A 1 363 ? 29.050 8.394 -18.422 1.00 94.88 363 CYS A O 1
ATOM 2680 N N . PRO A 1 364 ? 30.099 6.644 -19.396 1.00 94.75 364 PRO A N 1
ATOM 2681 C CA . PRO A 1 364 ? 30.819 7.461 -20.379 1.00 94.75 364 PRO A CA 1
ATOM 2682 C C . PRO A 1 364 ? 29.880 8.168 -21.373 1.00 94.75 364 PRO A C 1
ATOM 2684 O O . PRO A 1 364 ? 30.159 9.283 -21.783 1.00 94.75 364 PRO A O 1
ATOM 2687 N N . GLY A 1 365 ? 28.729 7.567 -21.700 1.00 92.75 365 GLY A N 1
ATOM 2688 C CA . GLY A 1 365 ? 27.695 8.154 -22.568 1.00 92.75 365 GLY A CA 1
ATOM 2689 C C . GLY A 1 365 ? 26.542 8.830 -21.817 1.00 92.75 365 GLY A C 1
ATOM 2690 O O . GLY A 1 365 ? 25.420 8.861 -22.318 1.00 92.75 365 GLY A O 1
ATOM 2691 N N . LYS A 1 366 ? 26.755 9.279 -20.573 1.00 94.81 366 LYS A N 1
ATOM 2692 C CA . LYS A 1 366 ? 25.721 10.010 -19.826 1.00 94.81 366 LYS A CA 1
ATOM 2693 C C . LYS A 1 366 ? 25.579 11.424 -20.409 1.00 94.81 366 LYS A C 1
ATOM 2695 O O . LYS A 1 366 ? 26.570 12.151 -20.392 1.00 94.81 366 LYS A O 1
ATOM 2700 N N . PRO A 1 367 ? 24.379 11.849 -20.845 1.00 94.94 367 PRO A N 1
ATOM 2701 C CA . PRO A 1 367 ? 24.177 13.211 -21.319 1.00 94.94 367 PRO A CA 1
ATOM 2702 C C . PRO A 1 367 ? 24.492 14.231 -20.218 1.00 94.94 367 PRO A C 1
ATOM 2704 O O . PRO A 1 367 ? 24.202 13.985 -19.045 1.00 94.94 367 PRO A O 1
ATOM 2707 N N . LEU A 1 368 ? 25.030 15.396 -20.590 1.00 91.38 368 LEU A N 1
ATOM 2708 C CA . LEU A 1 368 ? 25.333 16.480 -19.642 1.00 91.38 368 LEU A CA 1
ATOM 2709 C C . LEU A 1 368 ? 24.075 16.975 -18.912 1.00 91.38 368 LEU A C 1
ATOM 2711 O O . LEU A 1 368 ? 24.140 17.340 -17.742 1.00 91.38 368 LEU A O 1
ATOM 2715 N N . GLN A 1 369 ? 22.920 16.908 -19.576 1.00 90.38 369 GLN A N 1
ATOM 2716 C CA . GLN A 1 369 ? 21.613 17.248 -19.016 1.00 90.38 369 GLN A CA 1
ATOM 2717 C C . GLN A 1 369 ? 21.016 16.169 -18.093 1.00 90.38 369 GLN A C 1
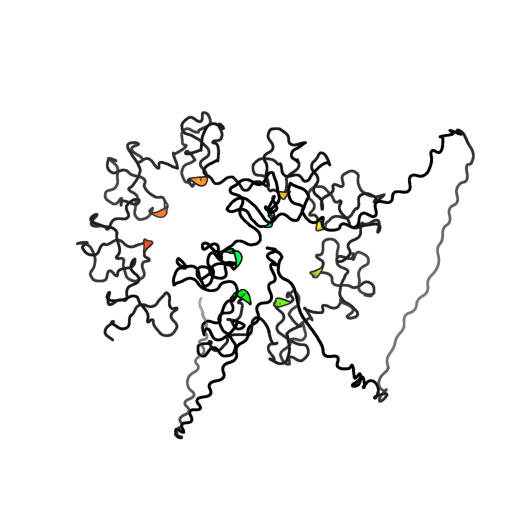ATOM 2719 O O . GLN A 1 369 ? 19.946 16.382 -17.521 1.00 90.38 369 GLN A O 1
ATOM 2724 N N . ALA A 1 370 ? 21.653 15.001 -17.947 1.00 91.81 370 ALA A N 1
ATOM 2725 C CA . ALA A 1 370 ? 21.149 13.961 -17.059 1.00 91.81 370 ALA A CA 1
ATOM 2726 C C . ALA A 1 370 ? 21.332 14.370 -15.591 1.00 91.81 370 ALA A C 1
ATOM 2728 O O . ALA A 1 370 ? 22.446 14.602 -15.116 1.00 91.81 370 ALA A O 1
ATOM 2729 N N . VAL A 1 371 ? 20.236 14.379 -14.841 1.00 89.69 371 VAL A N 1
ATOM 2730 C CA . VAL A 1 371 ? 20.198 14.723 -13.418 1.00 89.69 371 VAL A CA 1
ATOM 2731 C C . VAL A 1 371 ? 19.932 13.480 -12.578 1.00 89.69 371 VAL A C 1
ATOM 2733 O O . VAL A 1 371 ? 19.362 12.498 -13.051 1.00 89.69 371 VAL A O 1
ATOM 2736 N N . ASN A 1 372 ? 20.369 13.488 -11.318 1.00 90.06 372 ASN A N 1
ATOM 2737 C CA . ASN A 1 372 ? 20.107 12.373 -10.412 1.00 90.06 372 ASN A CA 1
ATOM 2738 C C . ASN A 1 372 ? 18.622 12.378 -10.006 1.00 90.06 372 ASN A C 1
ATOM 2740 O O . ASN A 1 372 ? 18.213 13.160 -9.148 1.00 90.06 372 ASN A O 1
ATOM 2744 N N . ILE A 1 373 ? 17.815 11.535 -10.652 1.00 89.00 373 ILE A N 1
ATOM 2745 C CA . ILE A 1 373 ? 16.361 11.455 -10.440 1.00 89.00 373 ILE A CA 1
ATOM 2746 C C . ILE A 1 373 ? 15.959 10.411 -9.392 1.00 89.00 373 ILE A C 1
ATOM 2748 O O . ILE A 1 373 ? 14.807 10.391 -8.959 1.00 89.00 373 ILE A O 1
ATOM 2752 N N . VAL A 1 374 ? 16.886 9.542 -8.968 1.00 88.62 374 VAL A N 1
ATOM 2753 C CA . VAL A 1 374 ? 16.653 8.571 -7.881 1.00 88.62 374 VAL A CA 1
ATOM 2754 C C . VAL A 1 374 ? 16.919 9.223 -6.533 1.00 88.62 374 VAL A C 1
ATOM 2756 O O . VAL A 1 374 ? 16.060 9.252 -5.657 1.00 88.62 374 VAL A O 1
ATOM 2759 N N . TYR A 1 375 ? 18.098 9.816 -6.393 1.00 84.94 375 TYR A N 1
ATOM 2760 C CA . TYR A 1 375 ? 18.470 10.625 -5.249 1.00 84.94 375 TYR A CA 1
ATOM 2761 C C . TYR A 1 375 ? 18.366 12.071 -5.688 1.00 84.94 375 TYR A C 1
ATOM 2763 O O . TYR A 1 375 ? 19.364 12.673 -6.088 1.00 84.94 375 TYR A O 1
ATOM 2771 N N . LYS A 1 376 ? 17.143 12.614 -5.645 1.00 79.62 376 LYS A N 1
ATOM 2772 C CA . LYS A 1 376 ? 16.918 14.037 -5.905 1.00 79.62 376 LYS A CA 1
ATOM 2773 C C . LYS A 1 376 ? 17.871 14.812 -5.006 1.00 79.62 376 LYS A C 1
ATOM 2775 O O . LYS A 1 376 ? 17.729 14.777 -3.785 1.00 79.62 376 LYS A O 1
ATOM 2780 N N . LYS A 1 377 ? 18.883 15.432 -5.603 1.00 82.44 377 LYS A N 1
ATOM 2781 C CA . LYS A 1 377 ? 19.770 16.382 -4.938 1.00 82.44 377 LYS A CA 1
ATOM 2782 C C . LYS A 1 377 ? 19.233 17.779 -5.216 1.00 82.44 377 LYS A C 1
ATOM 2784 O O . LYS A 1 377 ? 18.606 18.008 -6.247 1.00 82.44 377 LYS A O 1
ATOM 2789 N N . CYS A 1 378 ? 19.470 18.705 -4.295 1.00 85.06 378 CYS A N 1
ATOM 2790 C CA . CYS A 1 378 ? 19.279 20.126 -4.543 1.00 85.06 378 CYS A CA 1
ATOM 2791 C C . CYS A 1 378 ? 20.029 20.540 -5.812 1.00 85.06 378 CYS A C 1
ATOM 2793 O O . CYS A 1 378 ? 21.038 19.930 -6.172 1.00 85.06 378 CYS A O 1
ATOM 2795 N N . SER A 1 379 ? 19.625 21.666 -6.389 1.00 79.81 379 SER A N 1
ATOM 2796 C CA . SER A 1 379 ? 20.381 22.416 -7.397 1.00 79.81 379 SER A CA 1
ATOM 2797 C C . SER A 1 379 ? 21.857 22.628 -7.026 1.00 79.81 379 SER A C 1
ATOM 2799 O O . SER A 1 379 ? 22.711 22.701 -7.898 1.00 79.81 379 SER A O 1
ATOM 2801 N N . CYS A 1 380 ? 22.176 22.654 -5.731 1.00 81.00 380 CYS A N 1
ATOM 2802 C CA . CYS A 1 380 ? 23.531 22.771 -5.202 1.00 81.00 380 CYS A CA 1
ATOM 2803 C C . CYS A 1 380 ? 24.344 21.467 -5.112 1.00 81.00 380 CYS A C 1
ATOM 2805 O O . CYS A 1 380 ? 25.497 21.499 -4.693 1.00 81.00 380 CYS A O 1
ATOM 2807 N N . GLY A 1 381 ? 23.743 20.302 -5.370 1.00 79.56 381 GLY A N 1
ATOM 2808 C CA . GLY A 1 381 ? 24.370 18.982 -5.233 1.00 79.56 381 GLY A CA 1
ATOM 2809 C C . GLY A 1 381 ? 24.677 18.492 -3.803 1.00 79.56 381 GLY A C 1
ATOM 2810 O O . GLY A 1 381 ? 25.097 17.341 -3.650 1.00 79.56 381 GLY A O 1
ATOM 2811 N N . ARG A 1 382 ? 24.465 19.313 -2.760 1.00 79.50 382 ARG A N 1
ATOM 2812 C CA . ARG A 1 382 ? 24.874 19.026 -1.367 1.00 79.50 382 ARG A CA 1
ATOM 2813 C C . ARG A 1 382 ? 23.884 18.178 -0.559 1.00 79.50 382 ARG A C 1
ATOM 2815 O O . ARG A 1 382 ? 24.315 17.300 0.177 1.00 79.50 382 ARG A O 1
ATOM 2822 N N . CYS A 1 383 ? 22.578 18.429 -0.668 1.00 85.38 383 CYS A N 1
ATOM 2823 C CA . CYS A 1 383 ? 21.544 17.757 0.136 1.00 85.38 383 CYS A CA 1
ATOM 2824 C C . CYS A 1 383 ? 20.284 17.394 -0.653 1.00 85.38 383 CYS A C 1
A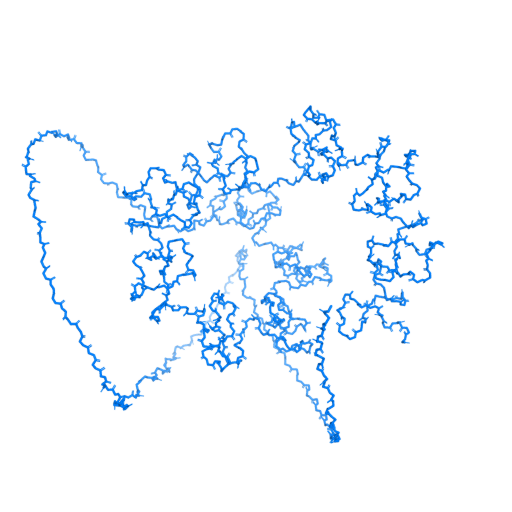TOM 2826 O O . CYS A 1 383 ? 20.117 17.837 -1.783 1.00 85.38 383 CYS A O 1
ATOM 2828 N N . HIS A 1 384 ? 19.377 16.622 -0.041 1.00 86.56 384 HIS A N 1
ATOM 2829 C CA . HIS A 1 384 ? 18.023 16.411 -0.561 1.00 86.56 384 HIS A CA 1
ATOM 2830 C C . HIS A 1 384 ? 17.232 17.726 -0.626 1.00 86.56 384 HIS A C 1
ATOM 2832 O O . HIS A 1 384 ? 17.293 18.518 0.321 1.00 86.56 384 HIS A O 1
ATOM 2838 N N . PRO A 1 385 ? 16.505 17.982 -1.727 1.00 90.69 385 PRO A N 1
ATOM 2839 C CA . PRO A 1 385 ? 15.714 19.177 -1.860 1.00 90.69 385 PRO A CA 1
ATOM 2840 C C . PRO A 1 385 ? 14.416 19.029 -1.068 1.00 90.69 385 PRO A C 1
ATOM 2842 O O . PRO A 1 385 ? 13.610 18.145 -1.337 1.00 90.69 385 PRO A O 1
ATOM 2845 N N . ASN A 1 386 ? 14.222 19.931 -0.113 1.00 93.19 386 ASN A N 1
ATOM 2846 C CA . ASN A 1 386 ? 12.989 20.042 0.668 1.00 93.19 386 ASN A CA 1
ATOM 2847 C C . ASN A 1 386 ? 12.257 21.356 0.374 1.00 93.19 386 ASN A C 1
ATOM 2849 O O . ASN A 1 386 ? 11.145 21.553 0.844 1.00 93.19 386 ASN A O 1
ATOM 2853 N N . PHE A 1 387 ? 12.875 22.260 -0.391 1.00 92.62 387 PHE A N 1
ATOM 2854 C CA . PHE A 1 387 ? 12.367 23.593 -0.673 1.00 92.62 387 PHE A CA 1
ATOM 2855 C C . PHE A 1 387 ? 11.992 23.731 -2.152 1.00 92.62 387 PHE A C 1
ATOM 2857 O O . PHE A 1 387 ? 12.736 23.289 -3.035 1.00 92.62 387 PHE A O 1
ATOM 2864 N N . GLY A 1 388 ? 10.854 24.369 -2.412 1.00 93.44 388 GLY A N 1
ATOM 2865 C CA . GLY A 1 388 ? 10.310 24.638 -3.746 1.00 93.44 388 GLY A CA 1
ATOM 2866 C C . GLY A 1 388 ? 9.440 25.896 -3.761 1.00 93.44 388 GLY A C 1
ATOM 2867 O O . GLY A 1 388 ? 9.390 26.632 -2.769 1.00 93.44 388 GLY A O 1
ATOM 2868 N N . ALA A 1 389 ? 8.767 26.166 -4.879 1.00 91.31 389 ALA A N 1
ATOM 2869 C CA . ALA A 1 389 ? 7.814 27.268 -4.959 1.00 91.31 389 ALA A CA 1
ATOM 2870 C C . ALA A 1 389 ? 6.535 26.957 -4.186 1.00 91.31 389 ALA A C 1
ATOM 2872 O O . ALA A 1 389 ? 6.107 25.811 -4.047 1.00 91.31 389 ALA A O 1
ATOM 2873 N N . ARG A 1 390 ? 5.917 28.004 -3.636 1.00 88.00 390 ARG A N 1
ATOM 2874 C CA . ARG A 1 390 ? 4.670 27.860 -2.886 1.00 88.00 390 ARG A CA 1
ATOM 2875 C C . ARG A 1 390 ? 3.589 27.294 -3.815 1.00 88.00 390 ARG A C 1
ATOM 2877 O O . ARG A 1 390 ? 3.271 27.908 -4.823 1.00 88.00 390 ARG A O 1
ATOM 2884 N N . GLY A 1 391 ? 3.008 26.158 -3.428 1.00 83.94 391 GLY A N 1
ATOM 2885 C CA . GLY A 1 391 ? 1.982 25.454 -4.207 1.00 83.94 391 GLY A CA 1
ATOM 2886 C C . GLY A 1 391 ? 2.510 24.283 -5.040 1.00 83.94 391 GLY A C 1
ATOM 2887 O O . GLY A 1 391 ? 1.702 23.516 -5.553 1.00 83.94 391 GLY A O 1
ATOM 2888 N N . GLU A 1 392 ? 3.830 24.101 -5.138 1.00 85.94 392 GLU A N 1
ATOM 2889 C CA . GLU A 1 392 ? 4.420 22.929 -5.788 1.00 85.94 392 GLU A CA 1
ATOM 2890 C C . GLU A 1 392 ? 4.328 21.666 -4.911 1.00 85.94 392 GLU A C 1
ATOM 2892 O O . GLU A 1 392 ? 4.318 21.729 -3.679 1.00 85.94 392 GLU A O 1
ATOM 2897 N N . ASP A 1 393 ? 4.292 20.498 -5.558 1.00 83.31 393 ASP A N 1
ATOM 2898 C CA . ASP A 1 393 ? 4.393 19.197 -4.890 1.00 83.31 393 ASP A CA 1
ATOM 2899 C C . ASP A 1 393 ? 5.813 18.979 -4.331 1.00 83.31 393 ASP A C 1
ATOM 2901 O O . ASP A 1 393 ? 6.796 19.421 -4.924 1.00 83.31 393 ASP A O 1
ATOM 2905 N N . VAL A 1 394 ? 5.955 18.232 -3.229 1.00 84.62 394 VAL A N 1
ATOM 2906 C CA . VAL A 1 394 ? 7.262 17.870 -2.632 1.00 84.62 394 VAL A CA 1
ATOM 2907 C C . VAL A 1 394 ? 8.216 17.259 -3.662 1.00 84.62 394 VAL A C 1
ATOM 2909 O O . VAL A 1 394 ? 9.427 17.466 -3.604 1.00 84.62 394 VAL A O 1
ATOM 2912 N N . LYS A 1 395 ? 7.690 16.531 -4.651 1.00 83.50 395 LYS A N 1
ATOM 2913 C CA . LYS A 1 395 ? 8.471 15.949 -5.746 1.00 83.50 395 LYS A CA 1
ATOM 2914 C C . LYS A 1 395 ? 9.109 17.004 -6.652 1.00 83.50 395 LYS A C 1
ATOM 2916 O O . LYS A 1 395 ? 10.095 16.666 -7.309 1.00 83.50 395 LYS A O 1
ATOM 2921 N N . ALA A 1 396 ? 8.580 18.220 -6.701 1.00 86.25 396 ALA A N 1
ATOM 2922 C CA . ALA A 1 396 ? 9.121 19.332 -7.470 1.00 86.25 396 ALA A CA 1
ATOM 2923 C C . ALA A 1 396 ? 10.142 20.170 -6.682 1.00 86.25 396 ALA A C 1
ATOM 2925 O O . ALA A 1 396 ? 10.727 21.079 -7.265 1.00 86.25 396 ALA A O 1
ATOM 2926 N N . ALA A 1 397 ? 10.416 19.850 -5.408 1.00 89.50 397 ALA A N 1
ATOM 2927 C CA . ALA A 1 397 ? 11.440 20.531 -4.622 1.00 89.50 397 ALA A CA 1
ATOM 2928 C C . ALA A 1 397 ? 12.791 20.537 -5.360 1.00 89.50 397 ALA A C 1
ATOM 2930 O O . ALA A 1 397 ? 13.290 19.493 -5.791 1.00 89.50 397 ALA A O 1
ATOM 2931 N N . ARG A 1 398 ? 13.403 21.721 -5.471 1.00 90.94 398 ARG A N 1
ATOM 2932 C CA . ARG A 1 398 ? 14.673 21.930 -6.194 1.00 90.94 398 ARG A CA 1
ATOM 2933 C C . ARG A 1 398 ? 15.807 22.373 -5.286 1.00 90.94 398 ARG A C 1
ATOM 2935 O O . ARG A 1 398 ? 16.970 22.225 -5.651 1.00 90.94 398 ARG A O 1
ATOM 2942 N N . TRP A 1 399 ? 15.504 22.890 -4.099 1.00 92.25 399 TRP A N 1
ATOM 2943 C CA . TRP A 1 399 ? 16.502 23.473 -3.209 1.00 92.25 399 TRP A CA 1
ATOM 2944 C C . TRP A 1 399 ? 16.541 22.767 -1.860 1.00 92.25 399 TRP A C 1
ATOM 2946 O O . TRP A 1 399 ? 15.534 22.259 -1.374 1.00 92.25 399 TRP A O 1
ATOM 2956 N N . CYS A 1 400 ? 17.711 22.744 -1.229 1.00 93.69 400 CYS A N 1
ATOM 2957 C CA . CYS A 1 400 ? 17.836 22.343 0.169 1.00 93.69 400 CYS A CA 1
ATOM 2958 C C . CYS A 1 400 ? 18.122 23.557 1.055 1.00 93.69 400 CYS A C 1
ATOM 2960 O O . CYS A 1 400 ? 18.267 24.676 0.567 1.00 93.69 400 CYS A O 1
ATOM 2962 N N . LYS A 1 401 ? 18.218 23.336 2.369 1.00 93.75 401 LYS A N 1
ATOM 2963 C CA . LYS A 1 401 ? 18.371 24.407 3.366 1.00 93.75 401 LYS A CA 1
ATOM 2964 C C . LYS A 1 401 ? 19.535 25.365 3.071 1.00 93.75 401 LYS A C 1
ATOM 2966 O O . LYS A 1 401 ? 19.431 26.536 3.410 1.00 93.75 401 LYS A O 1
ATOM 2971 N N . TYR A 1 402 ? 20.608 24.882 2.441 1.00 93.00 402 TYR A N 1
ATOM 2972 C CA . TYR A 1 402 ? 21.812 25.676 2.163 1.00 93.00 402 TYR A CA 1
ATOM 2973 C C . TYR A 1 402 ? 21.790 26.437 0.834 1.00 93.00 402 TYR A C 1
ATOM 2975 O O . TYR A 1 402 ? 22.655 27.275 0.623 1.00 93.00 402 TYR A O 1
ATOM 2983 N N . CYS A 1 403 ? 20.862 26.134 -0.077 1.00 92.75 403 CYS A N 1
ATOM 2984 C CA . CYS A 1 403 ? 20.822 26.764 -1.403 1.00 92.75 403 CYS A CA 1
ATOM 2985 C C . CYS A 1 403 ? 19.447 27.302 -1.788 1.00 92.75 403 CYS A C 1
ATOM 2987 O O . CYS A 1 403 ? 19.230 27.653 -2.947 1.00 92.75 403 CYS A O 1
ATOM 2989 N N . ARG A 1 404 ? 18.496 27.305 -0.849 1.00 94.88 404 ARG A N 1
ATOM 2990 C CA . ARG A 1 404 ? 17.162 27.835 -1.103 1.00 94.88 404 ARG A CA 1
ATOM 2991 C C . ARG A 1 404 ? 17.251 29.342 -1.360 1.00 94.88 404 ARG A C 1
ATOM 2993 O O . ARG A 1 404 ? 17.908 30.031 -0.581 1.00 94.88 404 ARG A O 1
ATOM 3000 N N . PRO A 1 405 ? 16.589 29.863 -2.401 1.00 93.31 405 PRO A N 1
ATOM 3001 C CA . PRO A 1 405 ? 16.352 31.294 -2.484 1.00 93.31 405 PRO A CA 1
ATOM 3002 C C . PRO A 1 405 ? 15.402 31.714 -1.353 1.00 93.31 405 PRO A C 1
ATOM 3004 O O . PRO A 1 405 ? 14.660 30.885 -0.816 1.00 93.31 405 PRO A O 1
ATOM 3007 N N . GLU A 1 406 ? 15.404 32.996 -0.988 1.00 92.50 406 GLU A N 1
ATOM 3008 C CA . GLU A 1 406 ? 14.612 33.502 0.146 1.00 92.50 406 GLU A CA 1
ATOM 3009 C C . GLU A 1 406 ? 13.113 33.205 0.016 1.00 92.50 406 GLU A C 1
ATOM 3011 O O . GLU A 1 406 ? 12.451 32.904 1.011 1.00 92.50 406 GLU A O 1
ATOM 3016 N N . TRP A 1 407 ? 12.598 33.205 -1.217 1.00 92.50 407 TRP A N 1
ATOM 3017 C CA . TRP A 1 407 ? 11.194 32.936 -1.522 1.00 92.50 407 TRP A CA 1
ATOM 3018 C C . TRP A 1 407 ? 10.799 31.454 -1.427 1.00 92.50 407 TRP A C 1
ATOM 3020 O O . TRP A 1 407 ? 9.606 31.152 -1.342 1.00 92.50 407 TRP A O 1
ATOM 3030 N N . ALA A 1 408 ? 11.754 30.516 -1.463 1.00 93.62 408 ALA A N 1
ATOM 3031 C CA . ALA A 1 408 ? 11.437 29.091 -1.480 1.00 93.62 408 ALA A CA 1
ATOM 3032 C C . ALA A 1 408 ? 10.971 28.609 -0.101 1.00 93.62 408 ALA A C 1
ATOM 3034 O O . ALA A 1 408 ? 11.600 28.872 0.932 1.00 93.62 408 ALA A O 1
ATOM 3035 N N . VAL A 1 409 ? 9.872 27.856 -0.104 1.00 92.94 409 VAL A N 1
ATOM 3036 C CA . VAL A 1 409 ? 9.206 27.340 1.097 1.00 92.94 409 VAL A CA 1
ATOM 3037 C C . VAL A 1 409 ? 9.517 25.860 1.288 1.00 92.94 409 VAL A C 1
ATOM 3039 O O . VAL A 1 409 ? 9.713 25.139 0.313 1.00 92.94 409 VAL A O 1
ATOM 3042 N N . ASP A 1 410 ? 9.577 25.408 2.541 1.00 92.88 410 ASP A N 1
ATOM 3043 C CA . ASP A 1 410 ? 9.767 23.991 2.870 1.00 92.88 410 ASP A CA 1
ATOM 3044 C C . ASP A 1 410 ? 8.495 23.201 2.529 1.00 92.88 410 ASP A C 1
ATOM 3046 O O . ASP A 1 410 ? 7.476 23.321 3.212 1.00 92.88 410 ASP A O 1
ATOM 3050 N N . LEU A 1 411 ? 8.562 22.393 1.473 1.00 89.81 411 LEU A N 1
ATOM 3051 C CA . LEU A 1 411 ? 7.459 21.560 0.998 1.00 89.81 411 LEU A CA 1
ATOM 3052 C C . LEU A 1 411 ? 7.266 20.307 1.867 1.00 89.81 411 LEU A C 1
ATOM 3054 O O . LEU A 1 411 ? 6.185 19.725 1.872 1.00 89.81 411 LEU A O 1
ATOM 3058 N N . THR A 1 412 ? 8.293 19.878 2.608 1.00 84.94 412 THR A N 1
ATOM 3059 C CA . THR A 1 412 ? 8.238 18.674 3.459 1.00 84.94 412 THR A CA 1
ATOM 3060 C C . THR A 1 412 ? 7.595 18.931 4.811 1.00 84.94 412 THR A C 1
ATOM 3062 O O . THR A 1 412 ? 7.047 18.013 5.431 1.00 84.94 412 THR A O 1
ATOM 3065 N N . SER A 1 413 ? 7.627 20.184 5.267 1.00 80.69 413 SER A N 1
ATOM 3066 C CA . SER A 1 413 ? 6.841 20.591 6.416 1.00 80.69 413 SER A CA 1
ATOM 3067 C C . SER A 1 413 ? 5.364 20.382 6.075 1.00 80.69 413 SER A C 1
ATOM 3069 O O . SER A 1 413 ? 4.841 20.976 5.132 1.00 80.69 413 SER A O 1
ATOM 3071 N N . LYS A 1 414 ? 4.679 19.486 6.810 1.00 63.12 414 LYS A N 1
ATOM 3072 C CA . LYS A 1 414 ? 3.211 19.400 6.742 1.00 63.12 414 LYS A CA 1
ATOM 3073 C C . LYS A 1 414 ? 2.689 20.833 6.819 1.00 63.12 414 LYS A C 1
ATOM 3075 O O . LYS A 1 414 ? 3.181 21.553 7.696 1.00 63.12 414 LYS A O 1
ATOM 3080 N N . PRO A 1 415 ? 1.742 21.248 5.952 1.00 56.97 415 PRO A N 1
ATOM 3081 C CA . PRO A 1 415 ? 1.214 22.599 6.016 1.00 56.97 415 PRO A CA 1
ATOM 3082 C C . PRO A 1 415 ? 0.854 22.852 7.478 1.00 56.97 415 PRO A C 1
ATOM 3084 O O . PRO A 1 415 ? 0.175 22.003 8.074 1.00 56.97 415 PRO A O 1
ATOM 3087 N N . PRO A 1 416 ? 1.399 23.914 8.101 1.00 49.72 416 PRO A N 1
ATOM 3088 C CA . PRO A 1 416 ? 1.171 24.141 9.512 1.00 49.72 416 PRO A CA 1
ATOM 3089 C C . PRO A 1 416 ? -0.341 24.102 9.745 1.00 49.72 416 PRO A C 1
ATOM 3091 O O . PRO A 1 416 ? -1.091 24.558 8.870 1.00 49.72 416 PRO A O 1
ATOM 3094 N N . PRO A 1 417 ? -0.814 23.525 10.868 1.00 52.97 417 PRO A N 1
ATOM 3095 C CA . PRO A 1 417 ? -2.237 23.519 11.175 1.00 52.97 417 PRO A CA 1
ATOM 3096 C C . PRO A 1 417 ? -2.783 24.925 10.922 1.00 52.97 417 PRO A C 1
ATOM 3098 O O . PRO A 1 417 ? -2.128 25.901 11.289 1.00 52.97 417 PRO A O 1
ATOM 3101 N N . VAL A 1 418 ? -3.946 25.016 10.262 1.00 54.59 418 VAL A N 1
ATOM 3102 C CA . VAL A 1 418 ? -4.551 26.235 9.667 1.00 54.59 418 VAL A CA 1
ATOM 3103 C C . VAL A 1 418 ? -4.463 27.484 10.565 1.00 54.59 418 VAL A C 1
ATOM 3105 O O . VAL A 1 418 ? -4.464 28.614 10.083 1.00 54.59 418 VAL A O 1
ATOM 3108 N N . ARG A 1 419 ? -4.314 27.284 11.876 1.00 54.12 419 ARG A N 1
ATOM 3109 C CA . ARG A 1 419 ? -4.040 28.300 12.895 1.00 54.12 419 ARG A CA 1
ATOM 3110 C C . ARG A 1 419 ? -2.816 29.194 12.608 1.00 54.12 419 ARG A C 1
ATOM 3112 O O . ARG A 1 419 ? -2.876 30.357 12.983 1.00 54.12 419 ARG A O 1
ATOM 3119 N N . ASN A 1 420 ? -1.791 28.726 11.884 1.00 57.72 420 ASN A N 1
ATOM 3120 C CA . ASN A 1 420 ? -0.568 29.500 11.590 1.00 57.72 420 ASN A CA 1
ATOM 3121 C C . ASN A 1 420 ? -0.412 29.919 10.116 1.00 57.72 420 ASN A C 1
ATOM 3123 O O . ASN A 1 420 ? 0.689 30.252 9.676 1.00 57.72 420 ASN A O 1
ATOM 3127 N N . ARG A 1 421 ? -1.488 29.912 9.318 1.00 71.06 421 ARG A N 1
ATOM 3128 C CA . ARG A 1 421 ? -1.433 30.504 7.974 1.00 71.06 421 ARG A CA 1
ATOM 3129 C C . ARG A 1 421 ? -1.369 32.022 8.135 1.00 71.06 421 ARG A C 1
ATOM 3131 O O . ARG A 1 421 ? -2.255 32.586 8.764 1.00 71.06 421 ARG A O 1
ATOM 3138 N N . LEU A 1 422 ? -0.340 32.676 7.605 1.00 82.38 422 LEU A N 1
ATOM 3139 C CA . LEU A 1 422 ? -0.328 34.133 7.477 1.00 82.38 422 LEU A CA 1
ATOM 3140 C C . LEU A 1 422 ? -1.153 34.527 6.248 1.00 82.38 422 LEU A C 1
ATOM 3142 O O . LEU A 1 422 ? -1.184 33.809 5.249 1.00 82.38 422 LEU A O 1
ATOM 3146 N N . CYS A 1 423 ? -1.843 35.656 6.348 1.00 86.75 423 CYS A N 1
ATOM 3147 C CA . CYS A 1 423 ? -2.494 36.327 5.233 1.00 86.75 423 CYS A CA 1
ATOM 3148 C C . CYS A 1 423 ? -1.471 36.647 4.127 1.00 86.75 423 CYS A C 1
ATOM 3150 O O . CYS A 1 423 ? -0.276 36.722 4.400 1.00 86.75 423 CYS A O 1
ATOM 3152 N N . GLU A 1 424 ? -1.924 36.881 2.894 1.00 86.81 424 GLU A N 1
ATOM 3153 C CA . GLU A 1 424 ? -1.081 37.359 1.786 1.00 86.81 424 GLU A CA 1
ATOM 3154 C C . GLU A 1 424 ? -0.221 38.590 2.127 1.00 86.81 424 GLU A C 1
ATOM 3156 O O . GLU A 1 424 ? 0.903 38.684 1.650 1.00 86.81 424 GLU A O 1
ATOM 3161 N N . CYS A 1 425 ? -0.669 39.487 3.015 1.00 85.38 425 CYS A N 1
ATOM 3162 C CA . CYS A 1 425 ? 0.163 40.603 3.486 1.00 85.38 425 CYS A CA 1
ATOM 3163 C C . CYS A 1 425 ? 1.220 40.215 4.537 1.00 85.38 425 CYS A C 1
ATOM 3165 O O . CYS A 1 425 ? 1.931 41.084 5.034 1.00 85.38 425 CYS A O 1
ATOM 3167 N N . GLY A 1 426 ? 1.276 38.949 4.954 1.00 84.44 426 GLY A N 1
ATOM 3168 C CA . GLY A 1 426 ? 2.230 38.421 5.932 1.00 84.44 426 GLY A CA 1
ATOM 3169 C C . GLY A 1 426 ? 1.979 38.811 7.393 1.00 84.44 426 GLY A C 1
ATOM 3170 O O . GLY A 1 426 ? 2.709 38.348 8.260 1.00 84.44 426 GLY A O 1
ATOM 3171 N N . ARG A 1 427 ? 0.966 39.637 7.702 1.00 84.75 427 ARG A N 1
ATOM 3172 C CA . ARG A 1 427 ? 0.817 40.237 9.046 1.00 84.75 427 ARG A CA 1
ATOM 3173 C C . ARG A 1 427 ? 0.126 39.341 10.074 1.00 84.75 427 ARG A C 1
ATOM 3175 O O . ARG A 1 427 ? 0.612 39.195 11.187 1.00 84.75 427 ARG A O 1
ATOM 3182 N N . THR A 1 428 ? -1.039 38.787 9.743 1.00 87.12 428 THR A N 1
ATOM 3183 C CA . THR A 1 428 ? -1.892 38.048 10.696 1.00 87.12 428 THR A CA 1
ATOM 3184 C C . THR A 1 428 ? -2.638 36.905 10.010 1.00 87.12 428 THR A C 1
ATOM 3186 O O . THR A 1 428 ? -2.596 36.779 8.787 1.00 87.12 428 THR A O 1
ATOM 3189 N N . THR A 1 429 ? -3.322 36.050 10.776 1.00 84.81 429 THR A N 1
ATOM 3190 C CA . THR A 1 429 ? -4.093 34.927 10.224 1.00 84.81 429 THR A CA 1
ATOM 3191 C C . THR A 1 429 ? -5.222 35.417 9.315 1.00 84.81 429 THR A C 1
ATOM 3193 O O . THR A 1 429 ? -6.003 36.277 9.738 1.00 84.81 429 THR A O 1
ATOM 3196 N N . PRO A 1 430 ? -5.384 34.860 8.102 1.00 90.56 430 PRO A N 1
ATOM 3197 C CA . PRO A 1 430 ? -6.436 35.293 7.210 1.00 90.56 430 PRO A CA 1
ATOM 3198 C C . PRO A 1 430 ? -7.810 34.938 7.789 1.00 90.56 430 PRO A C 1
ATOM 3200 O O . PRO A 1 430 ? -8.010 33.921 8.465 1.00 90.56 430 PRO A O 1
ATOM 3203 N N . CYS A 1 431 ? -8.758 35.835 7.564 1.00 89.81 431 CYS A N 1
ATOM 3204 C CA . CYS A 1 431 ? -10.157 35.700 7.947 1.00 89.81 431 CYS A CA 1
ATOM 3205 C C . CYS A 1 431 ? -11.117 36.134 6.838 1.00 89.81 431 CYS A C 1
ATOM 3207 O O . CYS A 1 431 ? -12.314 35.949 6.999 1.00 89.81 431 CYS A O 1
ATOM 3209 N N . PHE A 1 432 ? -10.608 36.654 5.722 1.00 89.75 432 PHE A N 1
ATOM 3210 C CA . PHE A 1 432 ? -11.367 37.068 4.553 1.00 89.75 432 PHE A CA 1
ATOM 3211 C C . PHE A 1 432 ? -11.005 36.202 3.342 1.00 89.75 432 PHE A C 1
ATOM 3213 O O . PHE A 1 432 ? -9.829 35.901 3.125 1.00 89.75 432 PHE A O 1
ATOM 3220 N N . GLY A 1 433 ? -12.009 35.826 2.560 1.00 91.75 433 GLY A N 1
ATOM 3221 C CA . GLY A 1 433 ? -11.886 35.138 1.272 1.00 91.75 433 GLY A CA 1
ATOM 3222 C C . GLY A 1 433 ? -12.994 35.607 0.332 1.00 91.75 433 GLY A C 1
ATOM 3223 O O . GLY A 1 433 ? -13.730 36.535 0.673 1.00 91.75 433 GLY A O 1
ATOM 3224 N N . LEU A 1 434 ? -13.083 35.024 -0.856 1.00 91.50 434 LEU A N 1
ATOM 3225 C CA . LEU A 1 434 ? -14.151 35.356 -1.800 1.00 91.50 434 LEU A CA 1
ATOM 3226 C C . LEU A 1 434 ? -15.474 34.714 -1.365 1.00 91.50 434 LEU A C 1
ATOM 3228 O O . LEU A 1 434 ? -15.499 33.754 -0.593 1.00 91.50 434 LEU A O 1
ATOM 3232 N N . GLU A 1 435 ? -16.584 35.276 -1.832 1.00 80.62 435 GLU A N 1
ATOM 3233 C CA . GLU A 1 435 ? -17.909 34.720 -1.571 1.00 80.62 435 GLU A CA 1
ATOM 3234 C C . GLU A 1 435 ? -18.014 33.287 -2.122 1.00 80.62 435 GLU A C 1
ATOM 3236 O O . GLU A 1 435 ? -17.498 32.985 -3.196 1.00 80.62 435 GLU A O 1
ATOM 3241 N N . GLY A 1 436 ? -18.607 32.382 -1.339 1.00 78.56 436 GLY A N 1
ATOM 3242 C CA . GLY A 1 436 ? -18.658 30.946 -1.642 1.00 78.56 436 GLY A CA 1
ATOM 3243 C C . GLY A 1 436 ? -17.412 30.142 -1.240 1.00 78.56 436 GLY A C 1
ATOM 3244 O O . GLY A 1 436 ? -17.470 28.915 -1.210 1.00 78.56 436 GLY A O 1
ATOM 3245 N N . GLU A 1 437 ? -16.298 30.783 -0.865 1.00 82.00 437 GLU A N 1
ATOM 3246 C CA . GLU A 1 437 ? -15.114 30.052 -0.403 1.00 82.00 437 GLU A CA 1
ATOM 3247 C C . GLU A 1 437 ? -15.284 29.497 1.018 1.00 82.00 437 GLU A C 1
ATOM 3249 O O . GLU A 1 437 ? -15.842 30.120 1.925 1.00 82.00 437 GLU A O 1
ATOM 3254 N N . GLU A 1 438 ? -14.729 28.309 1.255 1.00 78.19 438 GLU A N 1
ATOM 3255 C CA . GLU A 1 438 ? -14.693 27.733 2.595 1.00 78.19 438 GLU A CA 1
ATOM 3256 C C . GLU A 1 438 ? -13.750 28.518 3.528 1.00 78.19 438 GLU A C 1
ATOM 3258 O O . GLU A 1 438 ? -12.704 29.001 3.090 1.00 78.19 438 GLU A O 1
ATOM 3263 N N . PRO A 1 439 ? -14.004 28.570 4.852 1.00 81.38 439 PRO A N 1
ATOM 3264 C CA . PRO A 1 439 ? -13.163 29.313 5.799 1.00 81.38 439 PRO A CA 1
ATOM 3265 C C . PRO A 1 439 ? -11.668 28.958 5.786 1.00 81.38 439 PRO A C 1
ATOM 3267 O O . PRO A 1 439 ? -10.832 29.801 6.119 1.00 81.38 439 PRO A O 1
ATOM 3270 N N . ARG A 1 440 ? -11.306 27.729 5.385 1.00 80.69 440 ARG A N 1
ATOM 3271 C CA . ARG A 1 440 ? -9.903 27.293 5.229 1.00 80.69 440 ARG A CA 1
ATOM 3272 C C . ARG A 1 440 ? -9.181 27.950 4.045 1.00 80.69 440 ARG A C 1
ATOM 3274 O O . ARG A 1 440 ? -7.947 27.967 4.016 1.00 80.69 440 ARG A O 1
ATOM 3281 N N . SER A 1 441 ? -9.941 28.500 3.108 1.00 87.94 441 SER A N 1
ATOM 3282 C CA . SER A 1 441 ? -9.464 29.186 1.910 1.00 87.94 441 SER A CA 1
ATOM 3283 C C . SER A 1 441 ? -9.300 30.690 2.113 1.00 87.94 441 SER A C 1
ATOM 3285 O O . SER A 1 441 ? -8.900 31.369 1.178 1.00 87.94 441 SER A O 1
ATOM 3287 N N . ALA A 1 442 ? -9.538 31.224 3.320 1.00 89.75 442 ALA A N 1
ATOM 3288 C CA . ALA A 1 442 ? -9.289 32.634 3.607 1.00 89.75 442 ALA A CA 1
ATOM 3289 C C . ALA A 1 442 ? -7.841 33.023 3.252 1.00 89.75 442 ALA A C 1
ATOM 3291 O O . ALA A 1 442 ? -6.882 32.377 3.689 1.00 89.75 442 ALA A O 1
ATOM 3292 N N . ARG A 1 443 ? -7.693 34.111 2.491 1.00 92.50 443 ARG A N 1
ATOM 3293 C CA . ARG A 1 443 ? -6.413 34.642 1.988 1.00 92.50 443 ARG A CA 1
ATOM 3294 C C . ARG A 1 443 ? -6.023 35.970 2.632 1.00 92.50 443 ARG A C 1
ATOM 3296 O O . ARG A 1 443 ? -4.835 36.253 2.813 1.00 92.50 443 ARG A O 1
ATOM 3303 N N . TRP A 1 444 ? -7.007 36.753 3.074 1.00 93.50 444 TRP A N 1
ATOM 3304 C CA . TRP A 1 444 ? -6.792 38.120 3.549 1.00 93.50 444 TRP A CA 1
ATOM 3305 C C . TRP A 1 444 ? -7.120 38.300 5.031 1.00 93.50 444 TRP A C 1
ATOM 3307 O O . TRP A 1 444 ? -8.022 37.661 5.567 1.00 93.50 444 TRP A O 1
ATOM 3317 N N . CYS A 1 445 ? -6.399 39.174 5.727 1.00 91.88 445 CYS A N 1
ATOM 3318 C CA . CYS A 1 445 ? -6.767 39.645 7.059 1.00 91.88 445 CYS A CA 1
ATOM 3319 C C . CYS A 1 445 ? -7.557 40.958 6.961 1.00 91.88 445 CYS A C 1
ATOM 3321 O O . CYS A 1 445 ? -7.690 41.544 5.886 1.00 91.88 445 CYS A O 1
ATOM 3323 N N . ALA A 1 446 ? -8.080 41.434 8.092 1.00 88.31 446 ALA A N 1
ATOM 3324 C CA . ALA A 1 446 ? -8.912 42.638 8.137 1.00 88.31 446 ALA A CA 1
ATOM 3325 C C . ALA A 1 446 ? -8.204 43.912 7.640 1.00 88.31 446 ALA A C 1
ATOM 3327 O O . ALA A 1 446 ? -8.867 44.802 7.115 1.00 88.31 446 ALA A O 1
ATOM 3328 N N . THR A 1 447 ? -6.881 43.980 7.798 1.00 90.94 447 THR A N 1
ATOM 3329 C CA . THR A 1 447 ? -6.035 45.134 7.456 1.00 90.94 447 THR A CA 1
ATOM 3330 C C . THR A 1 447 ? -5.155 44.881 6.230 1.00 90.94 447 THR A C 1
ATOM 3332 O O . THR A 1 447 ? -4.199 45.614 5.989 1.00 90.94 447 THR A O 1
ATOM 3335 N N . CYS A 1 448 ? -5.430 43.821 5.465 1.00 90.19 448 CYS A N 1
ATOM 3336 C CA . CYS A 1 448 ? -4.635 43.475 4.295 1.00 90.19 448 CYS A CA 1
ATOM 3337 C C . CYS A 1 448 ? -4.891 44.475 3.151 1.00 90.19 448 CYS A C 1
ATOM 3339 O O . CYS A 1 448 ? -6.024 44.538 2.675 1.00 90.19 448 CYS A O 1
ATOM 3341 N N . PRO A 1 449 ? -3.873 45.214 2.666 1.00 91.75 449 PRO A N 1
ATOM 3342 C CA . PRO A 1 449 ? -4.050 46.200 1.595 1.00 91.75 449 PRO A CA 1
ATOM 3343 C C . PRO A 1 449 ? -4.406 45.554 0.249 1.00 91.75 449 PRO A C 1
ATOM 3345 O O . PRO A 1 449 ? -5.123 46.151 -0.542 1.00 91.75 449 PRO A O 1
ATOM 3348 N N . ALA A 1 450 ? -3.978 44.308 0.022 1.00 91.25 450 ALA A N 1
ATOM 3349 C CA . ALA A 1 450 ? -4.321 43.522 -1.165 1.00 91.25 450 ALA A CA 1
ATOM 3350 C C . ALA A 1 450 ? -5.712 42.857 -1.088 1.00 91.25 450 ALA A C 1
ATOM 3352 O O . ALA A 1 450 ? -6.072 42.083 -1.969 1.00 91.25 450 ALA A O 1
ATOM 3353 N N . ARG A 1 451 ? -6.492 43.103 -0.023 1.00 91.81 451 ARG A N 1
ATOM 3354 C CA . ARG A 1 451 ? -7.829 42.516 0.124 1.00 91.81 451 ARG A CA 1
ATOM 3355 C C . ARG A 1 451 ? -8.776 43.144 -0.909 1.00 91.81 451 ARG A C 1
ATOM 3357 O O . ARG A 1 451 ? -8.998 44.355 -0.835 1.00 91.81 451 ARG A O 1
ATOM 3364 N N . PRO A 1 452 ? -9.395 42.361 -1.808 1.00 88.81 452 PRO A N 1
ATOM 3365 C CA . PRO A 1 452 ? -10.351 42.912 -2.755 1.00 88.81 452 PRO A CA 1
ATOM 3366 C C . PRO A 1 452 ? -11.614 43.391 -2.021 1.00 88.81 452 PRO A C 1
ATOM 3368 O O . PRO A 1 452 ? -11.960 42.886 -0.949 1.00 88.81 452 PRO A O 1
ATOM 3371 N N . ARG A 1 453 ? -12.304 44.396 -2.578 1.00 83.62 453 ARG A N 1
ATOM 3372 C CA . ARG A 1 453 ? -13.468 45.036 -1.927 1.00 83.62 453 ARG A CA 1
ATOM 3373 C C . ARG A 1 453 ? -14.628 44.067 -1.673 1.00 83.62 453 ARG A C 1
ATOM 3375 O O . ARG A 1 453 ? -15.375 44.271 -0.725 1.00 83.62 453 ARG A O 1
ATOM 3382 N N . ASN A 1 454 ? -14.744 43.017 -2.482 1.00 83.38 454 ASN A N 1
ATOM 3383 C CA . ASN A 1 454 ? -15.746 41.958 -2.356 1.00 83.38 454 ASN A CA 1
ATOM 3384 C C . ASN A 1 454 ? -15.311 40.793 -1.445 1.00 83.38 454 ASN A C 1
ATOM 3386 O O . ASN A 1 454 ? -16.023 39.797 -1.356 1.00 83.38 454 ASN A O 1
ATOM 3390 N N . ALA A 1 455 ? -14.153 40.867 -0.779 1.00 84.56 455 ALA A N 1
ATOM 3391 C CA . ALA A 1 455 ? -13.761 39.821 0.156 1.00 84.56 455 ALA A CA 1
ATOM 3392 C C . ALA A 1 455 ? -14.671 39.837 1.391 1.00 84.56 455 ALA A C 1
ATOM 3394 O O . ALA A 1 455 ? -14.765 40.839 2.107 1.00 84.56 455 ALA A O 1
ATOM 3395 N N . VAL A 1 456 ? -15.279 38.697 1.696 1.00 85.44 456 VAL A N 1
ATOM 3396 C CA . VAL A 1 456 ? -16.156 38.510 2.853 1.00 85.44 456 VAL A CA 1
ATOM 3397 C C . VAL A 1 456 ? -15.384 37.880 4.005 1.00 85.44 456 VAL A C 1
ATOM 3399 O O . VAL A 1 456 ? -14.470 37.079 3.807 1.00 85.44 456 VAL A O 1
ATOM 3402 N N . ASN A 1 457 ? -15.721 38.251 5.242 1.00 86.06 457 ASN A N 1
ATOM 3403 C CA . ASN A 1 457 ? -15.103 37.636 6.413 1.00 86.06 457 ASN A CA 1
ATOM 3404 C C . ASN A 1 457 ? -15.658 36.215 6.593 1.00 86.06 457 ASN A C 1
ATOM 3406 O O . ASN A 1 457 ? -16.785 36.028 7.045 1.00 86.06 457 ASN A O 1
ATOM 3410 N N . LEU A 1 458 ? -14.853 35.210 6.263 1.00 83.31 458 LEU A N 1
ATOM 3411 C CA . LEU A 1 458 ? -15.222 33.800 6.342 1.00 83.31 458 LEU A CA 1
ATOM 3412 C C . LEU A 1 458 ? -15.220 33.255 7.781 1.00 83.31 458 LEU A C 1
ATOM 3414 O O . LEU A 1 458 ? -15.853 32.234 8.042 1.00 83.31 458 LEU A O 1
ATOM 3418 N N . LYS A 1 459 ? -14.529 33.913 8.730 1.00 77.81 459 LYS A N 1
ATOM 3419 C CA . LYS A 1 459 ? -14.524 33.509 10.156 1.00 77.81 459 LYS A CA 1
ATOM 3420 C C . LYS A 1 459 ? -15.725 34.048 10.914 1.00 77.81 459 LYS A C 1
ATOM 3422 O O . LYS A 1 459 ? -16.341 33.343 11.708 1.00 77.81 459 LYS A O 1
ATOM 3427 N N . THR A 1 460 ? -16.039 35.314 10.692 1.00 69.69 460 THR A N 1
ATOM 3428 C CA . THR A 1 460 ? -17.231 35.952 11.227 1.00 69.69 460 THR A CA 1
ATOM 3429 C C . THR A 1 460 ? -18.150 36.155 10.042 1.00 69.69 460 THR A C 1
ATOM 3431 O O . THR A 1 460 ? -18.119 37.231 9.451 1.00 69.69 460 THR A O 1
ATOM 3434 N N . ARG A 1 461 ? -18.921 35.127 9.660 1.00 69.12 461 ARG A N 1
ATOM 3435 C CA . ARG A 1 461 ? -20.040 35.305 8.724 1.00 69.12 461 ARG A CA 1
ATOM 3436 C C . ARG A 1 461 ? -20.931 36.388 9.330 1.00 69.12 461 ARG A C 1
ATOM 3438 O O . ARG A 1 461 ? -21.666 36.122 10.280 1.00 69.12 461 ARG A O 1
ATOM 3445 N N . LYS A 1 462 ? -20.709 37.645 8.949 1.00 73.06 462 LYS A N 1
ATOM 3446 C CA . LYS A 1 462 ? -21.501 38.783 9.409 1.00 73.06 462 LYS A CA 1
ATOM 3447 C C . LYS A 1 462 ? -22.833 38.692 8.681 1.00 73.06 462 LYS A C 1
ATOM 3449 O O . LYS A 1 462 ? -22.862 38.218 7.551 1.00 73.06 462 LYS A O 1
ATOM 3454 N N . CYS A 1 463 ? -23.916 39.112 9.332 1.00 76.38 463 CYS A N 1
ATOM 3455 C CA . CYS A 1 463 ? -25.185 39.265 8.627 1.00 76.38 463 CYS A CA 1
ATOM 3456 C C . CYS A 1 463 ? -24.990 40.176 7.418 1.00 76.38 463 CYS A C 1
ATOM 3458 O O . CYS A 1 463 ? -24.207 41.123 7.503 1.00 76.38 463 CYS A O 1
ATOM 3460 N N . GLU A 1 464 ? -25.770 39.959 6.367 1.00 78.94 464 GLU A N 1
ATOM 3461 C CA . GLU A 1 464 ? -25.930 40.888 5.243 1.00 78.94 464 GLU A CA 1
ATOM 3462 C C . GLU A 1 464 ? -26.211 42.342 5.687 1.00 78.94 464 GLU A C 1
ATOM 3464 O O . GLU A 1 464 ? -25.750 43.278 5.046 1.00 78.94 464 GLU A O 1
ATOM 3469 N N . CYS A 1 465 ? -26.860 42.570 6.838 1.00 77.50 465 CYS A N 1
ATOM 3470 C CA . CYS A 1 465 ? -27.060 43.915 7.403 1.00 77.50 465 CYS A CA 1
ATOM 3471 C C . CYS A 1 465 ? -25.814 44.525 8.083 1.00 77.50 465 CYS A C 1
ATOM 3473 O O . CYS A 1 465 ? -25.878 45.628 8.617 1.00 77.50 465 CYS A O 1
ATOM 3475 N N . GLY A 1 466 ? -24.703 43.789 8.183 1.00 76.62 466 GLY A N 1
ATOM 3476 C CA . GLY A 1 466 ? -23.459 44.216 8.835 1.00 76.62 466 GLY A CA 1
ATOM 3477 C C . GLY A 1 466 ? -23.470 44.240 10.374 1.00 76.62 466 GLY A C 1
ATOM 3478 O O . GLY A 1 466 ? -22.399 44.302 10.983 1.00 76.62 466 GLY A O 1
ATOM 3479 N N . GLY A 1 467 ? -24.640 44.136 11.015 1.00 71.88 467 GLY A N 1
ATOM 3480 C CA . GLY A 1 467 ? -24.842 44.420 12.444 1.00 71.88 467 GLY A CA 1
ATOM 3481 C C . GLY A 1 467 ? -24.520 43.300 13.448 1.00 71.88 467 GLY A C 1
ATOM 3482 O O . GLY A 1 467 ? -24.640 43.517 14.650 1.00 71.88 467 GLY A O 1
ATOM 3483 N N . GLY A 1 468 ? -24.124 42.095 13.018 1.00 81.19 468 GLY A N 1
ATOM 3484 C CA . GLY A 1 468 ? -23.804 40.999 13.950 1.00 81.19 468 GLY A CA 1
ATOM 3485 C C . GLY A 1 468 ? -23.434 39.674 13.282 1.00 81.19 468 GLY A C 1
ATOM 3486 O O . GLY A 1 468 ? -23.321 39.605 12.061 1.00 81.19 468 GLY A O 1
ATOM 3487 N N . LYS A 1 469 ? -23.247 38.610 14.079 1.00 82.56 469 LYS A N 1
ATOM 3488 C CA . LYS A 1 469 ? -23.005 37.244 13.575 1.00 82.56 469 LYS A CA 1
ATOM 3489 C C . LYS A 1 469 ? -24.257 36.733 12.861 1.00 82.56 469 LYS A C 1
ATOM 3491 O O . LYS A 1 469 ? -25.354 36.798 13.417 1.00 82.56 469 LYS A O 1
ATOM 3496 N N . ALA A 1 470 ? -24.090 36.232 11.648 1.00 84.62 470 ALA A N 1
ATOM 3497 C CA . ALA A 1 470 ? -25.152 35.598 10.900 1.00 84.62 470 ALA A CA 1
ATOM 3498 C C . ALA A 1 470 ? -25.467 34.241 11.538 1.00 84.62 470 ALA A C 1
ATOM 3500 O O . ALA A 1 470 ? -24.633 33.334 11.572 1.00 84.62 470 ALA A O 1
ATOM 3501 N N . VAL A 1 471 ? -26.654 34.143 12.125 1.00 86.19 471 VAL A N 1
ATOM 3502 C CA . VAL A 1 471 ? -27.141 32.953 12.827 1.00 86.19 471 VAL A CA 1
ATOM 3503 C C . VAL A 1 471 ? -28.424 32.405 12.212 1.00 86.19 471 VAL A C 1
ATOM 3505 O O . VAL A 1 471 ? -28.821 31.317 12.590 1.00 86.19 471 VAL A O 1
ATOM 3508 N N . PHE A 1 472 ? -29.042 33.107 11.260 1.00 82.44 472 PHE A N 1
ATOM 3509 C CA . PHE A 1 472 ? -30.256 32.707 10.552 1.00 82.44 472 PHE A CA 1
ATOM 3510 C C . PHE A 1 472 ? -29.968 32.450 9.069 1.00 82.44 472 PHE A C 1
ATOM 3512 O O . PHE A 1 472 ? -29.228 33.220 8.465 1.00 82.44 472 PHE A O 1
ATOM 3519 N N . GLY A 1 473 ? -30.542 31.406 8.480 1.00 87.06 473 GLY A N 1
ATOM 3520 C CA . GLY A 1 473 ? -30.402 31.023 7.068 1.00 87.06 473 GLY A CA 1
ATOM 3521 C C . GLY A 1 473 ? -31.687 30.358 6.569 1.00 87.06 473 GLY A C 1
ATOM 3522 O O . GLY A 1 473 ? -32.543 30.014 7.381 1.00 87.06 473 GLY A O 1
ATOM 3523 N N . LEU A 1 474 ? -31.860 30.219 5.254 1.00 85.06 474 LEU A N 1
ATOM 3524 C CA . LEU A 1 474 ? -33.010 29.492 4.703 1.00 85.06 474 LEU A CA 1
ATOM 3525 C C . LEU A 1 474 ? -32.830 27.986 4.924 1.00 85.06 474 LEU A C 1
ATOM 3527 O O . LEU A 1 474 ? -31.702 27.499 5.001 1.00 85.06 474 LEU A O 1
ATOM 3531 N N . VAL A 1 475 ? -33.943 27.257 5.023 1.00 75.69 475 VAL A N 1
ATOM 3532 C CA . VAL A 1 475 ? -33.941 25.797 5.228 1.00 75.69 475 VAL A CA 1
ATOM 3533 C C . VAL A 1 475 ? -33.235 25.073 4.071 1.00 75.69 475 VAL A C 1
ATOM 3535 O O . VAL A 1 475 ? -32.479 24.135 4.297 1.00 75.69 475 VAL A O 1
ATOM 3538 N N . GLU A 1 476 ? -33.393 25.571 2.846 1.00 75.38 476 GLU A N 1
ATOM 3539 C CA . GLU A 1 476 ? -32.737 25.045 1.637 1.00 75.38 476 GLU A CA 1
ATOM 3540 C C . GLU A 1 476 ? -31.206 25.284 1.637 1.00 75.38 476 GLU A C 1
ATOM 3542 O O . GLU A 1 476 ? -30.440 24.524 1.047 1.00 75.38 476 GLU A O 1
ATOM 3547 N N . ASP A 1 477 ? -30.738 26.278 2.403 1.00 73.94 477 ASP A N 1
ATOM 3548 C CA . ASP A 1 477 ? -29.351 26.763 2.449 1.00 73.94 477 ASP A CA 1
ATOM 3549 C C . ASP A 1 477 ? -28.608 26.352 3.737 1.00 73.94 477 ASP A C 1
ATOM 3551 O O . ASP A 1 477 ? -27.559 26.912 4.068 1.00 73.94 477 ASP A O 1
ATOM 3555 N N . LEU A 1 478 ? -29.113 25.379 4.506 1.00 67.06 478 LEU A N 1
ATOM 3556 C CA . LEU A 1 478 ? -28.542 25.026 5.819 1.00 67.06 478 LEU A CA 1
ATOM 3557 C C . LEU A 1 478 ? -27.044 24.670 5.766 1.00 67.06 478 LEU A C 1
ATOM 3559 O O . LEU A 1 478 ? -26.299 24.967 6.706 1.00 67.06 478 LEU A O 1
ATOM 3563 N N . HIS A 1 479 ? -26.579 24.103 4.652 1.00 65.06 479 HIS A N 1
ATOM 3564 C CA . HIS A 1 479 ? -25.168 23.791 4.407 1.00 65.06 479 HIS A CA 1
ATOM 3565 C C . HIS A 1 479 ? -24.298 25.048 4.185 1.00 65.06 479 HIS A C 1
ATOM 3567 O O . HIS A 1 479 ? -23.104 25.049 4.498 1.00 65.06 479 HIS A O 1
ATOM 3573 N N . MET A 1 480 ? -24.895 26.156 3.737 1.00 66.25 480 MET A N 1
ATOM 3574 C CA . MET A 1 480 ? -24.240 27.453 3.536 1.00 66.25 480 MET A CA 1
ATOM 3575 C C . MET A 1 480 ? -24.226 28.336 4.795 1.00 66.25 480 MET A C 1
ATOM 3577 O O . MET A 1 480 ? -23.610 29.403 4.797 1.00 66.25 480 MET A O 1
ATOM 3581 N N . GLY A 1 481 ? -24.785 27.857 5.914 1.00 77.38 481 GLY A N 1
ATOM 3582 C CA . GLY A 1 481 ? -24.817 28.518 7.224 1.00 77.38 481 GLY A CA 1
ATOM 3583 C C . GLY A 1 481 ? -25.560 29.859 7.243 1.00 77.38 481 GLY A C 1
ATOM 3584 O O . GLY A 1 481 ? -26.373 30.155 6.379 1.00 77.38 481 GLY A O 1
ATOM 3585 N N . GLY A 1 482 ? -25.357 30.652 8.301 1.00 81.62 482 GLY A N 1
ATOM 3586 C CA . GLY A 1 482 ? -26.206 31.821 8.546 1.00 81.62 482 GLY A CA 1
ATOM 3587 C C . GLY A 1 482 ? -25.893 32.955 7.572 1.00 81.62 482 GLY A C 1
ATOM 3588 O O . GLY A 1 482 ? -24.720 33.287 7.405 1.00 81.62 482 GLY A O 1
ATOM 3589 N N . ARG A 1 483 ? -26.934 33.583 7.010 1.00 85.38 483 ARG A N 1
ATOM 3590 C CA . ARG A 1 483 ? -26.898 34.835 6.228 1.00 85.38 483 ARG A CA 1
ATOM 3591 C C . ARG A 1 483 ? -27.403 36.049 7.013 1.00 85.38 483 ARG A C 1
ATOM 3593 O O . ARG A 1 483 ? -26.894 37.153 6.838 1.00 85.38 483 ARG A O 1
ATOM 3600 N N . TRP A 1 484 ? -28.333 35.849 7.955 1.00 88.19 484 TRP A N 1
ATOM 3601 C CA . TRP A 1 484 ? -28.945 36.925 8.740 1.00 88.19 484 TRP A CA 1
ATOM 3602 C C . TRP A 1 484 ? -28.644 36.847 10.242 1.00 88.19 484 TRP A C 1
ATOM 3604 O O . TRP A 1 484 ? -28.491 35.775 10.815 1.00 88.19 484 TRP A O 1
ATOM 3614 N N . CYS A 1 485 ? -28.555 37.984 10.926 1.00 89.25 485 CYS A N 1
ATOM 3615 C CA . CYS A 1 485 ? -28.589 38.088 12.387 1.00 89.25 485 CYS A CA 1
ATOM 3616 C C . CYS A 1 485 ? -30.015 38.407 12.856 1.00 89.25 485 CYS A C 1
ATOM 3618 O O . CYS A 1 485 ? -30.914 38.661 12.057 1.00 89.25 485 CYS A O 1
ATOM 3620 N N . ALA A 1 486 ? -30.227 38.402 14.173 1.00 85.69 486 ALA A N 1
ATOM 3621 C CA . ALA A 1 486 ? -31.544 38.637 14.764 1.00 85.69 486 ALA A CA 1
ATOM 3622 C C . ALA A 1 486 ? -32.136 40.030 14.467 1.00 85.69 486 ALA A C 1
ATOM 3624 O O . ALA A 1 486 ? -33.343 40.198 14.586 1.00 85.69 486 ALA A O 1
ATOM 3625 N N . LYS A 1 487 ? -31.299 41.011 14.101 1.00 88.69 487 LYS A N 1
ATOM 3626 C CA . LYS A 1 487 ? -31.685 42.415 13.882 1.00 88.69 487 LYS A CA 1
ATOM 3627 C C . LYS A 1 487 ? -31.751 42.812 12.399 1.00 88.69 487 LYS A C 1
ATOM 3629 O O . LYS A 1 487 ? -31.818 43.999 12.105 1.00 88.69 487 LYS A O 1
ATOM 3634 N N . CYS A 1 488 ? -31.641 41.867 11.462 1.00 86.75 488 CYS A N 1
ATOM 3635 C CA . CYS A 1 488 ? -31.610 42.215 10.037 1.00 86.75 488 CYS A CA 1
ATOM 3636 C C . CYS A 1 488 ? -33.033 42.553 9.558 1.00 86.75 488 CYS A C 1
ATOM 3638 O O . CYS A 1 488 ? -33.898 41.683 9.661 1.00 86.75 488 CYS A O 1
ATOM 3640 N N . PRO A 1 489 ? -33.284 43.776 9.044 1.00 87.94 489 PRO A N 1
ATOM 3641 C CA . PRO A 1 489 ? -34.631 44.223 8.671 1.00 87.94 489 PRO A CA 1
ATOM 3642 C C . PRO A 1 489 ? -35.207 43.428 7.493 1.00 87.94 489 PRO A C 1
ATOM 3644 O O . PRO A 1 489 ? -36.406 43.200 7.438 1.00 87.94 489 PRO A O 1
ATOM 3647 N N . ASN A 1 490 ? -34.336 42.924 6.614 1.00 88.31 490 ASN A N 1
ATOM 3648 C CA . ASN A 1 490 ? -34.710 42.138 5.436 1.00 88.31 490 ASN A CA 1
ATOM 3649 C C . ASN A 1 490 ? -34.585 40.622 5.665 1.00 88.31 490 ASN A C 1
ATOM 3651 O O . ASN A 1 490 ? -34.446 39.867 4.709 1.00 88.31 490 ASN A O 1
ATOM 3655 N N . ARG A 1 491 ? -34.562 40.154 6.922 1.00 89.62 491 ARG A N 1
ATOM 3656 C CA . ARG A 1 491 ? -34.531 38.713 7.203 1.00 89.62 491 ARG A CA 1
ATOM 3657 C C . ARG A 1 491 ? -35.873 38.100 6.766 1.00 89.62 491 ARG A C 1
ATOM 3659 O O . ARG A 1 491 ? -36.891 38.494 7.338 1.00 89.62 491 ARG A O 1
ATOM 3666 N N . PRO A 1 492 ? -35.891 37.113 5.853 1.00 87.25 492 PRO A N 1
ATOM 3667 C CA . PRO A 1 492 ? -37.119 36.411 5.493 1.00 87.25 492 PRO A CA 1
ATOM 3668 C C . PRO A 1 492 ? -37.780 35.810 6.736 1.00 87.25 492 PRO A C 1
ATOM 3670 O O . PRO A 1 492 ? -37.085 35.276 7.604 1.00 87.25 492 PRO A O 1
ATOM 3673 N N . ALA A 1 493 ? -39.112 35.843 6.819 1.00 83.12 493 ALA A N 1
ATOM 3674 C CA . ALA A 1 493 ? -39.844 35.214 7.924 1.00 83.12 493 ALA A CA 1
ATOM 3675 C C . ALA A 1 493 ? -39.581 33.695 8.017 1.00 83.12 493 ALA A C 1
ATOM 3677 O O . ALA A 1 493 ? -39.670 33.113 9.093 1.00 83.12 493 ALA A O 1
ATOM 3678 N N . THR A 1 494 ? -39.190 33.078 6.899 1.00 82.31 494 THR A N 1
ATOM 3679 C CA . THR A 1 494 ? -38.833 31.660 6.766 1.00 82.31 494 THR A CA 1
ATOM 3680 C C . THR A 1 494 ? -37.392 31.333 7.180 1.00 82.31 494 THR A C 1
ATOM 3682 O O . THR A 1 494 ? -37.011 30.165 7.191 1.00 82.31 494 THR A O 1
ATOM 3685 N N . ALA A 1 495 ? -36.560 32.327 7.517 1.00 81.19 495 ALA A N 1
ATOM 3686 C CA . ALA A 1 495 ? -35.171 32.084 7.895 1.00 81.19 495 ALA A CA 1
ATOM 3687 C C . ALA A 1 495 ? -35.067 31.489 9.313 1.00 81.19 495 ALA A C 1
ATOM 3689 O O . ALA A 1 495 ? -35.457 32.110 10.304 1.00 81.19 495 ALA A O 1
ATOM 3690 N N . VAL A 1 496 ? -34.457 30.309 9.424 1.00 82.44 496 VAL A N 1
ATOM 3691 C CA . VAL A 1 496 ? -34.303 29.549 10.673 1.00 82.44 496 VAL A CA 1
ATOM 3692 C C . VAL A 1 496 ? -32.939 29.781 11.308 1.00 82.44 496 VAL A C 1
ATOM 3694 O O . VAL A 1 496 ? -31.962 30.069 10.620 1.00 82.44 496 VAL A O 1
ATOM 3697 N N . ASN A 1 497 ? -32.840 29.667 12.636 1.00 82.44 497 ASN A N 1
ATOM 3698 C CA . ASN A 1 497 ? -31.559 29.802 13.332 1.00 82.44 497 ASN A CA 1
ATOM 3699 C C . ASN A 1 497 ? -30.679 28.567 13.072 1.00 82.44 497 ASN A C 1
ATOM 3701 O O . ASN A 1 497 ? -30.908 27.500 13.633 1.00 82.44 497 ASN A O 1
ATOM 3705 N N . VAL A 1 498 ? -29.656 28.713 12.234 1.00 80.75 498 VAL A N 1
ATOM 3706 C CA . VAL A 1 498 ? -28.777 27.616 11.803 1.00 80.75 498 VAL A CA 1
ATOM 3707 C C . VAL A 1 498 ? -27.622 27.353 12.767 1.00 80.75 498 VAL A C 1
ATOM 3709 O O . VAL A 1 498 ? -27.017 26.285 12.733 1.00 80.75 498 VAL A O 1
ATOM 3712 N N . VAL A 1 499 ? -27.292 28.323 13.628 1.00 74.62 499 VAL A N 1
ATOM 3713 C CA . VAL A 1 499 ? -26.208 28.185 14.620 1.00 74.62 499 VAL A CA 1
ATOM 3714 C C . VAL A 1 499 ? -26.720 27.492 15.873 1.00 74.62 499 VAL A C 1
ATOM 3716 O O . VAL A 1 499 ? -26.084 26.575 16.383 1.00 74.62 499 VAL A O 1
ATOM 3719 N N . ASN A 1 500 ? -27.895 27.899 16.337 1.00 72.00 500 ASN A N 1
ATOM 3720 C CA . ASN A 1 500 ? -28.642 27.191 17.356 1.00 72.00 500 ASN A CA 1
ATOM 3721 C C . ASN A 1 500 ? -29.776 26.486 16.632 1.00 72.00 500 ASN A C 1
ATOM 3723 O O . ASN A 1 500 ? -30.865 27.052 16.589 1.00 72.00 500 ASN A O 1
ATOM 3727 N N . LYS A 1 501 ? -29.504 25.301 16.059 1.00 71.75 501 LYS A N 1
ATOM 3728 C CA . LYS A 1 501 ? -30.532 24.409 15.501 1.00 71.75 501 LYS A CA 1
ATOM 3729 C C . LYS A 1 501 ? -31.630 24.259 16.552 1.00 71.75 501 LYS A C 1
ATOM 3731 O O . LYS A 1 501 ? -31.459 23.491 17.493 1.00 71.75 501 LYS A O 1
ATOM 3736 N N . ARG A 1 502 ? -32.681 25.066 16.481 1.00 78.06 502 ARG A N 1
ATOM 3737 C CA . ARG A 1 502 ? -33.827 25.058 17.394 1.00 78.06 502 ARG A CA 1
ATOM 3738 C C . ARG A 1 502 ? -35.000 24.474 16.625 1.00 78.06 502 ARG A C 1
ATOM 3740 O O . ARG A 1 502 ? -35.026 24.577 15.405 1.00 78.06 502 ARG A O 1
ATOM 3747 N N . CYS A 1 503 ? -35.929 23.852 17.342 1.00 83.69 503 CYS A N 1
ATOM 3748 C CA . CYS A 1 503 ? -37.192 23.411 16.766 1.00 83.69 503 CYS A CA 1
ATOM 3749 C C . CYS A 1 503 ? -37.900 24.564 16.045 1.00 83.69 503 CYS A C 1
ATOM 3751 O O . CYS A 1 503 ? -37.665 25.727 16.381 1.00 83.69 503 CYS A O 1
ATOM 3753 N N . ASP A 1 504 ? -38.872 24.242 15.200 1.00 81.62 504 ASP A N 1
ATOM 3754 C CA . ASP A 1 504 ? -39.823 25.204 14.626 1.00 81.62 504 ASP A CA 1
ATOM 3755 C C . ASP A 1 504 ? -40.489 26.080 15.701 1.00 81.62 504 ASP A C 1
ATOM 3757 O O . ASP A 1 504 ? -40.744 27.264 15.505 1.00 81.62 504 ASP A O 1
ATOM 3761 N N . CYS A 1 505 ? -40.687 25.529 16.901 1.00 82.31 505 CYS A N 1
ATOM 3762 C CA . CYS A 1 505 ? -41.201 26.257 18.056 1.00 82.31 505 CYS A CA 1
ATOM 3763 C C . CYS A 1 505 ? -40.237 27.249 18.713 1.00 82.31 505 CYS A C 1
ATOM 3765 O O . CYS A 1 505 ? -40.619 27.932 19.661 1.00 82.31 505 CYS A O 1
ATOM 3767 N N . LEU A 1 506 ? -38.967 27.267 18.306 1.00 80.75 506 LEU A N 1
ATOM 3768 C CA . LEU A 1 506 ? -37.868 28.047 18.880 1.00 80.75 506 LEU A CA 1
ATOM 3769 C C . LEU A 1 506 ? -37.586 27.810 20.382 1.00 80.75 506 LEU A C 1
ATOM 3771 O O . LEU A 1 506 ? -36.734 28.495 20.957 1.00 80.75 506 LEU A O 1
ATOM 3775 N N . ARG A 1 507 ? -38.237 26.835 21.033 1.00 80.50 507 ARG A N 1
ATOM 3776 C CA . ARG A 1 507 ? -38.118 26.579 22.483 1.00 80.50 507 ARG A CA 1
ATOM 3777 C C . ARG A 1 507 ? -36.877 25.768 22.864 1.00 80.50 507 ARG A C 1
ATOM 3779 O O . ARG A 1 507 ? -36.231 26.091 23.856 1.00 80.50 507 ARG A O 1
ATOM 3786 N N . SER A 1 508 ? -36.513 24.746 22.092 1.00 85.62 508 SER A N 1
ATOM 3787 C CA . SER A 1 508 ? -35.387 23.847 22.403 1.00 85.62 508 SER A CA 1
ATOM 3788 C C . SER A 1 508 ? -34.766 23.239 21.141 1.00 85.62 508 SER A C 1
ATOM 3790 O O . SER A 1 508 ? -35.214 23.529 20.033 1.00 85.62 508 SER A O 1
ATOM 3792 N N . HIS A 1 509 ? -33.696 22.450 21.285 1.00 85.00 509 HIS A N 1
ATOM 3793 C CA . HIS A 1 509 ? -33.074 21.742 20.161 1.00 85.00 509 HIS A CA 1
ATOM 3794 C C . HIS A 1 509 ? -34.044 20.720 19.548 1.00 85.00 509 HIS A C 1
ATOM 3796 O O . HIS A 1 509 ? -34.749 20.038 20.301 1.00 85.00 509 HIS A O 1
ATOM 3802 N N . PRO A 1 510 ? -34.098 20.604 18.209 1.00 90.06 510 PRO A N 1
ATOM 3803 C CA . PRO A 1 510 ? -34.947 19.634 17.568 1.00 90.06 510 PRO A CA 1
ATOM 3804 C C . PRO A 1 510 ? -34.353 18.244 17.774 1.00 90.06 510 PRO A C 1
ATOM 3806 O O . PRO A 1 510 ? -33.151 18.021 17.630 1.00 90.06 510 PRO A O 1
ATOM 3809 N N . SER A 1 511 ? -35.219 17.320 18.151 1.00 91.69 511 SER A N 1
ATOM 3810 C CA . SER A 1 511 ? -34.904 15.904 18.294 1.00 91.69 511 SER A CA 1
ATOM 3811 C C . SER A 1 511 ? -35.838 15.023 17.479 1.00 91.69 511 SER A C 1
ATOM 3813 O O . SER A 1 511 ? -35.558 13.839 17.339 1.00 91.69 511 SER A O 1
ATOM 3815 N N . PHE A 1 512 ? -36.906 15.591 16.917 1.00 90.56 512 PHE A N 1
ATOM 3816 C CA . PHE A 1 512 ? -37.935 14.891 16.170 1.00 90.56 512 PHE A CA 1
ATOM 3817 C C . PHE A 1 512 ? -37.957 15.336 14.703 1.00 90.56 512 PHE A C 1
ATOM 3819 O O . PHE A 1 512 ? -37.865 16.532 14.422 1.00 90.56 512 PHE A O 1
ATOM 3826 N N . GLY A 1 513 ? -38.084 14.371 13.797 1.00 92.06 513 GLY A N 1
ATOM 3827 C CA . GLY A 1 513 ? -38.221 14.523 12.345 1.00 92.06 513 GLY A CA 1
ATOM 3828 C C . GLY A 1 513 ? -39.248 13.517 11.815 1.00 92.06 513 GLY A C 1
ATOM 3829 O O . GLY A 1 513 ? -39.801 12.730 12.589 1.00 92.06 513 GLY A O 1
ATOM 3830 N N . LEU A 1 514 ? -39.551 13.554 10.523 1.00 91.06 514 LEU A N 1
ATOM 3831 C CA . LEU A 1 514 ? -40.457 12.587 9.903 1.00 91.06 514 LEU A CA 1
ATOM 3832 C C . LEU A 1 514 ? -39.791 11.203 9.775 1.00 91.06 514 LEU A C 1
ATOM 3834 O O . LEU A 1 514 ? -38.561 11.103 9.761 1.00 91.06 514 LEU A O 1
ATOM 3838 N N . PRO A 1 515 ? -40.572 10.111 9.676 1.00 82.38 515 PRO A N 1
ATOM 3839 C CA . PRO A 1 515 ? -40.019 8.785 9.424 1.00 82.38 515 PRO A CA 1
ATOM 3840 C C . PRO A 1 515 ? -39.142 8.762 8.165 1.00 82.38 515 PRO A C 1
ATOM 3842 O O . PRO A 1 515 ? -39.606 9.083 7.075 1.00 82.38 515 PRO A O 1
ATOM 3845 N N . GLY A 1 516 ? -37.876 8.365 8.321 1.00 80.50 516 GLY A N 1
ATOM 3846 C CA . GLY A 1 516 ? -36.888 8.322 7.236 1.00 80.50 516 GLY A CA 1
ATOM 3847 C C . GLY A 1 516 ? -35.979 9.553 7.131 1.00 80.50 516 GLY A C 1
ATOM 3848 O O . GLY A 1 516 ? -34.997 9.487 6.399 1.00 80.50 516 GLY A O 1
ATOM 3849 N N . GLU A 1 517 ? -36.252 10.632 7.872 1.00 84.44 517 GLU A N 1
ATOM 3850 C CA . GLU A 1 517 ? -35.336 11.775 7.989 1.00 84.44 517 GLU A CA 1
ATOM 3851 C C . GLU A 1 517 ? -34.170 11.462 8.949 1.00 84.44 517 GLU A C 1
ATOM 3853 O O . GLU A 1 517 ? -34.330 10.755 9.952 1.00 84.44 517 GLU A O 1
ATOM 3858 N N . ASP A 1 518 ? -32.984 12.007 8.665 1.00 82.94 518 ASP A N 1
ATOM 3859 C CA . ASP A 1 518 ? -31.805 11.830 9.511 1.00 82.94 518 ASP A CA 1
ATOM 3860 C C . ASP A 1 518 ? -31.811 12.799 10.706 1.00 82.94 518 ASP A C 1
ATOM 3862 O O . ASP A 1 518 ? -32.502 13.818 10.744 1.00 82.94 518 ASP A O 1
ATOM 3866 N N . ALA A 1 519 ? -30.950 12.545 11.699 1.00 83.12 519 ALA A N 1
ATOM 3867 C CA . ALA A 1 519 ? -30.772 13.433 12.856 1.00 83.12 519 ALA A CA 1
ATOM 3868 C C . ALA A 1 519 ? -30.413 14.886 12.476 1.00 83.12 519 ALA A C 1
ATOM 3870 O O . ALA A 1 519 ? -30.612 15.809 13.269 1.00 83.12 519 ALA A O 1
ATOM 3871 N N . ALA A 1 520 ? -29.841 15.092 11.285 1.00 81.12 520 ALA A N 1
ATOM 3872 C CA . ALA A 1 520 ? -29.505 16.413 10.771 1.00 81.12 520 ALA A CA 1
ATOM 3873 C C . ALA A 1 520 ? -30.742 17.239 10.384 1.00 81.12 520 ALA A C 1
ATOM 3875 O O . ALA A 1 520 ? -30.657 18.470 10.480 1.00 81.12 520 ALA A O 1
ATOM 3876 N N . ASP A 1 521 ? -31.839 16.559 10.040 1.00 85.06 521 ASP A N 1
ATOM 3877 C CA . ASP A 1 521 ? -33.087 17.100 9.497 1.00 85.06 521 ASP A CA 1
ATOM 3878 C C . ASP A 1 521 ? -34.187 17.243 10.558 1.00 85.06 521 ASP A C 1
ATOM 3880 O O . ASP A 1 521 ? -35.299 17.660 10.252 1.00 85.06 521 ASP A O 1
ATOM 3884 N N . ALA A 1 522 ? -33.884 16.940 11.827 1.00 88.69 522 ALA A N 1
ATOM 3885 C CA . ALA A 1 522 ? -34.813 17.124 12.936 1.00 88.69 522 ALA A CA 1
ATOM 3886 C C . ALA A 1 522 ? -35.358 18.567 12.967 1.00 88.69 522 ALA A C 1
ATOM 3888 O O . ALA A 1 522 ? -34.582 19.526 13.049 1.00 88.69 522 ALA A O 1
ATOM 3889 N N . ARG A 1 523 ? -36.689 18.720 12.993 1.00 91.25 523 ARG A N 1
ATOM 3890 C CA . ARG A 1 523 ? -37.387 20.025 12.978 1.00 91.25 523 ARG A CA 1
ATOM 3891 C C . ARG A 1 523 ? -38.142 20.335 14.262 1.00 91.25 523 ARG A C 1
ATOM 3893 O O . ARG A 1 523 ? -38.345 21.498 14.598 1.00 91.25 523 ARG A O 1
ATOM 3900 N N . TRP A 1 524 ? -38.511 19.325 15.045 1.00 92.94 524 TRP A N 1
ATOM 3901 C CA . TRP A 1 524 ? -39.367 19.508 16.219 1.00 92.94 524 TRP A CA 1
ATOM 3902 C C . TRP A 1 524 ? -38.680 19.085 17.509 1.00 92.94 524 TRP A C 1
ATOM 3904 O O . TRP A 1 524 ? -37.849 18.180 17.539 1.00 92.94 524 TRP A O 1
ATOM 3914 N N . CYS A 1 525 ? -39.029 19.740 18.613 1.00 92.75 525 CYS A N 1
ATOM 3915 C CA . CYS A 1 525 ? -38.702 19.242 19.944 1.00 92.75 525 CYS A CA 1
ATOM 3916 C C . CYS A 1 525 ? -39.893 18.481 20.533 1.00 92.75 525 CYS A C 1
ATOM 3918 O O . CYS A 1 525 ? -40.992 18.498 19.981 1.00 92.75 525 CYS A O 1
ATOM 3920 N N . VAL A 1 526 ? -39.688 17.856 21.694 1.00 91.88 526 VAL A N 1
ATOM 3921 C CA . VAL A 1 526 ? -40.719 17.049 22.365 1.00 91.88 526 VAL A CA 1
ATOM 3922 C C . VAL A 1 526 ? -42.044 17.800 22.580 1.00 91.88 526 VAL A C 1
ATOM 3924 O O . VAL A 1 526 ? -43.097 17.217 22.331 1.00 91.88 526 VAL A O 1
ATOM 3927 N N . ASN A 1 527 ? -41.982 19.093 22.926 1.00 92.00 527 ASN A N 1
ATOM 3928 C CA . ASN A 1 527 ? -43.131 19.947 23.269 1.00 92.00 527 ASN A CA 1
ATOM 3929 C C . ASN A 1 527 ? -43.446 20.990 22.181 1.00 92.00 527 ASN A C 1
ATOM 3931 O O . ASN A 1 527 ? -43.908 22.094 22.481 1.00 92.00 527 ASN A O 1
ATOM 3935 N N . CYS A 1 528 ? -43.103 20.703 20.928 1.00 89.81 528 CYS A N 1
ATOM 3936 C CA . CYS A 1 528 ? -43.337 21.622 19.823 1.00 89.81 528 CYS A CA 1
ATOM 3937 C C . CYS A 1 528 ? -44.822 21.566 19.407 1.00 89.81 528 CYS A C 1
ATOM 3939 O O . CYS A 1 528 ? -45.269 20.492 19.017 1.00 89.81 528 CYS A O 1
ATOM 3941 N N . PRO A 1 529 ? -45.592 22.674 19.475 1.00 92.62 529 PRO A N 1
ATOM 3942 C CA . PRO A 1 529 ? -47.032 22.670 19.177 1.00 92.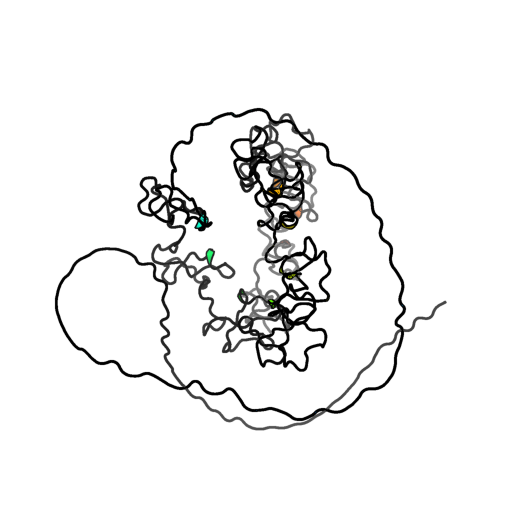62 529 PRO A CA 1
ATOM 3943 C C . PRO A 1 529 ? -47.352 22.364 17.709 1.00 92.62 529 PRO A C 1
ATOM 3945 O O . PRO A 1 529 ? -48.465 21.973 17.397 1.00 92.62 529 PRO A O 1
ATOM 3948 N N . THR A 1 530 ? -46.376 22.530 16.814 1.00 91.88 530 THR A N 1
ATOM 3949 C CA . THR A 1 530 ? -46.481 22.211 15.383 1.00 91.88 530 THR A CA 1
ATOM 3950 C C . THR A 1 530 ? -45.939 20.824 15.030 1.00 91.88 530 THR A C 1
ATOM 3952 O O . THR A 1 530 ? -45.828 20.501 13.852 1.00 91.88 530 THR A O 1
ATOM 3955 N N . LYS A 1 531 ? -45.546 20.013 16.023 1.00 93.06 531 LYS A N 1
ATOM 3956 C CA . LYS A 1 531 ? -45.034 18.658 15.791 1.00 93.06 531 LYS A CA 1
ATOM 3957 C C . LYS A 1 531 ? -46.188 17.763 15.323 1.00 93.06 531 LYS A C 1
ATOM 3959 O O . LYS A 1 531 ? -47.131 17.609 16.097 1.00 93.06 531 LYS A O 1
ATOM 3964 N N . PRO A 1 532 ? -46.121 17.155 14.128 1.00 91.06 532 PRO A N 1
ATOM 3965 C CA . PRO A 1 532 ? -47.150 16.220 13.697 1.00 91.06 532 PRO A CA 1
ATOM 3966 C C . PRO A 1 532 ? -47.091 14.933 14.535 1.00 91.06 532 PRO A C 1
ATOM 3968 O O . PRO A 1 532 ? -46.025 14.555 15.032 1.00 91.06 532 PRO A O 1
ATOM 3971 N N . ASP A 1 533 ? -48.224 14.246 14.679 1.00 90.31 533 ASP A N 1
ATOM 3972 C CA . ASP A 1 533 ? -48.345 13.056 15.540 1.00 90.31 533 ASP A CA 1
ATOM 3973 C C . ASP A 1 533 ? -47.433 11.898 15.108 1.00 90.31 533 ASP A C 1
ATOM 3975 O O . ASP A 1 533 ? -47.013 11.088 15.931 1.00 90.31 533 ASP A O 1
ATOM 3979 N N . ASN A 1 534 ? -47.068 11.847 13.824 1.00 86.06 534 ASN A N 1
ATOM 3980 C CA . ASN A 1 534 ? -46.172 10.841 13.258 1.00 86.06 534 ASN A CA 1
ATOM 3981 C C . ASN A 1 534 ? -44.674 11.205 13.340 1.00 86.06 534 ASN A C 1
ATOM 3983 O O . ASN A 1 534 ? -43.845 10.460 12.816 1.00 86.06 534 ASN A O 1
ATOM 3987 N N . ALA A 1 535 ? -44.298 12.332 13.954 1.00 88.12 535 ALA A N 1
ATOM 3988 C CA . ALA A 1 535 ? -42.892 12.703 14.097 1.00 88.12 535 ALA A CA 1
ATOM 3989 C C . ALA A 1 535 ? -42.163 11.761 15.071 1.00 88.12 535 ALA A C 1
ATOM 3991 O O . ALA A 1 535 ? -42.552 11.610 16.232 1.00 88.12 535 ALA A O 1
ATOM 3992 N N . ILE A 1 536 ? -41.043 11.188 14.631 1.00 86.00 536 ILE A N 1
ATOM 3993 C CA . ILE A 1 536 ? -40.210 10.272 15.418 1.00 86.00 536 ILE A CA 1
ATOM 3994 C C . ILE A 1 536 ? -38.957 10.976 15.932 1.00 86.00 536 ILE A C 1
ATOM 3996 O O . ILE A 1 536 ? -38.470 11.927 15.326 1.00 86.00 536 ILE A O 1
ATOM 4000 N N . ASN A 1 537 ? -38.405 10.522 17.058 1.00 88.69 537 ASN A N 1
ATOM 4001 C CA . ASN A 1 537 ? -37.165 11.089 17.589 1.00 88.69 537 ASN A CA 1
ATOM 4002 C C . ASN A 1 537 ? -35.960 10.592 16.771 1.00 88.69 537 ASN A C 1
ATOM 4004 O O . ASN A 1 537 ? -35.460 9.498 17.007 1.00 88.69 537 ASN A O 1
ATOM 4008 N N . VAL A 1 538 ? -35.493 11.394 15.815 1.00 86.81 538 VAL A N 1
ATOM 4009 C CA . VAL A 1 538 ? -34.383 11.057 14.907 1.00 86.81 538 VAL A CA 1
ATOM 4010 C C . VAL A 1 538 ? -32.998 11.233 15.553 1.00 86.81 538 VAL A C 1
ATOM 4012 O O . VAL A 1 538 ? -32.009 10.687 15.069 1.00 86.81 538 VAL A O 1
ATOM 4015 N N . VAL A 1 539 ? -32.896 11.967 16.671 1.00 83.62 539 VAL A N 1
ATOM 4016 C CA . VAL A 1 539 ? -31.612 12.242 17.353 1.00 83.62 539 VAL A CA 1
ATOM 4017 C C . VAL A 1 539 ? -31.277 11.172 18.388 1.00 83.62 539 VAL A C 1
ATOM 4019 O O . VAL A 1 539 ? -30.148 10.677 18.457 1.00 83.62 539 VAL A O 1
ATOM 4022 N N . SER A 1 540 ? -32.250 10.786 19.210 1.00 76.06 540 SER A N 1
ATOM 4023 C CA . SER A 1 540 ? -32.109 9.611 20.053 1.00 76.06 540 SER A CA 1
ATOM 4024 C C . SER A 1 540 ? -32.563 8.425 19.224 1.00 76.06 540 SER A C 1
ATOM 4026 O O . SER A 1 540 ? -33.760 8.274 19.027 1.00 76.06 540 SER A O 1
ATOM 4028 N N . LYS A 1 541 ? -31.625 7.592 18.757 1.00 69.75 541 LYS A N 1
ATOM 4029 C CA . LYS A 1 541 ? -31.918 6.276 18.165 1.00 69.75 541 LYS A CA 1
ATOM 4030 C C . LYS A 1 541 ? -32.688 5.428 19.180 1.00 69.75 541 LYS A C 1
ATOM 4032 O O . LYS A 1 541 ? -32.082 4.638 19.902 1.00 69.75 541 LYS A O 1
ATOM 4037 N N . ARG A 1 542 ? -33.983 5.680 19.321 1.00 68.62 542 ARG A N 1
ATOM 4038 C CA . ARG A 1 542 ? -34.952 4.981 20.158 1.00 68.62 542 ARG A CA 1
ATOM 4039 C C . ARG A 1 542 ? -35.888 4.226 19.214 1.00 68.62 542 ARG A C 1
ATOM 4041 O O . ARG A 1 542 ? -36.078 4.654 18.084 1.00 68.62 542 ARG A O 1
ATOM 4048 N N . CYS A 1 543 ? -36.389 3.079 19.661 1.00 74.25 543 CYS A N 1
ATOM 4049 C CA . CYS A 1 543 ? -37.398 2.290 18.958 1.00 74.25 543 CYS A CA 1
ATOM 4050 C C . CYS A 1 543 ? -38.597 3.163 18.570 1.00 74.25 543 CYS A C 1
ATOM 4052 O O . CYS A 1 543 ? -38.841 4.185 19.215 1.00 74.25 543 CYS A O 1
ATOM 4054 N N . GLU A 1 544 ? -39.423 2.689 17.641 1.00 75.81 544 GLU A N 1
ATOM 4055 C CA . GLU A 1 544 ? -40.750 3.266 17.361 1.00 75.81 544 GLU A CA 1
ATOM 4056 C C . GLU A 1 544 ? -41.606 3.415 18.630 1.00 75.81 544 GLU A C 1
ATOM 4058 O O . GLU A 1 544 ? -42.340 4.384 18.789 1.00 75.81 544 GLU A O 1
ATOM 4063 N N . CYS A 1 545 ? -41.418 2.532 19.611 1.00 75.38 545 CYS A N 1
ATOM 4064 C CA . CYS A 1 545 ? -42.064 2.618 20.917 1.00 75.38 545 CYS A CA 1
ATOM 4065 C C . CYS A 1 545 ? -41.560 3.740 21.846 1.00 75.38 545 CYS A C 1
ATOM 4067 O O . CYS A 1 545 ? -42.055 3.871 22.962 1.00 75.38 545 CYS A O 1
ATOM 4069 N N . ALA A 1 546 ? -40.516 4.483 21.463 1.00 71.50 546 ALA A N 1
ATOM 4070 C CA . ALA A 1 546 ? -39.798 5.495 22.248 1.00 71.50 546 ALA A CA 1
ATOM 4071 C C . ALA A 1 546 ? -39.209 5.049 23.615 1.00 71.50 546 ALA A C 1
ATOM 4073 O O . ALA A 1 546 ? -38.571 5.853 24.308 1.00 71.50 546 ALA A O 1
ATOM 4074 N N . ARG A 1 547 ? -39.357 3.780 24.017 1.00 73.69 547 ARG A N 1
ATOM 4075 C CA . ARG A 1 547 ? -38.950 3.279 25.345 1.00 73.69 547 ARG A CA 1
ATOM 4076 C C . ARG A 1 547 ? -37.460 2.942 25.455 1.00 73.69 547 ARG A C 1
ATOM 4078 O O . ARG A 1 547 ? -36.830 3.322 26.439 1.00 73.69 547 ARG A O 1
ATOM 4085 N N . ALA A 1 548 ? -36.870 2.310 24.440 1.00 79.12 548 ALA A N 1
ATOM 4086 C CA . ALA A 1 548 ? -35.471 1.854 24.453 1.00 79.12 548 ALA A CA 1
ATOM 4087 C C . ALA A 1 548 ? -34.771 2.095 23.105 1.00 79.12 548 ALA A C 1
ATOM 4089 O O . ALA A 1 548 ? -35.399 2.574 22.167 1.00 79.12 548 ALA A O 1
ATOM 4090 N N . ARG A 1 549 ? -33.465 1.805 22.993 1.00 77.19 549 ARG A N 1
ATOM 4091 C CA . ARG A 1 549 ? -32.757 1.841 21.696 1.00 77.19 549 ARG A CA 1
ATOM 4092 C C . ARG A 1 549 ? -33.226 0.682 20.804 1.00 77.19 549 ARG A C 1
ATOM 4094 O O . ARG A 1 549 ? -33.469 -0.393 21.350 1.00 77.19 549 ARG A O 1
ATOM 4101 N N . PRO A 1 550 ? -33.341 0.866 19.476 1.00 79.69 550 PRO A N 1
ATOM 4102 C CA . PRO A 1 550 ? -33.701 -0.216 18.583 1.00 79.69 550 PRO A CA 1
ATOM 4103 C C . PRO A 1 550 ? -32.649 -1.322 18.636 1.00 79.69 550 PRO A C 1
ATOM 4105 O O . PRO A 1 550 ? -31.448 -1.054 18.596 1.00 79.69 550 PRO A O 1
ATOM 4108 N N . SER A 1 551 ? -33.123 -2.553 18.734 1.00 84.12 551 SER A N 1
ATOM 4109 C CA . SER A 1 551 ? -32.336 -3.784 18.740 1.00 84.12 551 SER A CA 1
ATOM 4110 C C . SER A 1 551 ? -32.868 -4.821 17.746 1.00 84.12 551 SER A C 1
ATOM 4112 O O . SER A 1 551 ? -32.209 -5.832 17.533 1.00 84.12 551 SER A O 1
ATOM 4114 N N . PHE A 1 552 ? -34.027 -4.574 17.128 1.00 84.44 552 PHE A N 1
ATOM 4115 C CA . PHE A 1 552 ? -34.683 -5.470 16.179 1.00 84.44 552 PHE A CA 1
ATOM 4116 C C . PHE A 1 552 ? -35.044 -4.720 14.887 1.00 84.44 552 PHE A C 1
ATOM 4118 O O . PHE A 1 552 ? -35.473 -3.563 14.923 1.00 84.44 552 PHE A O 1
ATOM 4125 N N . GLY A 1 553 ? -34.856 -5.383 13.748 1.00 85.06 553 GLY A N 1
ATOM 4126 C CA . GLY A 1 553 ? -35.205 -4.921 12.401 1.00 85.06 553 GLY A CA 1
ATOM 4127 C C . GLY A 1 553 ? -35.852 -6.057 11.605 1.00 85.06 553 GLY A C 1
ATOM 4128 O O . GLY A 1 553 ? -35.918 -7.185 12.094 1.00 85.06 553 GLY A O 1
ATOM 4129 N N . LEU A 1 554 ? -36.337 -5.770 10.396 1.00 85.19 554 LEU A N 1
ATOM 4130 C CA . LEU A 1 554 ? -36.915 -6.802 9.529 1.00 85.19 554 LEU A CA 1
ATOM 4131 C C . LEU A 1 554 ? -35.830 -7.800 9.085 1.00 85.19 554 LEU A C 1
ATOM 4133 O O . LEU A 1 554 ? -34.656 -7.418 9.003 1.00 85.19 554 LEU A O 1
ATOM 4137 N N . PRO A 1 555 ? -36.190 -9.055 8.753 1.00 81.56 555 PRO A N 1
ATOM 4138 C CA . PRO A 1 555 ? -35.249 -10.010 8.177 1.00 81.56 555 PRO A CA 1
ATOM 4139 C C . PRO A 1 555 ? -34.502 -9.397 6.982 1.00 81.56 555 PRO A C 1
ATOM 4141 O O . PRO A 1 555 ? -35.116 -8.884 6.051 1.00 81.56 555 PRO A O 1
ATOM 4144 N N . GLY A 1 556 ? -33.168 -9.410 7.034 1.00 83.50 556 GLY A N 1
ATOM 4145 C CA . GLY A 1 556 ? -32.304 -8.834 5.996 1.00 83.50 556 GLY A CA 1
ATOM 4146 C C . GLY A 1 556 ? -31.923 -7.356 6.177 1.00 83.50 556 GLY A C 1
ATOM 4147 O O . GLY A 1 556 ? -31.072 -6.873 5.433 1.00 83.50 556 GLY A O 1
ATOM 4148 N N . GLN A 1 557 ? -32.470 -6.635 7.165 1.00 80.81 557 GLN A N 1
ATOM 4149 C CA . GLN A 1 557 ? -32.027 -5.268 7.475 1.00 80.81 557 GLN A CA 1
ATOM 4150 C C . GLN A 1 557 ? -30.717 -5.253 8.271 1.00 80.81 557 GLN A C 1
ATOM 4152 O O . GLN A 1 557 ? -30.488 -6.080 9.156 1.00 80.81 557 GLN A O 1
ATOM 4157 N N . ALA A 1 558 ? -29.846 -4.280 7.982 1.00 77.25 558 ALA A N 1
ATOM 4158 C CA . ALA A 1 558 ? -28.614 -4.113 8.741 1.00 77.25 558 ALA A CA 1
ATOM 4159 C C . ALA A 1 558 ? -28.923 -3.601 10.166 1.00 77.25 558 ALA A C 1
ATOM 4161 O O . ALA A 1 558 ? -29.868 -2.838 10.353 1.00 77.25 558 ALA A O 1
ATOM 4162 N N . PRO A 1 559 ? -28.095 -3.909 11.185 1.00 75.12 559 PRO A N 1
ATOM 4163 C CA . PRO A 1 559 ? -28.343 -3.488 12.573 1.00 75.12 559 PRO A CA 1
ATOM 4164 C C . PRO A 1 559 ? -28.482 -1.971 12.782 1.00 75.12 559 PRO A C 1
ATOM 4166 O O . PRO A 1 559 ? -29.111 -1.522 13.736 1.00 75.12 559 PRO A O 1
ATOM 4169 N N . LYS A 1 560 ? -27.892 -1.161 11.894 1.00 73.88 560 LYS A N 1
ATOM 4170 C CA . LYS A 1 560 ? -28.034 0.304 11.911 1.00 73.88 560 LYS A CA 1
ATOM 4171 C C . LYS A 1 560 ? -29.449 0.782 11.546 1.00 73.88 560 LYS A C 1
ATOM 4173 O O . LYS A 1 560 ? -29.778 1.912 11.895 1.00 73.88 560 LYS A O 1
ATOM 4178 N N . ASP A 1 561 ? -30.236 -0.083 10.908 1.00 80.25 561 ASP A N 1
ATOM 4179 C CA . ASP A 1 561 ? -31.587 0.163 10.401 1.00 80.25 561 ASP A CA 1
ATOM 4180 C C . ASP A 1 561 ? -32.661 -0.482 11.301 1.00 80.25 561 ASP A C 1
ATOM 4182 O O . ASP A 1 561 ? -33.837 -0.509 10.947 1.00 80.25 561 ASP A O 1
ATOM 4186 N N . ALA A 1 562 ? -32.273 -1.002 12.474 1.00 80.94 562 ALA A N 1
ATOM 4187 C CA . ALA A 1 562 ? -33.205 -1.526 13.466 1.00 80.94 562 ALA A CA 1
ATOM 4188 C C . ALA A 1 562 ? -34.203 -0.436 13.902 1.00 80.94 562 ALA A C 1
ATOM 4190 O O . ALA A 1 562 ? -33.806 0.687 14.229 1.00 80.94 562 ALA A O 1
ATOM 4191 N N . LYS A 1 563 ? -35.495 -0.784 13.941 1.00 82.31 563 LYS A N 1
ATOM 4192 C CA . LYS A 1 563 ? -36.603 0.131 14.275 1.00 82.31 563 LYS A CA 1
ATOM 4193 C C . LYS A 1 563 ? -37.317 -0.215 15.580 1.00 82.31 563 LYS A C 1
ATOM 4195 O O . LYS A 1 563 ? -37.900 0.667 16.209 1.00 82.31 563 LYS A O 1
ATOM 4200 N N . TRP A 1 564 ? -37.206 -1.453 16.056 1.00 86.62 564 TRP A N 1
ATOM 4201 C CA . TRP A 1 564 ? -37.933 -1.937 17.232 1.00 86.62 564 TRP A CA 1
ATOM 4202 C C . TRP A 1 564 ? -36.993 -2.300 18.376 1.00 86.62 564 TRP A C 1
ATOM 4204 O O . TRP A 1 564 ? -35.824 -2.611 18.169 1.00 86.62 564 TRP A O 1
ATOM 4214 N N . CYS A 1 565 ? -37.492 -2.259 19.607 1.00 85.94 565 CYS A N 1
ATOM 4215 C CA . CYS A 1 565 ? -36.824 -2.838 20.775 1.00 85.94 565 CYS A CA 1
ATOM 4216 C C . CYS A 1 565 ? -37.740 -3.890 21.410 1.00 85.94 565 CYS A C 1
ATOM 4218 O O . CYS A 1 565 ? -38.912 -3.971 21.056 1.00 85.94 565 CYS A O 1
ATOM 4220 N N . ALA A 1 566 ? -37.233 -4.632 22.395 1.00 84.56 566 ALA A N 1
ATOM 4221 C CA . ALA A 1 566 ? -37.968 -5.718 23.058 1.00 84.56 566 ALA A CA 1
ATOM 4222 C C . ALA A 1 566 ? -39.269 -5.270 23.755 1.00 84.56 566 ALA A C 1
ATOM 4224 O O . ALA A 1 566 ? -40.069 -6.099 24.162 1.00 84.56 566 ALA A O 1
ATOM 4225 N N . GLN A 1 567 ? -39.462 -3.961 23.933 1.00 82.06 567 GLN A N 1
ATOM 4226 C CA . GLN A 1 567 ? -40.633 -3.369 24.580 1.00 82.06 567 GLN A CA 1
ATOM 4227 C C . GLN A 1 567 ? -41.624 -2.747 23.584 1.00 82.06 567 GLN A C 1
ATOM 4229 O O . GLN A 1 567 ? -42.566 -2.075 24.017 1.00 82.06 567 GLN A O 1
ATOM 4234 N N . CYS A 1 568 ? -41.392 -2.893 22.272 1.00 80.81 568 CYS A N 1
ATOM 4235 C CA . CYS A 1 568 ? -42.405 -2.560 21.272 1.00 80.81 568 CYS A CA 1
ATOM 4236 C C . CYS A 1 568 ? -43.543 -3.581 21.378 1.00 80.81 568 CYS A C 1
ATOM 4238 O O . CYS A 1 568 ? -43.244 -4.774 21.421 1.00 80.81 568 CYS A O 1
ATOM 4240 N N . PRO A 1 569 ? -44.812 -3.145 21.445 1.00 75.12 569 PRO A N 1
ATOM 4241 C CA . PRO A 1 569 ? -45.923 -4.066 21.256 1.00 75.12 569 PRO A CA 1
ATOM 4242 C C . PRO A 1 569 ? -45.796 -4.716 19.873 1.00 75.12 569 PRO A C 1
ATOM 4244 O O . PRO A 1 569 ? -45.406 -4.044 18.917 1.00 75.12 569 PRO A O 1
ATOM 4247 N N . THR A 1 570 ? -46.035 -6.025 19.838 1.00 60.78 570 THR A N 1
ATOM 4248 C CA . THR A 1 570 ? -45.998 -6.874 18.639 1.00 60.78 570 THR A CA 1
ATOM 4249 C C . THR A 1 570 ? -47.054 -6.487 17.629 1.00 60.78 570 THR A C 1
ATOM 4251 O O . THR A 1 570 ? -48.192 -6.222 18.087 1.00 60.78 570 THR A O 1
#